Protein AF-0000000081731604 (afdb_homodimer)

Nearest PDB structures (foldseek):
  8w14-assembly1_B-2  TM=7.775E-01  e=4.816E-07  Acinetobacter baumannii 118362
  6mxv-assembly1_A  TM=6.535E-01  e=1.473E-06  Francisella tularensis subsp. tularensis SCHU S4
  3tp9-assembly1_B  TM=8.222E-01  e=2.334E-05  Alicyclobacillus acidocaldarius subsp. acidocaldarius DSM 446
  5ve5-assembly3_C  TM=8.265E-01  e=2.045E-03  Paraburkholderia phytofirmans PsJN
  5ve4-assembly2_B  TM=8.347E-01  e=3.462E-03  Paraburkholderia phytofirmans PsJN

Secondary structure (DSSP, 8-state):
--------------------------------------------HHHHHHHTSEEEE-HHHHHHHHHTS-PEEEE-S-HHHHTTEEETT-EE--SEEE----SHHHHHHHHHHIIIIIHHH-PPPEEE-TTHHHHHHHHSS-TTS-EEEE-SSSHHHHHHHHHHHHTT--SEEEETTTGGG--TTSSS-EEESS-GGGTT--HHHHHHHHHHHHHHHHHT-/--------------------------------------------HHHHHHHTSEEEE-HHHHHHHHHTS-PEEEE-S-HHHHTTEEETT-EE--SEEE----SHHHHHHHHHHIIIIIHHH-PPPEEE-TTHHHHHHHHSS-TTS-EEEE-SSSHHHHHHHHHHHHTT--SEEEETTTGGG--TTSSS-EEESS-GGGTT--HHHHHHHHHHHHHHHHHT-

Sequence (442 aa):
MATQMNQLFRTSILKNKTQSETPLKTPKRTSRFQVISATSSTISARQLIESGTVKSILPKDASTAMNSEGFVLLDVRPTWEREKARVTGSLHVPIFVEDKDNGPITLLKKWVHFGYIGLWTGQYLTTVNSEFLGQVENAIPSKDTKLLVACGEGLRSMTAASKLYNGGFKNLGWLAGGFNRSKDNDFQAVEGKEKLQYATVGGVSYYFLQLLILLQAVGKGMATQMNQLFRTSILKNKTQSETPLKTPKRTSRFQVISATSSTISARQLIESGTVKSILPKDASTAMNSEGFVLLDVRPTWEREKARVTGSLHVPIFVEDKDNGPITLLKKWVHFGYIGLWTGQYLTTVNSEFLGQVENAIPSKDTKLLVACGEGLRSMTAASKLYNGGFKNLGWLAGGFNRSKDNDFQAVEGKEKLQYATVGGVSYYFLQLLILLQAVGKG

Organism: Abrus precatorius (NCBI:txid3816)

Radius of gyration: 38.23 Å; Cα contacts (8 Å, |Δi|>4): 647; chains: 2; bounding box: 90×189×61 Å

InterPro domains:
  IPR001763 Rhodanese-like domain [PF00581] (59-181)
  IPR001763 Rhodanese-like domain [PS50206] (67-191)
  IPR001763 Rhodanese-like domain [SM00450] (57-188)
  IPR036873 Rhodanese-like domain superfamily [G3DSA:3.40.250.10] (53-201)
  IPR036873 Rhodanese-like domain superfamily [SSF52821] (46-190)
  IPR044614 Rhodanese-like domain-containing protein 10 [PTHR45510] (1-220)

pLDDT: mean 82.33, std 27.09, range [16.88, 98.94]

Structure (mmCIF, N/CA/C/O backbone):
data_AF-0000000081731604-model_v1
#
loop_
_entity.id
_entity.type
_entity.pdbx_description
1 polymer 'Rhodanese-like domain-containing protein 10'
#
loop_
_atom_site.group_PDB
_atom_site.id
_atom_site.type_symbol
_atom_site.label_atom_id
_atom_site.label_alt_id
_atom_site.label_comp_id
_atom_site.label_asym_id
_atom_site.label_entity_id
_atom_site.label_seq_id
_atom_site.pdbx_PDB_ins_code
_atom_site.Cartn_x
_atom_site.Cartn_y
_atom_site.Cartn_z
_atom_site.occupancy
_atom_site.B_iso_or_equiv
_atom_site.auth_seq_id
_atom_site.auth_comp_id
_atom_site.auth_asym_id
_atom_site.auth_atom_id
_atom_site.pdbx_PDB_model_num
ATOM 1 N N . MET A 1 1 ? -67.875 -104.188 16.438 1 17.38 1 MET A N 1
ATOM 2 C CA . MET A 1 1 ? -67.75 -103.625 17.781 1 17.38 1 MET A CA 1
ATOM 3 C C . MET A 1 1 ? -68.188 -102.188 17.797 1 17.38 1 MET A C 1
ATOM 5 O O . MET A 1 1 ? -68.188 -101.5 16.75 1 17.38 1 MET A O 1
ATOM 9 N N . ALA A 1 2 ? -67.438 -101.375 18.766 1 16.88 2 ALA A N 1
ATOM 10 C CA . ALA A 1 2 ? -67.75 -100.375 19.797 1 16.88 2 ALA A CA 1
ATOM 11 C C . ALA A 1 2 ? -67.875 -98.938 19.188 1 16.88 2 ALA A C 1
ATOM 13 O O . ALA A 1 2 ? -67.688 -98.812 17.984 1 16.88 2 ALA A O 1
ATOM 14 N N . THR A 1 3 ? -66.938 -98.062 19.719 1 17.88 3 THR A N 1
ATOM 15 C CA . THR A 1 3 ? -67.125 -97.062 20.719 1 17.88 3 THR A CA 1
ATOM 16 C C . THR A 1 3 ? -67.375 -95.688 20.047 1 17.88 3 THR A C 1
ATOM 18 O O . THR A 1 3 ? -68.375 -95.062 20.281 1 17.88 3 THR A O 1
ATOM 21 N N . GLN A 1 4 ? -66.438 -94.688 20.422 1 19.27 4 GLN A N 1
ATOM 22 C CA . GLN A 1 4 ? -66.438 -93.562 21.391 1 19.27 4 GLN A CA 1
ATOM 23 C C . GLN A 1 4 ? -66.5 -92.188 20.688 1 19.27 4 GLN A C 1
ATOM 25 O O . GLN A 1 4 ? -65.5 -91.812 20.062 1 19.27 4 GLN A O 1
ATOM 30 N N . MET A 1 5 ? -67.375 -91.812 19.953 1 22.09 5 MET A N 1
ATOM 31 C CA . MET A 1 5 ? -67.562 -90.625 19.172 1 22.09 5 MET A CA 1
ATOM 32 C C . MET A 1 5 ? -67.5 -89.375 20.062 1 22.09 5 MET A C 1
ATOM 34 O O . MET A 1 5 ? -67.938 -88.312 19.688 1 22.09 5 MET A O 1
ATOM 38 N N . ASN A 1 6 ? -67.125 -89.562 21.438 1 18.7 6 ASN A N 1
ATOM 39 C CA . ASN A 1 6 ? -67.625 -88.625 22.438 1 18.7 6 ASN A CA 1
ATOM 40 C C . ASN A 1 6 ? -67.188 -87.188 22.125 1 18.7 6 ASN A C 1
ATOM 42 O O . ASN A 1 6 ? -67.938 -86.25 22.297 1 18.7 6 ASN A O 1
ATOM 46 N N . GLN A 1 7 ? -65.812 -86.938 22.047 1 19.98 7 GLN A N 1
ATOM 47 C CA . GLN A 1 7 ? -65.25 -86 23.047 1 19.98 7 GLN A CA 1
ATOM 48 C C . GLN A 1 7 ? -65.75 -84.562 22.781 1 19.98 7 GLN A C 1
ATOM 50 O O . GLN A 1 7 ? -66.25 -84.25 21.703 1 19.98 7 GLN A O 1
ATOM 55 N N . LEU A 1 8 ? -64.938 -83.375 23.453 1 20.55 8 LEU A N 1
ATOM 56 C CA . LEU A 1 8 ? -64.875 -82.25 24.375 1 20.55 8 LEU A CA 1
ATOM 57 C C . LEU A 1 8 ? -64.938 -80.938 23.625 1 20.55 8 LEU A C 1
ATOM 59 O O . LEU A 1 8 ? -64.125 -80.688 22.75 1 20.55 8 LEU A O 1
ATOM 63 N N . PHE A 1 9 ? -66.062 -80.438 23.25 1 24.19 9 PHE A N 1
ATOM 64 C CA . PHE A 1 9 ? -66.375 -79.125 22.641 1 24.19 9 PHE A CA 1
ATOM 65 C C . PHE A 1 9 ? -65.75 -78 23.453 1 24.19 9 PHE A C 1
ATOM 67 O O . PHE A 1 9 ? -66.25 -77.625 24.5 1 24.19 9 PHE A O 1
ATOM 74 N N . ARG A 1 10 ? -64.438 -78 23.828 1 20.83 10 ARG A N 1
ATOM 75 C CA . ARG A 1 10 ? -63.812 -77 24.719 1 20.83 10 ARG A CA 1
ATOM 76 C C . ARG A 1 10 ? -64.062 -75.625 24.234 1 20.83 10 ARG A C 1
ATOM 78 O O . ARG A 1 10 ? -63.75 -75.312 23.078 1 20.83 10 ARG A O 1
ATOM 85 N N . THR A 1 11 ? -64.938 -74.875 24.828 1 23.97 11 THR A N 1
ATOM 86 C CA . THR A 1 11 ? -65.438 -73.5 24.781 1 23.97 11 THR A CA 1
ATOM 87 C C . THR A 1 11 ? -64.312 -72.5 25 1 23.97 11 THR A C 1
ATOM 89 O O . THR A 1 11 ? -63.781 -72.375 26.109 1 23.97 11 THR A O 1
ATOM 92 N N . SER A 1 12 ? -63.156 -72.562 24.297 1 23.42 12 SER A N 1
ATOM 93 C CA . SER A 1 12 ? -62.031 -71.688 24.562 1 23.42 12 SER A CA 1
ATOM 94 C C . SER A 1 12 ? -62.469 -70.188 24.578 1 23.42 12 SER A C 1
ATOM 96 O O . SER A 1 12 ? -63.094 -69.688 23.641 1 23.42 12 SER A O 1
ATOM 98 N N . ILE A 1 13 ? -62.719 -69.625 25.797 1 23.45 13 ILE A N 1
ATOM 99 C CA . ILE A 1 13 ? -63.062 -68.312 26.25 1 23.45 13 ILE A CA 1
ATOM 100 C C . ILE A 1 13 ? -62.031 -67.312 25.656 1 23.45 13 ILE A C 1
ATOM 102 O O . ILE A 1 13 ? -60.812 -67.5 25.766 1 23.45 13 ILE A O 1
ATOM 106 N N . LEU A 1 14 ? -62.438 -66.375 24.75 1 25.2 14 LEU A N 1
ATOM 107 C CA . LEU A 1 14 ? -61.906 -65.312 23.922 1 25.2 14 LEU A CA 1
ATOM 108 C C . LEU A 1 14 ? -61.312 -64.188 24.797 1 25.2 14 LEU A C 1
ATOM 110 O O . LEU A 1 14 ? -62.031 -63.438 25.438 1 25.2 14 LEU A O 1
ATOM 114 N N . LYS A 1 15 ? -60.406 -64.5 25.766 1 24.47 15 LYS A N 1
ATOM 115 C CA . LYS A 1 15 ? -59.875 -63.438 26.594 1 24.47 15 LYS A CA 1
ATOM 116 C C . LYS A 1 15 ? -59.344 -62.312 25.75 1 24.47 15 LYS A C 1
ATOM 118 O O . LYS A 1 15 ? -58.531 -62.531 24.828 1 24.47 15 LYS A O 1
ATOM 123 N N . ASN A 1 16 ? -60 -61.156 25.703 1 24.02 16 ASN A N 1
ATOM 124 C CA . ASN A 1 16 ? -59.844 -59.844 25.109 1 24.02 16 ASN A CA 1
ATOM 125 C C . ASN A 1 16 ? -58.531 -59.188 25.547 1 24.02 16 ASN A C 1
ATOM 127 O O . ASN A 1 16 ? -58.469 -58.656 26.656 1 24.02 16 ASN A O 1
ATOM 131 N N . LYS A 1 17 ? -57.375 -59.812 25.469 1 25.55 17 LYS A N 1
ATOM 132 C CA . LYS A 1 17 ? -56.188 -59.156 25.984 1 25.55 17 LYS A CA 1
ATOM 133 C C . LYS A 1 17 ? -55.969 -57.781 25.359 1 25.55 17 LYS A C 1
ATOM 135 O O . LYS A 1 17 ? -55.906 -57.656 24.125 1 25.55 17 LYS A O 1
ATOM 140 N N . THR A 1 18 ? -56.344 -56.719 26.031 1 26.38 18 THR A N 1
ATOM 141 C CA . THR A 1 18 ? -56.156 -55.281 25.781 1 26.38 18 THR A CA 1
ATOM 142 C C . THR A 1 18 ? -54.688 -54.969 25.625 1 26.38 18 THR A C 1
ATOM 144 O O . THR A 1 18 ? -53.906 -55.094 26.562 1 26.38 18 THR A O 1
ATOM 147 N N . GLN A 1 19 ? -54 -55.438 24.562 1 24.08 19 GLN A N 1
ATOM 148 C CA . GLN A 1 19 ? -52.562 -55.188 24.312 1 24.08 19 GLN A CA 1
ATOM 149 C C . GLN A 1 19 ? -52.25 -53.688 24.312 1 24.08 19 GLN A C 1
ATOM 151 O O . GLN A 1 19 ? -52.875 -52.938 23.594 1 24.08 19 GLN A O 1
ATOM 156 N N . SER A 1 20 ? -51.938 -53.125 25.516 1 26.72 20 SER A N 1
ATOM 157 C CA . SER A 1 20 ? -51.469 -51.781 25.719 1 26.72 20 SER A CA 1
ATOM 158 C C . SER A 1 20 ? -50.375 -51.406 24.734 1 26.72 20 SER A C 1
ATOM 160 O O . SER A 1 20 ? -49.375 -52.125 24.625 1 26.72 20 SER A O 1
ATOM 162 N N . GLU A 1 21 ? -50.75 -50.844 23.578 1 27.05 21 GLU A N 1
ATOM 163 C CA . GLU A 1 21 ? -49.875 -50.344 22.5 1 27.05 21 GLU A CA 1
ATOM 164 C C . GLU A 1 21 ? -48.812 -49.406 23.047 1 27.05 21 GLU A C 1
ATOM 166 O O . GLU A 1 21 ? -49.125 -48.406 23.656 1 27.05 21 GLU A O 1
ATOM 171 N N . THR A 1 22 ? -47.812 -49.969 23.656 1 29.44 22 THR A N 1
ATOM 172 C CA . THR A 1 22 ? -46.688 -49.156 24.109 1 29.44 22 THR A CA 1
ATOM 173 C C . THR A 1 22 ? -46.25 -48.219 23 1 29.44 22 THR A C 1
ATOM 175 O O . THR A 1 22 ? -46 -48.625 21.875 1 29.44 22 THR A O 1
ATOM 178 N N . PRO A 1 23 ? -46.531 -46.875 23.203 1 32 23 PRO A N 1
ATOM 179 C CA . PRO A 1 23 ? -46.188 -45.906 22.172 1 32 23 PRO A CA 1
ATOM 180 C C . PRO A 1 23 ? -44.719 -46.031 21.719 1 32 23 PRO A C 1
ATOM 182 O O . PRO A 1 23 ? -43.844 -46.219 22.547 1 32 23 PRO A O 1
ATOM 185 N N . LEU A 1 24 ? -44.562 -46.562 20.516 1 32.56 24 LEU A N 1
ATOM 186 C CA . LEU A 1 24 ? -43.25 -46.656 19.859 1 32.56 24 LEU A CA 1
ATOM 187 C C . LEU A 1 24 ? -42.469 -45.375 20.016 1 32.56 24 LEU A C 1
ATOM 189 O O . LEU A 1 24 ? -42.969 -44.312 19.625 1 32.56 24 LEU A O 1
ATOM 193 N N . LYS A 1 25 ? -41.781 -45.25 21.125 1 32.25 25 LYS A N 1
ATOM 194 C CA . LYS A 1 25 ? -40.844 -44.156 21.234 1 32.25 25 LYS A CA 1
ATOM 195 C C . LYS A 1 25 ? -40 -44.031 19.984 1 32.25 25 LYS A C 1
ATOM 197 O O . LYS A 1 25 ? -39.312 -44.969 19.578 1 32.25 25 LYS A O 1
ATOM 202 N N . THR A 1 26 ? -40.531 -43.344 18.984 1 32.09 26 THR A N 1
ATOM 203 C CA . THR A 1 26 ? -39.719 -43.031 17.828 1 32.09 26 THR A CA 1
ATOM 204 C C . THR A 1 26 ? -38.344 -42.469 18.25 1 32.09 26 THR A C 1
ATOM 206 O O . THR A 1 26 ? -38.281 -41.531 19.062 1 32.09 26 THR A O 1
ATOM 209 N N . PRO A 1 27 ? -37.375 -43.281 18.25 1 30.16 27 PRO A N 1
ATOM 210 C CA . PRO A 1 27 ? -36.094 -42.75 18.656 1 30.16 27 PRO A CA 1
ATOM 211 C C . PRO A 1 27 ? -35.781 -41.438 17.969 1 30.16 27 PRO A C 1
ATOM 213 O O . PRO A 1 27 ? -36.094 -41.25 16.797 1 30.16 27 PRO A O 1
ATOM 216 N N . LYS A 1 28 ? -35.875 -40.312 18.656 1 32.75 28 LYS A N 1
ATOM 217 C CA . LYS A 1 28 ? -35.312 -39.031 18.203 1 32.75 28 LYS A CA 1
ATOM 218 C C . LYS A 1 28 ? -33.938 -39.219 17.578 1 32.75 28 LYS A C 1
ATOM 220 O O . LYS A 1 28 ? -33 -39.594 18.266 1 32.75 28 LYS A O 1
ATOM 225 N N . ARG A 1 29 ? -33.938 -39.812 16.391 1 28.34 29 ARG A N 1
ATOM 226 C CA . ARG A 1 29 ? -32.656 -39.781 15.688 1 28.34 29 ARG A CA 1
ATOM 227 C C . ARG A 1 29 ? -32 -38.406 15.812 1 28.34 29 ARG A C 1
ATOM 229 O O . ARG A 1 29 ? -32.562 -37.406 15.328 1 28.34 29 ARG A O 1
ATOM 236 N N . THR A 1 30 ? -31.484 -38.156 16.984 1 29.69 30 THR A N 1
ATOM 237 C CA . THR A 1 30 ? -30.625 -36.969 17 1 29.69 30 THR A CA 1
ATOM 238 C C . THR A 1 30 ? -29.688 -36.969 15.789 1 29.69 30 THR A C 1
ATOM 240 O O . THR A 1 30 ? -28.891 -37.906 15.602 1 29.69 30 THR A O 1
ATOM 243 N N . SER A 1 31 ? -30.266 -36.625 14.664 1 30.14 31 SER A N 1
ATOM 244 C CA . SER A 1 31 ? -29.359 -36.375 13.555 1 30.14 31 SER A CA 1
ATOM 245 C C . SER A 1 31 ? -28.125 -35.625 14.008 1 30.14 31 SER A C 1
ATOM 247 O O . SER A 1 31 ? -28.234 -34.5 14.5 1 30.14 31 SER A O 1
ATOM 249 N N . ARG A 1 32 ? -27.25 -36.406 14.648 1 31.7 32 ARG A N 1
ATOM 250 C CA . ARG A 1 32 ? -25.9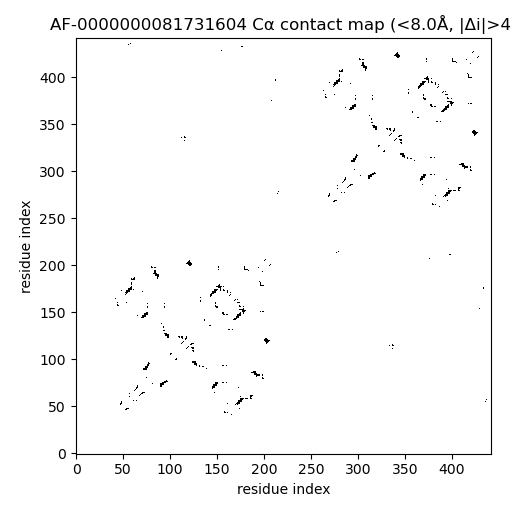38 -35.781 14.789 1 31.7 32 ARG A CA 1
ATOM 251 C C . ARG A 1 32 ? -25.484 -35.156 13.477 1 31.7 32 ARG A C 1
ATOM 253 O O . ARG A 1 32 ? -25.25 -35.875 12.492 1 31.7 32 ARG A O 1
ATOM 260 N N . PHE A 1 33 ? -26.062 -34.031 13.219 1 32.72 33 PHE A N 1
ATOM 261 C CA . PHE A 1 33 ? -25.344 -33.25 12.219 1 32.72 33 PHE A CA 1
ATOM 262 C C . PHE A 1 33 ? -23.844 -33.312 12.469 1 32.72 33 PHE A C 1
ATOM 264 O O . PHE A 1 33 ? -23.359 -32.844 13.5 1 32.72 33 PHE A O 1
ATOM 271 N N . GLN A 1 34 ? -23.312 -34.469 12.164 1 28.06 34 GLN A N 1
ATOM 272 C CA . GLN A 1 34 ? -21.844 -34.375 12.148 1 28.06 34 GLN A CA 1
ATOM 273 C C . GLN A 1 34 ? -21.359 -33.156 11.398 1 28.06 34 GLN A C 1
ATOM 275 O O . GLN A 1 34 ? -21.656 -33 10.211 1 28.06 34 GLN A O 1
ATOM 280 N N . VAL A 1 35 ? -21.391 -32.094 12.086 1 31.75 35 VAL A N 1
ATOM 281 C CA . VAL A 1 35 ? -20.547 -31.047 11.516 1 31.75 35 VAL A CA 1
ATOM 282 C C . VAL A 1 35 ? -19.281 -31.672 10.938 1 31.75 35 VAL A C 1
ATOM 284 O O . VAL A 1 35 ? -18.453 -32.219 11.68 1 31.75 35 VAL A O 1
ATOM 287 N N . ILE A 1 36 ? -19.453 -32.469 9.922 1 28.36 36 ILE A N 1
ATOM 288 C CA . ILE A 1 36 ? -18.203 -32.781 9.227 1 28.36 36 ILE A CA 1
ATOM 289 C C . ILE A 1 36 ? -17.297 -31.562 9.227 1 28.36 36 ILE A C 1
ATOM 291 O O . ILE A 1 36 ? -17.672 -30.5 8.727 1 28.36 36 ILE A O 1
ATOM 295 N N . SER A 1 37 ? -16.688 -31.359 10.289 1 30.69 37 SER A N 1
ATOM 296 C CA . SER A 1 37 ? -15.531 -30.484 10.211 1 30.69 37 SER A CA 1
ATOM 297 C C . SER A 1 37 ? -14.703 -30.766 8.961 1 30.69 37 SER A C 1
ATOM 299 O O . SER A 1 37 ? -14.031 -31.797 8.883 1 30.69 37 SER A O 1
ATOM 301 N N . ALA A 1 38 ? -15.281 -30.859 7.852 1 32.47 38 ALA A N 1
ATOM 302 C CA . ALA A 1 38 ? -14.438 -30.891 6.66 1 32.47 38 ALA A CA 1
ATOM 303 C C . ALA A 1 38 ? -13.188 -30.047 6.863 1 32.47 38 ALA A C 1
ATOM 305 O O . ALA A 1 38 ? -13.203 -28.828 6.652 1 32.47 38 ALA A O 1
ATOM 306 N N . THR A 1 39 ? -12.578 -30.047 7.977 1 35.53 39 THR A N 1
ATOM 307 C CA . THR A 1 39 ? -11.195 -29.578 8.031 1 35.53 39 THR A CA 1
ATOM 308 C C . THR A 1 39 ? -10.391 -30.141 6.863 1 35.53 39 THR A C 1
ATOM 310 O O . THR A 1 39 ? -9.789 -31.203 6.973 1 35.53 39 THR A O 1
ATOM 313 N N . SER A 1 40 ? -10.859 -30.672 5.793 1 37.59 40 SER A N 1
ATOM 314 C CA . SER A 1 40 ? -9.867 -30.938 4.758 1 37.59 40 SER A CA 1
ATOM 315 C C . SER A 1 40 ? -8.695 -29.969 4.836 1 37.59 40 SER A C 1
ATOM 317 O O . SER A 1 40 ? -8.891 -28.75 4.805 1 37.59 40 SER A O 1
ATOM 319 N N . SER A 1 41 ? -7.625 -30.156 5.523 1 44 41 SER A N 1
ATOM 320 C CA . SER A 1 41 ? -6.395 -29.438 5.855 1 44 41 SER A CA 1
ATOM 321 C C . SER A 1 41 ? -5.859 -28.672 4.648 1 44 41 SER A C 1
ATOM 323 O O . SER A 1 41 ? -5.102 -29.219 3.844 1 44 41 SER A O 1
ATOM 325 N N . THR A 1 42 ? -6.66 -28.156 3.711 1 55.22 42 THR A N 1
ATOM 326 C CA . THR A 1 42 ? -6.062 -27.359 2.652 1 55.22 42 THR A CA 1
ATOM 327 C C . THR A 1 42 ? -4.887 -26.547 3.189 1 55.22 42 THR A C 1
ATOM 329 O O . THR A 1 42 ? -4.996 -25.891 4.234 1 55.22 42 THR A O 1
ATOM 332 N N . ILE A 1 43 ? -3.668 -27.156 2.945 1 61.22 43 ILE A N 1
ATOM 333 C CA . ILE A 1 43 ? -2.43 -26.469 3.297 1 61.22 43 ILE A CA 1
ATOM 334 C C . ILE A 1 43 ? -2.52 -25 2.887 1 61.22 43 ILE A C 1
ATOM 336 O O . ILE A 1 43 ? -2.871 -24.688 1.747 1 61.22 43 ILE A O 1
ATOM 340 N N . SER A 1 44 ? -2.373 -24.172 3.848 1 84.06 44 SER A N 1
ATOM 341 C CA . SER A 1 44 ? -2.461 -22.734 3.592 1 84.06 44 SER A CA 1
ATOM 342 C C . SER A 1 44 ? -1.355 -22.281 2.648 1 84.06 44 SER A C 1
ATOM 344 O O . SER A 1 44 ? -0.299 -22.906 2.566 1 84.06 44 SER A O 1
ATOM 346 N N . ALA A 1 45 ? -1.679 -21.391 1.81 1 88.5 45 ALA A N 1
ATOM 347 C CA . ALA A 1 45 ? -0.696 -20.781 0.917 1 88.5 45 ALA A CA 1
ATOM 348 C C . ALA A 1 45 ? 0.574 -20.406 1.674 1 88.5 45 ALA A C 1
ATOM 350 O O . ALA A 1 45 ? 1.685 -20.656 1.195 1 88.5 45 ALA A O 1
ATOM 351 N N . ARG A 1 46 ? 0.406 -19.984 2.842 1 89.19 46 ARG A N 1
ATOM 352 C CA . ARG A 1 46 ? 1.54 -19.578 3.668 1 89.19 46 ARG A CA 1
ATOM 353 C C . ARG A 1 46 ? 2.408 -20.781 4.027 1 89.19 46 ARG A C 1
ATOM 355 O O . ARG A 1 46 ? 3.639 -20.703 3.977 1 89.19 46 ARG A O 1
ATOM 362 N N . GLN A 1 47 ? 1.775 -21.859 4.293 1 91.5 47 GLN A N 1
ATOM 363 C CA . GLN A 1 47 ? 2.508 -23.062 4.645 1 91.5 47 GLN A CA 1
ATOM 364 C C . GLN A 1 47 ? 3.281 -23.609 3.447 1 91.5 47 GLN A C 1
ATOM 366 O O . GLN A 1 47 ? 4.41 -24.078 3.592 1 91.5 47 GLN A O 1
ATOM 371 N N . LEU A 1 48 ? 2.688 -23.547 2.332 1 94.69 48 LEU A N 1
ATOM 372 C CA . LEU A 1 48 ? 3.33 -24.031 1.112 1 94.69 48 LEU A CA 1
ATOM 373 C C . LEU A 1 48 ? 4.582 -23.203 0.803 1 94.69 48 LEU A C 1
ATOM 375 O O . LEU A 1 48 ? 5.598 -23.766 0.377 1 94.69 48 LEU A O 1
ATOM 379 N N . ILE A 1 49 ? 4.559 -21.969 1.112 1 94.31 49 ILE A N 1
ATOM 380 C CA . ILE A 1 49 ? 5.672 -21.062 0.838 1 94.31 49 ILE A CA 1
ATOM 381 C C . ILE A 1 49 ? 6.758 -21.25 1.896 1 94.31 49 ILE A C 1
ATOM 383 O O . ILE A 1 49 ? 7.934 -21.422 1.565 1 94.31 49 ILE A O 1
ATOM 387 N N . GLU A 1 50 ? 6.328 -21.359 3.104 1 91.69 50 GLU A N 1
ATOM 388 C CA . GLU A 1 50 ? 7.273 -21.469 4.211 1 91.69 50 GLU A CA 1
ATOM 389 C C . GLU A 1 50 ? 8.008 -22.812 4.172 1 91.69 50 GLU A C 1
ATOM 391 O O . GLU A 1 50 ? 9.18 -22.891 4.559 1 91.69 50 GLU A O 1
ATOM 396 N N . SER A 1 51 ? 7.367 -23.844 3.654 1 92.38 51 SER A N 1
ATOM 397 C CA . SER A 1 51 ? 7.973 -25.172 3.574 1 92.38 51 SER A CA 1
ATOM 398 C C . SER A 1 51 ? 8.898 -25.281 2.365 1 92.38 51 SER A C 1
ATOM 400 O O . SER A 1 51 ? 9.688 -26.219 2.27 1 92.38 51 SER A O 1
ATOM 402 N N . GLY A 1 52 ? 8.703 -24.438 1.419 1 93.5 52 GLY A N 1
ATOM 403 C CA . GLY A 1 52 ? 9.492 -24.484 0.202 1 93.5 52 GLY A CA 1
ATOM 404 C C . GLY A 1 52 ? 8.828 -25.281 -0.906 1 93.5 52 GLY A C 1
ATOM 405 O O . GLY A 1 52 ? 9.383 -25.422 -2 1 93.5 52 GLY A O 1
ATOM 406 N N . THR A 1 53 ? 7.668 -25.844 -0.558 1 96.38 53 THR A N 1
ATOM 407 C CA . THR A 1 53 ? 6.914 -26.547 -1.59 1 96.38 53 THR A CA 1
ATOM 408 C C . THR A 1 53 ? 6.648 -25.641 -2.783 1 96.38 53 THR A C 1
ATOM 410 O O . THR A 1 53 ? 6.75 -26.062 -3.934 1 96.38 53 THR A O 1
ATOM 413 N N . VAL A 1 54 ? 6.277 -24.422 -2.469 1 97.56 54 VAL A N 1
ATOM 414 C CA . VAL A 1 54 ? 6.254 -23.344 -3.449 1 97.56 54 VAL A CA 1
ATOM 415 C C . VAL A 1 54 ? 7.48 -22.453 -3.268 1 97.56 54 VAL A C 1
ATOM 417 O O . VAL A 1 54 ? 7.668 -21.859 -2.205 1 97.56 54 VAL A O 1
ATOM 420 N N . LYS A 1 55 ? 8.266 -22.438 -4.277 1 97.5 55 LYS A N 1
ATOM 421 C CA . LYS A 1 55 ? 9.523 -21.703 -4.176 1 97.5 55 LYS A CA 1
ATOM 422 C C . LYS A 1 55 ? 9.289 -20.188 -4.199 1 97.5 55 LYS A C 1
ATOM 424 O O . LYS A 1 55 ? 8.648 -19.672 -5.117 1 97.5 55 LYS A O 1
ATOM 429 N N . SER A 1 56 ? 9.797 -19.516 -3.195 1 97.81 56 SER A N 1
ATOM 430 C CA . SER A 1 56 ? 9.734 -18.062 -3.209 1 97.81 56 SER A CA 1
ATOM 431 C C . SER A 1 56 ? 10.859 -17.469 -4.051 1 97.81 56 SER A C 1
ATOM 433 O O . SER A 1 56 ? 12.031 -17.797 -3.852 1 97.81 56 SER A O 1
ATOM 435 N N . ILE A 1 57 ? 10.484 -16.594 -4.953 1 97.81 57 ILE A N 1
ATOM 436 C CA . ILE A 1 57 ? 11.453 -15.969 -5.844 1 97.81 57 ILE A CA 1
ATOM 437 C C . ILE A 1 57 ? 11.32 -14.445 -5.762 1 97.81 57 ILE A C 1
ATOM 439 O O . ILE A 1 57 ? 10.242 -13.898 -6.02 1 97.81 57 ILE A O 1
ATOM 443 N N . LEU A 1 58 ? 12.383 -13.812 -5.414 1 97.12 58 LEU A N 1
ATOM 444 C CA . LEU A 1 58 ? 12.383 -12.352 -5.375 1 97.12 58 LEU A CA 1
ATOM 445 C C . LEU A 1 58 ? 12.406 -11.773 -6.785 1 97.12 58 LEU A C 1
ATOM 447 O O . LEU A 1 58 ? 12.953 -12.383 -7.707 1 97.12 58 LEU A O 1
ATOM 451 N N . PRO A 1 59 ? 11.883 -10.562 -6.883 1 97.12 59 PRO A N 1
ATOM 452 C CA . PRO A 1 59 ? 11.867 -9.953 -8.211 1 97.12 59 PRO A CA 1
ATOM 453 C C . PRO A 1 59 ? 13.258 -9.852 -8.828 1 97.12 59 PRO A C 1
ATOM 455 O O . PRO A 1 59 ? 13.43 -10.117 -10.023 1 97.12 59 PRO A O 1
ATOM 458 N N . LYS A 1 60 ? 14.227 -9.555 -8.078 1 95.88 60 LYS A N 1
ATOM 459 C CA . LYS A 1 60 ? 15.594 -9.414 -8.586 1 95.88 60 LYS A CA 1
ATOM 460 C C . LYS A 1 60 ? 16.094 -10.727 -9.172 1 95.88 60 LYS A C 1
ATOM 462 O O . LYS A 1 60 ? 17.016 -10.734 -10 1 95.88 60 LYS A O 1
ATOM 467 N N . ASP A 1 61 ? 15.477 -11.828 -8.758 1 97.12 61 ASP A N 1
ATOM 468 C CA .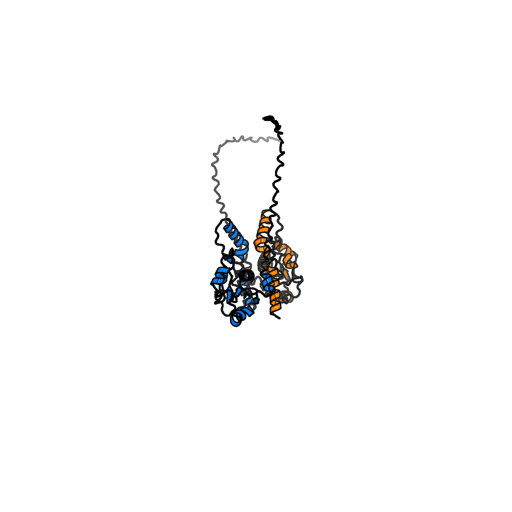 ASP A 1 61 ? 15.914 -13.148 -9.203 1 97.12 61 ASP A CA 1
ATOM 469 C C . ASP A 1 61 ? 14.984 -13.703 -10.281 1 97.12 61 ASP A C 1
ATOM 471 O O . ASP A 1 61 ? 15.188 -14.82 -10.766 1 97.12 61 ASP A O 1
ATOM 475 N N . ALA A 1 62 ? 13.992 -12.984 -10.625 1 97.56 62 ALA A N 1
ATOM 476 C CA . ALA A 1 62 ? 12.945 -13.477 -11.523 1 97.56 62 ALA A CA 1
ATOM 477 C C . ALA A 1 62 ? 13.516 -13.789 -12.906 1 97.56 62 ALA A C 1
ATOM 479 O O . ALA A 1 62 ? 13.188 -14.82 -13.5 1 97.56 62 ALA A O 1
ATOM 480 N N . SER A 1 63 ? 14.359 -12.922 -13.398 1 96.31 63 SER A N 1
ATOM 481 C CA . SER A 1 63 ? 14.93 -13.141 -14.727 1 96.31 63 SER A CA 1
ATOM 482 C C . SER A 1 63 ? 15.742 -14.43 -14.773 1 96.31 63 SER A C 1
ATOM 484 O O . SER A 1 63 ? 15.648 -15.195 -15.734 1 96.31 63 SER A O 1
ATOM 486 N N . THR A 1 64 ? 16.531 -14.672 -13.789 1 96.75 64 THR A N 1
ATOM 487 C CA . THR A 1 64 ? 17.312 -15.906 -13.703 1 96.75 64 THR A CA 1
ATOM 488 C C . THR A 1 64 ? 16.391 -17.125 -13.633 1 96.75 64 THR A C 1
ATOM 490 O O . THR A 1 64 ? 16.609 -18.109 -14.328 1 96.75 64 THR A O 1
ATOM 493 N N . ALA A 1 65 ? 15.344 -17.031 -12.828 1 97.88 65 ALA A N 1
ATOM 494 C CA . ALA A 1 65 ? 14.391 -18.125 -12.695 1 97.88 65 ALA A CA 1
ATOM 495 C C . ALA A 1 65 ? 13.734 -18.453 -14.039 1 97.88 65 ALA A C 1
ATOM 497 O O . ALA A 1 65 ? 13.578 -19.625 -14.391 1 97.88 65 ALA A O 1
ATOM 498 N N . MET A 1 66 ? 13.453 -17.469 -14.766 1 97.75 66 MET A N 1
ATOM 499 C CA . MET A 1 66 ? 12.75 -17.641 -16.031 1 97.75 66 MET A CA 1
ATOM 500 C C . MET A 1 66 ? 13.711 -18.141 -17.125 1 97.75 66 MET A C 1
ATOM 502 O O . MET A 1 66 ? 13.406 -19.078 -17.844 1 97.75 66 MET A O 1
ATOM 506 N N . ASN A 1 67 ? 14.891 -17.578 -17.156 1 96.06 67 ASN A N 1
ATOM 507 C CA . ASN A 1 67 ? 15.797 -17.812 -18.281 1 96.06 67 ASN A CA 1
ATOM 508 C C . ASN A 1 67 ? 16.703 -19.016 -18.016 1 96.06 67 ASN A C 1
ATOM 510 O O . ASN A 1 67 ? 17 -19.781 -18.938 1 96.06 67 ASN A O 1
ATOM 514 N N . SER A 1 68 ? 17.047 -19.219 -16.781 1 96.81 68 SER A N 1
ATOM 515 C CA . SER A 1 68 ? 18.016 -20.266 -16.469 1 96.81 68 SER A CA 1
ATOM 516 C C . SER A 1 68 ? 17.344 -21.484 -15.859 1 96.81 68 SER A C 1
ATOM 518 O O . SER A 1 68 ? 17.781 -22.625 -16.078 1 96.81 68 SER A O 1
ATOM 520 N N . GLU A 1 69 ? 16.266 -21.281 -15.125 1 97.5 69 GLU A N 1
ATOM 521 C CA . GLU A 1 69 ? 15.648 -22.391 -14.422 1 97.5 69 GLU A CA 1
ATOM 522 C C . GLU A 1 69 ? 14.398 -22.875 -15.148 1 97.5 69 GLU A C 1
ATOM 524 O O . GLU A 1 69 ? 13.797 -23.875 -14.758 1 97.5 69 GLU A O 1
ATOM 529 N N . GLY A 1 70 ? 13.914 -22.156 -16.125 1 97.19 70 GLY A N 1
ATOM 530 C CA . GLY A 1 70 ? 12.859 -22.641 -17 1 97.19 70 GLY A CA 1
ATOM 531 C C . GLY A 1 70 ? 11.469 -22.281 -16.5 1 97.19 70 GLY A C 1
ATOM 532 O O . GLY A 1 70 ? 10.477 -22.844 -16.969 1 97.19 70 GLY A O 1
ATOM 533 N N . PHE A 1 71 ? 11.375 -21.375 -15.586 1 98.62 71 PHE A N 1
ATOM 534 C CA . PHE A 1 71 ? 10.062 -20.953 -15.125 1 98.62 71 PHE A CA 1
ATOM 535 C C . PHE A 1 71 ? 9.352 -20.125 -16.188 1 98.62 71 PHE A C 1
ATOM 537 O O . PHE A 1 71 ? 9.961 -19.281 -16.844 1 98.62 71 PHE A O 1
ATOM 544 N N . VAL A 1 72 ? 8.094 -20.453 -16.359 1 98.62 72 VAL A N 1
ATOM 545 C CA . VAL A 1 72 ? 7.207 -19.625 -17.156 1 98.62 72 VAL A CA 1
ATOM 546 C C . VAL A 1 72 ? 6.402 -18.688 -16.25 1 98.62 72 VAL A C 1
ATOM 548 O O . VAL A 1 72 ? 5.758 -19.141 -15.305 1 98.62 72 VAL A O 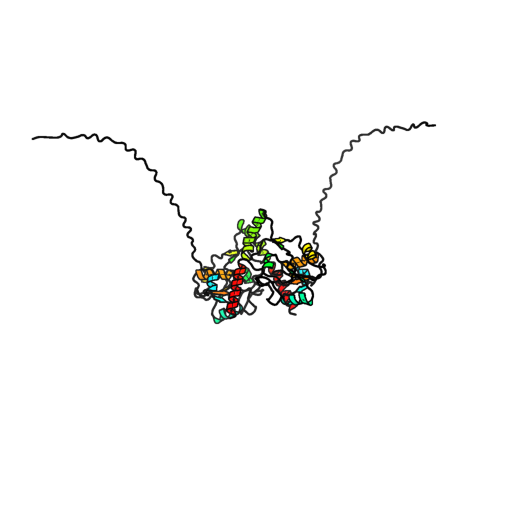1
ATOM 551 N N . LEU A 1 73 ? 6.445 -17.406 -16.562 1 98.88 73 LEU A N 1
ATOM 552 C CA . LEU A 1 73 ? 5.746 -16.438 -15.727 1 98.88 73 LEU A CA 1
ATOM 553 C C . LEU A 1 73 ? 4.246 -16.469 -16 1 98.88 73 LEU A C 1
ATOM 555 O O . LEU A 1 73 ? 3.814 -16.375 -17.156 1 98.88 73 LEU A O 1
ATOM 559 N N . LEU A 1 74 ? 3.482 -16.672 -14.93 1 98.94 74 LEU A N 1
ATOM 560 C CA . LEU A 1 74 ? 2.025 -16.609 -14.969 1 98.94 74 LEU A CA 1
ATOM 561 C C . LEU A 1 74 ? 1.519 -15.367 -14.227 1 98.94 74 LEU A C 1
ATOM 563 O O . LEU A 1 74 ? 1.602 -15.297 -13 1 98.94 74 LEU A O 1
ATOM 567 N N . ASP A 1 75 ? 1.024 -14.43 -15 1 98.94 75 ASP A N 1
ATOM 568 C CA . ASP A 1 75 ? 0.408 -13.219 -14.477 1 98.94 75 ASP A CA 1
ATOM 569 C C . ASP A 1 75 ? -1.062 -13.445 -14.133 1 98.94 75 ASP A C 1
ATOM 571 O O . ASP A 1 75 ? -1.886 -13.656 -15.031 1 98.94 75 ASP A O 1
ATOM 575 N N . VAL A 1 76 ? -1.385 -13.32 -12.797 1 98.94 76 VAL A N 1
ATOM 576 C CA . VAL A 1 76 ? -2.744 -13.68 -12.406 1 98.94 76 VAL A CA 1
ATOM 577 C C . VAL A 1 76 ? -3.535 -12.414 -12.07 1 98.94 76 VAL A C 1
ATOM 579 O O . VAL A 1 76 ? -4.613 -12.492 -11.477 1 98.94 76 VAL A O 1
ATOM 582 N N . ARG A 1 77 ? -3.043 -11.273 -12.359 1 98.56 77 ARG A N 1
ATOM 583 C CA . ARG A 1 77 ? -3.73 -10.008 -12.133 1 98.56 77 ARG A CA 1
ATOM 584 C C . ARG A 1 77 ? -4.941 -9.867 -13.055 1 98.56 77 ARG A C 1
ATOM 586 O O . ARG A 1 77 ? -5.043 -10.57 -14.062 1 98.56 77 ARG A O 1
ATOM 593 N N . PRO A 1 78 ? -5.82 -8.984 -12.617 1 98 78 PRO A N 1
ATOM 594 C CA . PRO A 1 78 ? -6.895 -8.656 -13.555 1 98 78 PRO A CA 1
ATOM 595 C C . PRO A 1 78 ? -6.383 -7.973 -14.82 1 98 78 PRO A C 1
ATOM 597 O O . PRO A 1 78 ? -5.285 -7.41 -14.828 1 98 78 PRO A O 1
ATOM 600 N N . THR A 1 79 ? -7.207 -7.996 -15.859 1 97.38 79 THR A N 1
ATOM 601 C CA . THR A 1 79 ? -6.836 -7.512 -17.188 1 97.38 79 THR A CA 1
ATOM 602 C C . THR A 1 79 ? -6.465 -6.031 -17.141 1 97.38 79 THR A C 1
ATOM 604 O O . THR A 1 79 ? -5.52 -5.602 -17.797 1 97.38 79 THR A O 1
ATOM 607 N N . TRP A 1 80 ? -7.109 -5.266 -16.344 1 96.19 80 TRP A N 1
ATOM 608 C CA . TRP A 1 80 ? -6.895 -3.824 -16.359 1 96.19 80 TRP A CA 1
ATOM 609 C C . TRP A 1 80 ? -5.535 -3.473 -15.75 1 96.19 80 TRP A C 1
ATOM 611 O O . TRP A 1 80 ? -4.969 -2.42 -16.062 1 96.19 80 TRP A O 1
ATOM 621 N N . GLU A 1 81 ? -5.027 -4.254 -14.812 1 97.88 81 GLU A N 1
ATOM 622 C CA . GLU A 1 81 ? -3.672 -4.051 -14.312 1 97.88 81 GLU A CA 1
ATOM 623 C C . GLU A 1 81 ? -2.633 -4.5 -15.336 1 97.88 81 GLU A C 1
ATOM 625 O O . GLU A 1 81 ? -1.646 -3.803 -15.57 1 97.88 81 GLU A O 1
ATOM 630 N N . ARG A 1 82 ? -2.898 -5.629 -15.93 1 98.19 82 ARG A N 1
ATOM 631 C CA . ARG A 1 82 ? -1.989 -6.191 -16.922 1 98.19 82 ARG A CA 1
ATOM 632 C C . ARG A 1 82 ? -1.829 -5.25 -18.109 1 98.19 82 ARG A C 1
ATOM 634 O O . ARG A 1 82 ? -0.733 -5.113 -18.656 1 98.19 82 ARG A O 1
ATOM 641 N N . GLU A 1 83 ? -2.887 -4.617 -18.516 1 97.69 83 GLU A N 1
ATOM 642 C CA . GLU A 1 83 ? -2.891 -3.732 -19.688 1 97.69 83 GLU A CA 1
ATOM 643 C C . GLU A 1 83 ? -2.01 -2.508 -19.453 1 97.69 83 GLU A C 1
ATOM 645 O O . GLU A 1 83 ? -1.473 -1.933 -20.391 1 97.69 83 GLU A O 1
ATOM 650 N N . LYS A 1 84 ? -1.843 -2.146 -18.266 1 98 84 LYS A N 1
ATOM 651 C CA . LYS A 1 84 ? -0.975 -1.016 -17.953 1 98 84 LYS A CA 1
ATOM 652 C C . LYS A 1 84 ? 0.494 -1.379 -18.141 1 98 84 LYS A C 1
ATOM 654 O O . LYS A 1 84 ? 1.283 -0.562 -18.625 1 98 84 LYS A O 1
ATOM 659 N N . ALA A 1 85 ? 0.851 -2.557 -17.688 1 98.62 85 ALA A N 1
ATOM 660 C CA . ALA A 1 85 ? 2.205 -3.08 -17.844 1 98.62 85 ALA A CA 1
ATOM 661 C C . ALA A 1 85 ? 2.238 -4.59 -17.625 1 98.62 85 ALA A C 1
ATOM 663 O O . ALA A 1 85 ? 1.568 -5.109 -16.734 1 98.62 85 ALA A O 1
ATOM 664 N N . ARG A 1 86 ? 3.02 -5.242 -18.406 1 98.56 86 ARG A N 1
ATOM 665 C CA . ARG A 1 86 ? 3.166 -6.691 -18.297 1 98.56 86 ARG A CA 1
ATOM 666 C C . ARG A 1 86 ? 4.543 -7.145 -18.766 1 98.56 86 ARG A C 1
ATOM 668 O O . ARG A 1 86 ? 5.184 -6.457 -19.578 1 98.56 86 ARG A O 1
ATOM 675 N N . VAL A 1 87 ? 4.953 -8.266 -18.203 1 98.62 87 VAL A N 1
ATOM 676 C CA . VAL A 1 87 ? 6.184 -8.891 -18.672 1 98.62 87 VAL A CA 1
ATOM 677 C C . VAL A 1 87 ? 5.941 -9.539 -20.031 1 98.62 87 VAL A C 1
ATOM 679 O O . VAL A 1 87 ? 5.004 -10.328 -20.203 1 98.62 87 VAL A O 1
ATOM 682 N N . THR A 1 88 ? 6.832 -9.188 -20.969 1 97.62 88 THR A N 1
ATOM 683 C CA . THR A 1 88 ? 6.68 -9.703 -22.312 1 97.62 88 THR A CA 1
ATOM 684 C C . THR A 1 88 ? 6.746 -11.227 -22.328 1 97.62 88 THR A C 1
ATOM 686 O O . THR A 1 88 ? 7.625 -11.82 -21.703 1 97.62 88 THR A O 1
ATOM 689 N N . GLY A 1 89 ? 5.805 -11.867 -22.969 1 96.94 89 GLY A N 1
ATOM 690 C CA . GLY A 1 89 ? 5.824 -13.312 -23.125 1 96.94 89 GLY A CA 1
ATOM 691 C C . GLY A 1 89 ? 5.188 -14.047 -21.969 1 96.94 89 GLY A C 1
ATOM 692 O O . GLY A 1 89 ? 5.062 -15.273 -22 1 96.94 89 GLY A O 1
ATOM 693 N N . SER A 1 90 ? 4.762 -13.359 -20.969 1 98.5 90 SER A N 1
ATOM 694 C CA . SER A 1 90 ? 4.152 -14.016 -19.812 1 98.5 90 SER A CA 1
ATOM 695 C C . SER A 1 90 ? 2.77 -14.562 -20.156 1 98.5 90 SER A C 1
ATOM 697 O O . SER A 1 90 ? 2.078 -14.023 -21.016 1 98.5 90 SER A O 1
ATOM 699 N N . LEU A 1 91 ? 2.391 -15.617 -19.453 1 98.81 91 LEU A N 1
ATOM 700 C CA . LEU A 1 91 ? 1.017 -16.109 -19.5 1 98.81 91 LEU A CA 1
ATOM 701 C C . LEU A 1 91 ? 0.099 -15.234 -18.641 1 98.81 91 LEU A C 1
ATOM 703 O O . LEU A 1 91 ? 0.541 -14.641 -17.656 1 98.81 91 LEU A O 1
ATOM 707 N N . HIS A 1 92 ? -1.162 -15.227 -19.109 1 98.88 92 HIS A N 1
ATOM 708 C CA . HIS A 1 92 ? -2.129 -14.43 -18.359 1 98.88 92 HIS A CA 1
ATOM 709 C C . HIS A 1 92 ? -3.4 -15.227 -18.078 1 98.88 92 HIS A C 1
ATOM 711 O O . HIS A 1 92 ? -4.113 -15.602 -19.016 1 98.88 92 HIS A O 1
ATOM 717 N N . VAL A 1 93 ? -3.641 -15.492 -16.812 1 98.94 93 VAL A N 1
ATOM 718 C CA . VAL A 1 93 ? -4.895 -16.078 -16.359 1 98.94 93 VAL A CA 1
ATOM 719 C C . VAL A 1 93 ? -5.293 -15.438 -15.023 1 98.94 93 VAL A C 1
ATOM 721 O O . VAL A 1 93 ? -4.762 -15.805 -13.969 1 98.94 93 VAL A O 1
ATOM 724 N N . PRO A 1 94 ? -6.254 -14.547 -15.078 1 98.88 94 PRO A N 1
ATOM 725 C CA . PRO A 1 94 ? -6.621 -13.875 -13.836 1 98.88 94 PRO A CA 1
ATOM 726 C C . PRO A 1 94 ? -7.281 -14.812 -12.828 1 98.88 94 PRO A C 1
ATOM 728 O O . PRO A 1 94 ? -8.133 -15.625 -13.203 1 98.88 94 PRO A O 1
ATOM 731 N N . ILE A 1 95 ? -6.883 -14.688 -11.531 1 98.5 95 ILE A N 1
ATOM 732 C CA . ILE A 1 95 ? -7.5 -15.5 -10.477 1 98.5 95 ILE A CA 1
ATOM 733 C C . ILE A 1 95 ? -8.797 -14.836 -10.016 1 98.5 95 ILE A C 1
ATOM 735 O O . ILE A 1 95 ? -9.703 -15.516 -9.523 1 98.5 95 ILE A O 1
ATOM 739 N N . PHE A 1 96 ? -8.828 -13.523 -10.141 1 97.88 96 PHE A N 1
ATOM 740 C CA . PHE A 1 96 ? -10.039 -12.734 -9.922 1 97.88 96 PHE A CA 1
ATOM 741 C C . PHE A 1 96 ? -10.391 -11.93 -11.172 1 97.88 96 PHE A C 1
ATOM 743 O O . PHE A 1 96 ? -9.5 -11.391 -11.844 1 97.88 96 PHE A O 1
ATOM 750 N N . VAL A 1 97 ? -11.742 -11.891 -11.453 1 97.69 97 VAL A N 1
ATOM 751 C CA . VAL A 1 97 ? -12.219 -11.164 -12.625 1 97.69 97 VAL A CA 1
ATOM 752 C C . VAL A 1 97 ? -13.289 -10.156 -12.203 1 97.69 97 VAL A C 1
ATOM 754 O O . VAL A 1 97 ? -13.883 -10.281 -11.133 1 97.69 97 VAL A O 1
ATOM 757 N N . GLU A 1 98 ? -13.445 -9.133 -13.023 1 94.88 98 GLU A N 1
ATOM 758 C CA . GLU A 1 98 ? -14.5 -8.164 -12.719 1 94.88 98 GLU A CA 1
ATOM 759 C C . GLU A 1 98 ? -15.844 -8.852 -12.539 1 94.88 98 GLU A C 1
ATOM 761 O O . GLU A 1 98 ? -16.203 -9.75 -13.305 1 94.88 98 GLU A O 1
ATOM 766 N N . ASP A 1 99 ? -16.547 -8.461 -11.492 1 94.94 99 ASP A N 1
ATOM 767 C CA . ASP A 1 99 ? -17.891 -8.984 -11.297 1 94.94 99 ASP A CA 1
ATOM 768 C C . ASP A 1 99 ? -18.875 -8.344 -12.281 1 94.94 99 ASP A C 1
ATOM 770 O O . ASP A 1 99 ? -19.188 -7.156 -12.164 1 94.94 99 ASP A O 1
ATOM 774 N N . LYS A 1 100 ? -19.453 -9.102 -13.18 1 91.94 100 LYS A N 1
ATOM 775 C CA . LYS A 1 100 ? -20.312 -8.562 -14.227 1 91.94 100 LYS A CA 1
ATOM 776 C C . LYS A 1 100 ? -21.781 -8.719 -13.867 1 91.94 100 LYS A C 1
ATOM 778 O O . LYS A 1 100 ? -22.672 -8.359 -14.648 1 91.94 100 LYS A O 1
ATOM 783 N N . ASP A 1 101 ? -22.031 -9.25 -12.672 1 92.69 101 ASP A N 1
ATOM 784 C CA . ASP A 1 101 ? -23.406 -9.32 -12.203 1 92.69 101 ASP A CA 1
ATOM 785 C C . ASP A 1 101 ? -24 -7.922 -12.023 1 92.69 101 ASP A C 1
ATOM 787 O O . ASP A 1 101 ? -23.344 -7.035 -11.469 1 92.69 101 ASP A O 1
ATOM 791 N N . ASN A 1 102 ? -25.234 -7.703 -12.516 1 93.06 102 ASN A N 1
ATOM 792 C CA . ASN A 1 102 ? -25.859 -6.391 -12.445 1 93.06 102 ASN A CA 1
ATOM 793 C C . ASN A 1 102 ? -27.156 -6.434 -11.633 1 93.06 102 ASN A C 1
ATOM 795 O O . ASN A 1 102 ? -28.062 -5.641 -11.867 1 93.06 102 ASN A O 1
ATOM 799 N N . GLY A 1 103 ? -27.234 -7.344 -10.727 1 95.88 103 GLY A N 1
ATOM 800 C CA . GLY A 1 103 ? -28.359 -7.363 -9.812 1 95.88 103 GLY A CA 1
ATOM 801 C C . GLY A 1 103 ? -28.297 -6.27 -8.758 1 95.88 103 GLY A C 1
ATOM 802 O O . GLY A 1 103 ? -27.25 -5.652 -8.562 1 95.88 103 GLY A O 1
ATOM 803 N N . PRO A 1 104 ? -29.484 -6.059 -8.133 1 95.12 104 PRO A N 1
ATOM 804 C CA . PRO A 1 104 ? -29.562 -4.934 -7.199 1 95.12 104 PRO A CA 1
ATOM 805 C C . PRO A 1 104 ? -28.562 -5.055 -6.047 1 95.12 104 PRO A C 1
ATOM 807 O O . PRO A 1 104 ? -27.984 -4.051 -5.625 1 95.12 104 PRO A O 1
ATOM 810 N N . ILE A 1 105 ? -28.438 -6.164 -5.633 1 94.88 105 ILE A N 1
ATOM 811 C CA . ILE A 1 105 ? -27.531 -6.375 -4.508 1 94.88 105 ILE A CA 1
ATOM 812 C C . ILE A 1 105 ? -26.094 -6.145 -4.957 1 94.88 105 ILE A C 1
ATOM 814 O O . ILE A 1 105 ? -25.312 -5.48 -4.262 1 94.88 105 ILE A O 1
ATOM 818 N N . THR A 1 106 ? -25.781 -6.68 -6.098 1 94.62 106 THR A N 1
ATOM 819 C CA . THR A 1 106 ? -24.438 -6.523 -6.641 1 94.62 106 THR A CA 1
ATOM 820 C C . THR A 1 106 ? -24.156 -5.062 -6.98 1 94.62 106 THR A C 1
ATOM 822 O O . THR A 1 106 ? -23.031 -4.578 -6.781 1 94.62 106 THR A O 1
ATOM 825 N N . LEU A 1 107 ? -25.078 -4.414 -7.469 1 94.38 107 LEU A N 1
ATOM 826 C CA . LEU A 1 107 ? -24.922 -2.998 -7.773 1 94.38 107 LEU A CA 1
ATOM 827 C C . LEU A 1 107 ? -24.641 -2.197 -6.508 1 94.38 107 LEU A C 1
ATOM 829 O O . LEU A 1 107 ? -23.812 -1.278 -6.52 1 94.38 107 LEU A O 1
ATOM 833 N N . LEU A 1 108 ? -25.375 -2.521 -5.484 1 93.62 108 LEU A N 1
ATOM 834 C CA . LEU A 1 108 ? -25.109 -1.88 -4.203 1 93.62 108 LEU A CA 1
ATOM 835 C C . LEU A 1 108 ? -23.688 -2.17 -3.73 1 93.62 108 LEU A C 1
ATOM 837 O O . LEU A 1 108 ? -23 -1.272 -3.252 1 93.62 108 LEU A O 1
ATOM 841 N N . LYS A 1 109 ? -23.297 -3.414 -3.9 1 93.06 109 LYS A N 1
ATOM 842 C CA . LYS A 1 109 ? -21.922 -3.789 -3.535 1 93.06 109 LYS A CA 1
ATOM 843 C C . LYS A 1 109 ? -20.906 -3.004 -4.348 1 93.06 109 LYS A C 1
ATOM 845 O O . LYS A 1 109 ? -19.875 -2.568 -3.814 1 93.06 109 LYS A O 1
ATOM 850 N N . LYS A 1 110 ? -21.172 -2.906 -5.594 1 94.62 110 LYS A N 1
ATOM 851 C CA . LYS A 1 110 ? -20.266 -2.16 -6.469 1 94.62 110 LYS A CA 1
ATOM 852 C C . LYS A 1 110 ? -20.141 -0.707 -6.016 1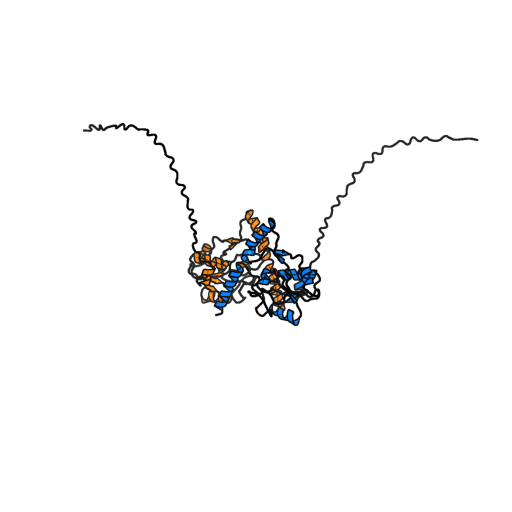 94.62 110 LYS A C 1
ATOM 854 O O . LYS A 1 110 ? -19.047 -0.133 -6.051 1 94.62 110 LYS A O 1
ATOM 859 N N . TRP A 1 111 ? -21.203 -0.147 -5.605 1 94 111 TRP A N 1
ATOM 860 C CA . TRP A 1 111 ? -21.188 1.231 -5.129 1 94 111 TRP A CA 1
ATOM 861 C C . TRP A 1 111 ? -20.359 1.359 -3.854 1 94 111 TRP A C 1
ATOM 863 O O . TRP A 1 111 ? -19.531 2.264 -3.732 1 94 111 TRP A O 1
ATOM 873 N N . VAL A 1 112 ? -20.609 0.491 -2.992 1 92.12 112 VAL A N 1
ATOM 874 C CA . VAL A 1 112 ? -19.875 0.502 -1.725 1 92.12 112 VAL A CA 1
ATOM 875 C C . VAL A 1 112 ? -18.391 0.294 -1.976 1 92.12 112 VAL A C 1
ATOM 877 O O . VAL A 1 112 ? -17.547 1.005 -1.413 1 92.12 112 VAL A O 1
ATOM 880 N N . HIS A 1 113 ? -18.094 -0.683 -2.807 1 94.5 113 HIS A N 1
ATOM 881 C CA . HIS A 1 113 ? -16.703 -0.963 -3.164 1 94.5 113 HIS A CA 1
ATOM 882 C C . HIS A 1 113 ? -16.047 0.258 -3.787 1 94.5 113 HIS A C 1
ATOM 884 O O . HIS A 1 113 ? -14.883 0.562 -3.484 1 94.5 113 HIS A O 1
ATOM 890 N N . PHE A 1 114 ? -16.719 0.893 -4.617 1 94.19 114 PHE A N 1
ATOM 891 C CA . PHE A 1 114 ? -16.172 2.092 -5.242 1 94.19 114 PHE A CA 1
ATOM 892 C C . PHE A 1 114 ? -15.82 3.139 -4.191 1 94.19 114 PHE A C 1
ATOM 894 O O . PHE A 1 114 ? -14.727 3.703 -4.215 1 94.19 114 PHE A O 1
ATOM 901 N N . GLY A 1 115 ? -16.672 3.334 -3.303 1 91.88 115 GLY A N 1
ATOM 902 C CA . GLY A 1 115 ? -16.484 4.344 -2.273 1 91.88 115 GLY A CA 1
ATOM 903 C C . GLY A 1 115 ? -15.336 4.023 -1.329 1 91.88 115 GLY A C 1
ATOM 904 O O . GLY A 1 115 ? -14.594 4.918 -0.921 1 91.88 115 GLY A O 1
ATOM 905 N N . TYR A 1 116 ? -15.188 2.734 -1.055 1 91 116 TYR A N 1
ATOM 906 C CA . TYR A 1 116 ? -14.211 2.344 -0.042 1 91 116 TYR A CA 1
ATOM 907 C C . TYR A 1 116 ? -12.867 2.025 -0.677 1 91 116 TYR A C 1
ATOM 909 O O . TYR A 1 116 ? -11.82 2.242 -0.064 1 91 116 TYR A O 1
ATOM 917 N N . ILE A 1 117 ? -12.945 1.536 -1.893 1 93.12 117 ILE A N 1
ATOM 918 C CA . ILE A 1 117 ? -11.719 0.99 -2.451 1 93.12 117 ILE A CA 1
ATOM 919 C C . ILE A 1 117 ? -11.484 1.566 -3.846 1 93.12 117 ILE A C 1
ATOM 921 O O . ILE A 1 117 ? -10.445 2.18 -4.102 1 93.12 117 ILE A O 1
ATOM 925 N N . GLY A 1 118 ? -12.492 1.437 -4.672 1 94.56 118 GLY A N 1
ATOM 926 C CA . GLY A 1 118 ? -12.344 1.721 -6.09 1 94.56 118 GLY A CA 1
ATOM 927 C C . GLY A 1 118 ? -11.867 3.135 -6.371 1 94.56 118 GLY A C 1
ATOM 928 O O . GLY A 1 118 ? -10.992 3.346 -7.215 1 94.56 118 GLY A O 1
ATOM 929 N N . LEU A 1 119 ? -12.383 4.078 -5.656 1 94.25 119 LEU A N 1
ATOM 930 C CA . LEU A 1 119 ? -12.016 5.473 -5.863 1 94.25 119 LEU A CA 1
ATOM 931 C C . LEU A 1 119 ? -10.547 5.707 -5.508 1 94.25 119 LEU A C 1
ATOM 933 O O . LEU A 1 119 ? -9.859 6.484 -6.172 1 94.25 119 LEU A O 1
ATOM 937 N N . TRP A 1 120 ? -10.094 5.023 -4.562 1 92.06 120 TRP A N 1
ATOM 938 C CA . TRP A 1 120 ? -8.75 5.238 -4.043 1 92.06 120 TRP A CA 1
ATOM 939 C C . TRP A 1 120 ? -7.723 4.457 -4.855 1 92.06 120 TRP A C 1
ATOM 941 O O . TRP A 1 120 ? -6.676 4.996 -5.23 1 92.06 120 TRP A O 1
ATOM 951 N N . THR A 1 121 ? -8.086 3.211 -5.215 1 94.06 121 THR A N 1
ATOM 952 C CA . THR A 1 121 ? -7.062 2.324 -5.766 1 94.06 121 THR A CA 1
ATOM 953 C C . THR A 1 121 ? -7.309 2.076 -7.25 1 94.06 121 THR A C 1
ATOM 955 O O . THR A 1 121 ? -6.438 1.555 -7.949 1 94.06 121 THR A O 1
ATOM 958 N N . GLY A 1 122 ? -8.398 2.379 -7.699 1 94.56 122 GLY A N 1
ATOM 959 C CA . GLY A 1 122 ? -8.75 2.1 -9.086 1 94.56 122 GLY A CA 1
ATOM 960 C C . GLY A 1 122 ? -9.18 0.662 -9.312 1 94.56 122 GLY A C 1
ATOM 961 O O . GLY A 1 122 ? -9.422 0.253 -10.445 1 94.56 122 GLY A O 1
ATOM 962 N N . GLN A 1 123 ? -9.352 -0.105 -8.227 1 94.06 123 GLN A N 1
ATOM 963 C CA . GLN A 1 123 ? -9.734 -1.509 -8.336 1 94.06 123 GLN A CA 1
ATOM 964 C C . GLN A 1 123 ? -11.242 -1.653 -8.531 1 94.06 123 GLN A C 1
ATOM 966 O O . GLN A 1 123 ? -12.023 -0.914 -7.93 1 94.06 123 GLN A O 1
ATOM 971 N N . TYR A 1 124 ? -11.656 -2.578 -9.305 1 94.88 124 TYR A N 1
ATOM 972 C CA . TYR A 1 124 ? -13.07 -2.904 -9.492 1 94.88 124 TYR A CA 1
ATOM 973 C C . TYR A 1 124 ? -13.492 -4.035 -8.562 1 94.88 124 TYR A C 1
ATOM 975 O O . TYR A 1 124 ? -12.648 -4.754 -8.023 1 94.88 124 TYR A O 1
ATOM 983 N N . LEU A 1 125 ? -14.82 -4.039 -8.406 1 95.56 125 LEU A N 1
ATOM 984 C CA . LEU A 1 125 ? -15.328 -5.215 -7.707 1 95.56 125 LEU A CA 1
ATOM 985 C C . LEU A 1 125 ? -15.062 -6.484 -8.5 1 95.56 125 LEU A C 1
ATOM 987 O O . LEU A 1 125 ? -15.359 -6.547 -9.695 1 95.56 125 LEU A O 1
ATOM 991 N N . THR A 1 126 ? -14.484 -7.477 -7.777 1 96.44 126 THR A N 1
ATOM 992 C CA . THR A 1 126 ? -14.086 -8.688 -8.477 1 96.44 126 THR A CA 1
ATOM 993 C C . THR A 1 126 ? -14.781 -9.914 -7.887 1 96.44 126 THR A C 1
ATOM 995 O O . THR A 1 126 ? -15.367 -9.836 -6.805 1 96.44 126 THR A O 1
ATOM 998 N N . THR A 1 127 ? -14.812 -10.938 -8.688 1 96.31 127 THR A N 1
ATOM 999 C CA . THR A 1 127 ? -15.227 -12.273 -8.266 1 96.31 127 THR A CA 1
ATOM 1000 C C . THR A 1 127 ? -14.195 -13.312 -8.688 1 96.31 127 THR A C 1
ATOM 1002 O O . THR A 1 127 ? -13.344 -13.047 -9.539 1 96.31 127 THR A O 1
ATOM 1005 N N . VAL A 1 128 ? -14.273 -14.453 -7.992 1 97 128 VAL A N 1
ATOM 1006 C CA . VAL A 1 128 ? -13.336 -15.531 -8.273 1 97 128 VAL A CA 1
ATOM 1007 C C . VAL A 1 128 ? -13.523 -16.016 -9.711 1 97 128 VAL A C 1
ATOM 1009 O O . VAL A 1 128 ? -14.656 -16.172 -10.18 1 97 128 VAL A O 1
ATOM 1012 N N . ASN A 1 129 ? -12.406 -16.156 -10.438 1 98.31 129 ASN A N 1
ATOM 1013 C CA . ASN A 1 129 ? -12.422 -16.828 -11.734 1 98.31 129 ASN A CA 1
ATOM 1014 C C . ASN A 1 129 ? -12.594 -18.328 -11.602 1 98.31 129 ASN A C 1
ATOM 1016 O O . ASN A 1 129 ? -11.633 -19.047 -11.359 1 98.31 129 ASN A O 1
ATOM 1020 N N . SER A 1 130 ? -13.805 -18.812 -11.836 1 97.19 130 SER A N 1
ATOM 1021 C CA . SER A 1 130 ? -14.133 -20.219 -11.633 1 97.19 130 SER A CA 1
ATOM 1022 C C . SER A 1 130 ? -13.414 -21.109 -12.648 1 97.19 130 SER A C 1
ATOM 1024 O O . SER A 1 130 ? -13.281 -22.312 -12.438 1 97.19 130 SER A O 1
ATOM 1026 N N . GLU A 1 131 ? -12.914 -20.562 -13.711 1 98.19 131 GLU A N 1
ATOM 1027 C CA . GLU A 1 131 ? -12.273 -21.328 -14.773 1 98.19 131 GLU A CA 1
ATOM 1028 C C . GLU A 1 131 ? -10.75 -21.234 -14.68 1 98.19 131 GLU A C 1
ATOM 1030 O O . GLU A 1 131 ? -10.039 -21.625 -15.609 1 98.19 131 GLU A O 1
ATOM 1035 N N . PHE A 1 132 ? -10.273 -20.688 -13.609 1 98.75 132 PHE A N 1
ATOM 1036 C CA . PHE A 1 132 ? -8.852 -20.391 -13.453 1 98.75 132 PHE A CA 1
ATOM 1037 C C . PHE A 1 132 ? -8 -21.625 -13.727 1 98.75 132 PHE A C 1
ATOM 1039 O O . PHE A 1 132 ? -7.117 -21.594 -14.586 1 98.75 132 PHE A O 1
ATOM 1046 N N . LEU A 1 133 ? -8.266 -22.734 -13.008 1 98.38 133 LEU A N 1
ATOM 1047 C CA . LEU A 1 133 ? -7.449 -23.953 -13.133 1 98.38 133 LEU A CA 1
ATOM 1048 C C . LEU A 1 133 ? -7.484 -24.484 -14.562 1 98.38 133 LEU A C 1
ATOM 1050 O O . LEU A 1 133 ? -6.441 -24.781 -15.148 1 98.38 133 LEU A O 1
ATOM 1054 N N . GLY A 1 134 ? -8.688 -24.547 -15.109 1 98.5 134 GLY A N 1
ATOM 1055 C CA . GLY A 1 134 ? -8.828 -25.016 -16.484 1 98.5 134 GLY A CA 1
ATOM 1056 C C . GLY A 1 134 ? -8.125 -24.125 -17.484 1 98.5 134 GLY A C 1
ATOM 1057 O O . GLY A 1 134 ? -7.488 -24.625 -18.422 1 98.5 134 GLY A O 1
ATOM 1058 N N . GLN A 1 135 ? -8.164 -22.844 -17.281 1 98.81 135 GLN A N 1
ATOM 1059 C CA . GLN A 1 135 ? -7.527 -21.906 -18.188 1 98.81 135 GLN A CA 1
ATOM 1060 C C . GLN A 1 135 ? -6.004 -22.016 -18.125 1 98.81 135 GLN A C 1
ATOM 1062 O O . GLN A 1 135 ? -5.32 -21.922 -19.141 1 98.81 135 GLN A O 1
ATOM 1067 N N . VAL A 1 136 ? -5.477 -22.234 -16.922 1 98.88 136 VAL A N 1
ATOM 1068 C CA . VAL A 1 136 ? -4.031 -22.406 -16.797 1 98.88 136 VAL A CA 1
ATOM 1069 C C . VAL A 1 136 ? -3.6 -23.703 -17.469 1 98.88 136 VAL A C 1
ATOM 1071 O O . VAL A 1 136 ? -2.621 -23.719 -18.219 1 98.88 136 VAL A O 1
ATOM 1074 N N . GLU A 1 137 ? -4.344 -24.766 -17.266 1 98.56 137 GLU A N 1
ATOM 1075 C CA . GLU A 1 137 ? -4.031 -26.062 -17.875 1 98.56 137 GLU A CA 1
ATOM 1076 C C . GLU A 1 137 ? -4.016 -25.953 -19.406 1 98.56 137 GLU A C 1
ATOM 1078 O O . GLU A 1 137 ? -3.172 -26.578 -20.062 1 98.56 137 GLU A O 1
ATOM 1083 N N . ASN A 1 138 ? -4.879 -25.203 -19.906 1 98.44 138 ASN A N 1
ATOM 1084 C CA . ASN A 1 138 ? -4.973 -25.047 -21.344 1 98.44 138 ASN A CA 1
ATOM 1085 C C . ASN A 1 138 ? -3.836 -24.188 -21.891 1 98.44 138 ASN A C 1
ATOM 1087 O O . ASN A 1 138 ? -3.502 -24.281 -23.078 1 98.44 138 ASN A O 1
ATOM 1091 N N . ALA A 1 139 ? -3.227 -23.375 -21.062 1 98.5 139 ALA A N 1
ATOM 1092 C CA . ALA A 1 139 ? -2.225 -22.406 -21.5 1 98.5 139 ALA A CA 1
ATOM 1093 C C . ALA A 1 139 ? -0.82 -23 -21.422 1 98.5 139 ALA A C 1
ATOM 1095 O O . ALA A 1 139 ? 0.148 -22.391 -21.859 1 98.5 139 ALA A O 1
ATOM 1096 N N . ILE A 1 140 ? -0.709 -24.219 -20.859 1 98.19 140 ILE A N 1
ATOM 1097 C CA . ILE A 1 140 ? 0.612 -24.812 -20.688 1 98.19 140 ILE A CA 1
ATOM 1098 C C . ILE A 1 140 ? 0.622 -26.219 -21.281 1 98.19 140 ILE A C 1
ATOM 1100 O O . ILE A 1 140 ? -0.433 -26.844 -21.453 1 98.19 140 ILE A O 1
ATOM 1104 N N . PRO A 1 141 ? 1.859 -26.812 -21.531 1 97.31 141 PRO A N 1
ATOM 1105 C CA . PRO A 1 141 ? 1.932 -28.141 -22.141 1 97.31 141 PRO A CA 1
ATOM 1106 C C . PRO A 1 141 ? 1.547 -29.25 -21.172 1 97.31 141 PRO A C 1
ATOM 1108 O O . PRO A 1 141 ? 1.009 -30.281 -21.594 1 97.31 141 PRO A O 1
ATOM 1111 N N . SER A 1 142 ? 1.891 -29.062 -19.938 1 97.06 142 SER A N 1
ATOM 1112 C CA . SER A 1 142 ? 1.565 -30.062 -18.906 1 97.06 142 SER A CA 1
ATOM 1113 C C . SER A 1 142 ? 1.681 -29.469 -17.516 1 97.06 142 SER A C 1
ATOM 1115 O O . SER A 1 142 ? 2.289 -28.406 -17.328 1 97.06 142 SER A O 1
ATOM 1117 N N . LYS A 1 143 ? 1.186 -30.188 -16.578 1 97.19 143 LYS A N 1
ATOM 1118 C CA . LYS A 1 143 ? 1.218 -29.734 -15.188 1 97.19 143 LYS A CA 1
ATOM 1119 C C . LYS A 1 143 ? 2.633 -29.812 -14.625 1 97.19 143 LYS A C 1
ATOM 1121 O O . LYS A 1 143 ? 2.898 -29.297 -13.531 1 97.19 143 LYS A O 1
ATOM 1126 N N . ASP A 1 144 ? 3.512 -30.297 -15.375 1 96.81 144 ASP A N 1
ATOM 1127 C CA . ASP A 1 144 ? 4.906 -30.375 -14.945 1 96.81 144 ASP A CA 1
ATOM 1128 C C . ASP A 1 144 ? 5.648 -29.078 -15.281 1 96.81 144 ASP A C 1
ATOM 1130 O O . ASP A 1 144 ? 6.785 -28.875 -14.852 1 96.81 144 ASP A O 1
ATOM 1134 N N . THR A 1 145 ? 4.938 -28.25 -16.094 1 98.19 145 THR A N 1
ATOM 1135 C CA . THR A 1 145 ? 5.523 -26.953 -16.422 1 98.19 145 THR A CA 1
ATOM 1136 C C . THR A 1 145 ? 5.859 -26.172 -15.148 1 98.19 145 THR A C 1
ATOM 1138 O O . THR A 1 145 ? 5.07 -26.156 -14.203 1 98.19 145 THR A O 1
ATOM 1141 N N . LYS A 1 146 ? 7.105 -25.562 -15.062 1 98.75 146 LYS A N 1
ATOM 1142 C CA . LYS A 1 146 ? 7.457 -24.672 -13.961 1 98.75 146 LYS A CA 1
ATOM 1143 C C . LYS A 1 146 ? 6.789 -23.312 -14.109 1 98.75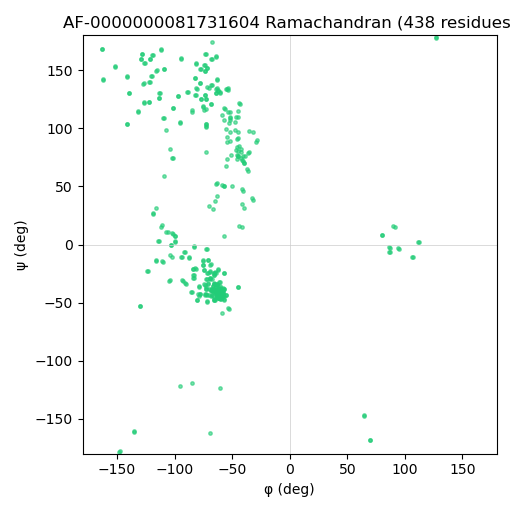 146 LYS A C 1
ATOM 1145 O O . LYS A 1 146 ? 7.031 -22.609 -15.094 1 98.75 146 LYS A O 1
ATOM 1150 N N . LEU A 1 147 ? 5.973 -23 -13.133 1 98.88 147 LEU A N 1
ATOM 1151 C CA . LEU A 1 147 ? 5.242 -21.734 -13.203 1 98.88 147 LEU A CA 1
ATOM 1152 C C . LEU A 1 147 ? 5.703 -20.781 -12.117 1 98.88 147 LEU A C 1
ATOM 1154 O O . LEU A 1 147 ? 5.812 -21.156 -10.945 1 98.88 147 LEU A O 1
ATOM 1158 N N . LEU A 1 148 ? 6.086 -19.609 -12.508 1 98.94 148 LEU A N 1
ATOM 1159 C CA . LEU A 1 148 ? 6.277 -18.484 -11.586 1 98.94 148 LEU A CA 1
ATOM 1160 C C . LEU A 1 148 ? 5.031 -17.609 -11.523 1 98.94 148 LEU A C 1
ATOM 1162 O O . LEU A 1 148 ? 4.75 -16.859 -12.461 1 98.94 148 LEU A O 1
ATOM 1166 N N . VAL A 1 149 ? 4.289 -17.734 -10.445 1 98.94 149 VAL A N 1
ATOM 1167 C CA . VAL A 1 149 ? 2.998 -17.062 -10.312 1 98.94 149 VAL A CA 1
ATOM 1168 C C . VAL A 1 149 ? 3.191 -15.672 -9.719 1 98.94 149 VAL A C 1
ATOM 1170 O O . VAL A 1 149 ? 3.895 -15.508 -8.719 1 98.94 149 VAL A O 1
ATOM 1173 N N . ALA A 1 150 ? 2.545 -14.664 -10.391 1 98.88 150 ALA A N 1
ATOM 1174 C CA . ALA A 1 150 ? 2.807 -13.297 -9.969 1 98.88 150 ALA A CA 1
ATOM 1175 C C . ALA A 1 150 ? 1.532 -12.453 -10.008 1 98.88 150 ALA A C 1
ATOM 1177 O O . ALA A 1 150 ? 0.65 -12.688 -10.836 1 98.88 150 ALA A O 1
ATOM 1178 N N . CYS A 1 151 ? 1.41 -11.562 -9.094 1 98.56 151 CYS A N 1
ATOM 1179 C CA . CYS A 1 151 ? 0.441 -10.477 -9.117 1 98.56 151 CYS A CA 1
ATOM 1180 C C . CYS A 1 151 ? 1.09 -9.156 -8.711 1 98.56 151 CYS A C 1
ATOM 1182 O O . CYS A 1 151 ? 2.297 -8.977 -8.875 1 98.56 151 CYS A O 1
ATOM 1184 N N . GLY A 1 152 ? 0.294 -8.211 -8.328 1 97.56 152 GLY A N 1
ATOM 1185 C CA . GLY A 1 152 ? 0.829 -6.902 -7.992 1 97.56 152 GLY A CA 1
ATOM 1186 C C . GLY A 1 152 ? 1.603 -6.891 -6.688 1 97.56 152 GLY A C 1
ATOM 1187 O O . GLY A 1 152 ? 2.791 -6.562 -6.664 1 97.56 152 GLY A O 1
ATOM 1188 N N . GLU A 1 153 ? 1.003 -7.457 -5.637 1 95.56 153 GLU A N 1
ATOM 1189 C CA . GLU A 1 153 ? 1.582 -7.336 -4.301 1 95.56 153 GLU A CA 1
ATOM 1190 C C . GLU A 1 153 ? 2.006 -8.703 -3.76 1 95.56 153 GLU A C 1
ATOM 1192 O O . GLU A 1 153 ? 2.689 -8.781 -2.738 1 95.56 153 GLU A O 1
ATOM 1197 N N . GLY A 1 154 ? 1.579 -9.719 -4.387 1 96.44 154 GLY A N 1
ATOM 1198 C CA . GLY A 1 154 ? 1.96 -11.055 -3.943 1 96.44 154 GLY A CA 1
ATOM 1199 C C . GLY A 1 154 ? 0.832 -11.797 -3.252 1 96.44 154 GLY A C 1
ATOM 1200 O O . GLY A 1 154 ? 0.888 -13.016 -3.102 1 96.44 154 GLY A O 1
ATOM 1201 N N . LEU A 1 155 ? -0.259 -11.164 -2.918 1 94.31 155 LEU A N 1
ATOM 1202 C CA . LEU A 1 155 ? -1.333 -11.797 -2.16 1 94.31 155 LEU A CA 1
ATOM 1203 C C . LEU A 1 155 ? -2.213 -12.648 -3.068 1 94.31 155 LEU A C 1
ATOM 1205 O O . LEU A 1 155 ? -2.494 -13.805 -2.756 1 94.31 155 LEU A O 1
ATOM 1209 N N . ARG A 1 156 ? -2.627 -12.102 -4.184 1 96.06 156 ARG A N 1
ATOM 1210 C CA . ARG A 1 156 ? -3.459 -12.859 -5.117 1 96.06 156 ARG A CA 1
ATOM 1211 C C . ARG A 1 156 ? -2.691 -14.031 -5.707 1 96.06 156 ARG A C 1
ATOM 1213 O O . ARG A 1 156 ? -3.252 -15.117 -5.898 1 96.06 156 ARG A O 1
ATOM 1220 N N . SER A 1 157 ? -1.417 -13.789 -5.984 1 98.38 157 SER A N 1
ATOM 1221 C CA . SER A 1 157 ? -0.617 -14.875 -6.547 1 98.38 157 SER A CA 1
ATOM 1222 C C . SER A 1 157 ? -0.381 -15.977 -5.52 1 98.38 157 SER A C 1
ATOM 1224 O O . SER A 1 157 ? -0.239 -17.141 -5.875 1 98.38 157 SER A O 1
ATOM 1226 N N . MET A 1 158 ? -0.363 -15.617 -4.27 1 96.25 158 MET A N 1
ATOM 1227 C CA . MET A 1 158 ? -0.28 -16.641 -3.223 1 96.25 158 MET A CA 1
ATOM 1228 C C . MET A 1 158 ? -1.506 -17.547 -3.248 1 96.25 158 MET A C 1
ATOM 1230 O O . MET A 1 158 ? -1.38 -18.766 -3.182 1 96.25 158 MET A O 1
ATOM 1234 N N . THR A 1 159 ? -2.629 -16.953 -3.371 1 94.81 159 THR A N 1
ATOM 1235 C CA . THR A 1 159 ? -3.877 -17.703 -3.494 1 94.81 159 THR A CA 1
ATOM 1236 C C . THR A 1 159 ? -3.865 -18.578 -4.75 1 94.81 159 THR A C 1
ATOM 1238 O O . THR A 1 159 ? -4.246 -19.75 -4.699 1 94.81 159 THR A O 1
ATOM 1241 N N . ALA A 1 160 ? -3.43 -18.016 -5.793 1 98.31 160 ALA A N 1
ATOM 1242 C CA . ALA A 1 160 ? -3.363 -18.734 -7.062 1 98.31 160 ALA A CA 1
ATOM 1243 C C . ALA A 1 160 ? -2.428 -19.938 -6.961 1 98.31 160 ALA A C 1
ATOM 1245 O O . ALA A 1 160 ? -2.746 -21.016 -7.449 1 98.31 160 ALA A O 1
ATOM 1246 N N . ALA A 1 161 ? -1.271 -19.734 -6.328 1 98 161 ALA A N 1
ATOM 1247 C CA . ALA A 1 161 ? -0.308 -20.812 -6.16 1 98 161 ALA A CA 1
ATOM 1248 C C . ALA A 1 161 ? -0.917 -21.969 -5.371 1 98 161 ALA A C 1
ATOM 1250 O O . ALA A 1 161 ? -0.724 -23.141 -5.723 1 98 161 ALA A O 1
ATOM 1251 N N . SER A 1 162 ? -1.615 -21.609 -4.352 1 96.75 162 SER A N 1
ATOM 1252 C CA . SER A 1 162 ? -2.277 -22.641 -3.551 1 96.75 162 SER A CA 1
ATOM 1253 C C . SER A 1 162 ? -3.316 -23.391 -4.371 1 96.75 162 SER A C 1
ATOM 1255 O O . SER A 1 162 ? -3.391 -24.625 -4.309 1 96.75 162 SER A O 1
ATOM 1257 N N . LYS A 1 163 ? -4.086 -22.703 -5.129 1 97.06 163 LYS A N 1
ATOM 1258 C CA . LYS A 1 163 ? -5.094 -23.328 -5.977 1 97.06 163 LYS A CA 1
ATOM 1259 C C . LYS A 1 163 ? -4.449 -24.25 -7.008 1 97.06 163 LYS A C 1
ATOM 1261 O O . LYS A 1 163 ? -4.941 -25.344 -7.258 1 97.06 163 LYS A O 1
ATOM 1266 N N . LEU A 1 164 ? -3.387 -23.781 -7.613 1 98.31 164 LEU A N 1
ATOM 1267 C CA . LEU A 1 164 ? -2.662 -24.594 -8.586 1 98.31 164 LEU A CA 1
ATOM 1268 C C . LEU A 1 164 ? -2.1 -25.859 -7.934 1 98.31 164 LEU A C 1
ATOM 1270 O O . LEU A 1 164 ? -2.225 -26.953 -8.484 1 98.31 164 LEU A O 1
ATOM 1274 N N . TYR A 1 165 ? -1.487 -25.688 -6.77 1 97.81 165 TYR A N 1
ATOM 1275 C CA . TYR A 1 165 ? -0.941 -26.828 -6.043 1 97.81 165 TYR A CA 1
ATOM 1276 C C . TYR A 1 165 ? -2.021 -27.859 -5.766 1 97.81 165 TYR A C 1
ATOM 1278 O O . TYR A 1 165 ? -1.831 -29.047 -6.027 1 97.81 165 TYR A O 1
ATOM 1286 N N . ASN A 1 166 ? -3.137 -27.359 -5.281 1 95.56 166 ASN A N 1
ATOM 1287 C CA . ASN A 1 166 ? -4.254 -28.25 -4.977 1 95.56 166 ASN A CA 1
ATOM 1288 C C . ASN A 1 166 ? -4.824 -28.891 -6.242 1 95.56 166 ASN A C 1
ATOM 1290 O O . ASN A 1 166 ? -5.48 -29.938 -6.18 1 95.56 166 ASN A O 1
ATOM 1294 N N . GLY A 1 167 ? -4.625 -28.219 -7.363 1 96.38 167 GLY A N 1
ATOM 1295 C CA . GLY A 1 167 ? -5.051 -28.734 -8.656 1 96.38 167 GLY A CA 1
ATOM 1296 C C . GLY A 1 167 ? -4.059 -29.703 -9.266 1 96.38 167 GLY A C 1
ATOM 1297 O O . GLY A 1 167 ? -4.262 -30.188 -10.383 1 96.38 167 GLY A O 1
ATOM 1298 N N . GLY A 1 168 ? -2.916 -29.969 -8.648 1 96.75 168 GLY A N 1
ATOM 1299 C CA . GLY A 1 168 ? -2.01 -31.016 -9.102 1 96.75 168 GLY A CA 1
ATOM 1300 C C . GLY A 1 168 ? -0.705 -30.469 -9.656 1 96.75 168 GLY A C 1
ATOM 1301 O O . GLY A 1 168 ? 0.148 -31.234 -10.109 1 96.75 168 GLY A O 1
ATOM 1302 N N . PHE A 1 169 ? -0.509 -29.172 -9.633 1 97.25 169 PHE A N 1
ATOM 1303 C CA . PHE A 1 169 ? 0.75 -28.578 -10.07 1 97.25 169 PHE A CA 1
ATOM 1304 C C . PHE A 1 169 ? 1.819 -28.734 -8.992 1 97.25 169 PHE A C 1
ATOM 1306 O O . PHE A 1 169 ? 1.555 -28.5 -7.812 1 97.25 169 PHE A O 1
ATOM 1313 N N . LYS A 1 170 ? 3.102 -29.062 -9.43 1 93.75 170 LYS A N 1
ATOM 1314 C CA . LYS A 1 170 ? 4.098 -29.359 -8.406 1 93.75 170 LYS A CA 1
ATOM 1315 C C . LYS A 1 170 ? 5.312 -28.453 -8.539 1 93.75 170 LYS A C 1
ATOM 1317 O O . LYS A 1 170 ? 6.086 -28.297 -7.59 1 93.75 170 LYS A O 1
ATOM 1322 N N . ASN A 1 171 ? 5.57 -27.891 -9.703 1 98.06 171 ASN A N 1
ATOM 1323 C CA . ASN A 1 171 ? 6.719 -27.031 -9.938 1 98.06 171 ASN A CA 1
ATOM 1324 C C . ASN A 1 171 ? 6.316 -25.547 -9.938 1 98.06 171 ASN A C 1
ATOM 1326 O O . ASN A 1 171 ? 6.262 -24.922 -11 1 98.06 171 ASN A O 1
ATOM 1330 N N . LEU A 1 172 ? 6.059 -25.094 -8.703 1 98.69 172 LEU A N 1
ATOM 1331 C CA . LEU A 1 172 ? 5.488 -23.766 -8.57 1 98.69 172 LEU A CA 1
ATOM 1332 C C . LEU A 1 172 ? 6.477 -22.812 -7.898 1 98.69 172 LEU A C 1
ATOM 1334 O O . LEU A 1 172 ? 7.117 -23.172 -6.91 1 98.69 172 LEU A O 1
ATOM 1338 N N . GLY A 1 173 ? 6.672 -21.656 -8.508 1 98.69 173 GLY A N 1
ATOM 1339 C CA . GLY A 1 173 ? 7.289 -20.5 -7.895 1 98.69 173 GLY A CA 1
ATOM 1340 C C . GLY A 1 173 ? 6.305 -19.375 -7.633 1 98.69 173 GLY A C 1
ATOM 1341 O O . GLY A 1 173 ? 5.277 -19.266 -8.305 1 98.69 173 GLY A O 1
ATOM 1342 N N . TRP A 1 174 ? 6.59 -18.641 -6.66 1 98.69 174 TRP A N 1
ATOM 1343 C CA . TRP A 1 174 ? 5.824 -17.469 -6.258 1 98.69 174 TRP A CA 1
ATOM 1344 C C . TRP A 1 174 ? 6.703 -16.219 -6.254 1 98.69 174 TRP A C 1
ATOM 1346 O O . TRP A 1 174 ? 7.777 -16.219 -5.652 1 98.69 174 TRP A O 1
ATOM 1356 N N . LEU A 1 175 ? 6.301 -15.203 -7.023 1 98.38 175 LEU A N 1
ATOM 1357 C CA . LEU A 1 175 ? 7.043 -13.953 -7.023 1 98.38 175 LEU A CA 1
ATOM 1358 C C . LEU A 1 175 ? 6.809 -13.18 -5.727 1 98.38 175 LEU A C 1
ATOM 1360 O O . LEU A 1 175 ? 5.809 -12.477 -5.594 1 98.38 175 LEU A O 1
ATOM 1364 N N . ALA A 1 176 ? 7.773 -13.227 -4.883 1 97.38 176 ALA A N 1
ATOM 1365 C CA . ALA A 1 176 ? 7.637 -12.633 -3.553 1 97.38 176 ALA A CA 1
ATOM 1366 C C . ALA A 1 176 ? 7.551 -11.109 -3.633 1 97.38 176 ALA A C 1
ATOM 1368 O O . ALA A 1 176 ? 8.43 -10.469 -4.211 1 97.38 176 ALA A O 1
ATOM 1369 N N . GLY A 1 177 ? 6.441 -10.633 -3.115 1 95.75 177 GLY A N 1
ATOM 1370 C CA . GLY A 1 177 ? 6.258 -9.188 -3.133 1 95.75 177 GLY A CA 1
ATOM 1371 C C . GLY A 1 177 ? 5.637 -8.68 -4.422 1 95.75 177 GLY A C 1
ATOM 1372 O O . GLY A 1 177 ? 5.348 -7.488 -4.551 1 95.75 177 GLY A O 1
ATOM 1373 N N . GLY A 1 178 ? 5.457 -9.57 -5.406 1 98.06 178 GLY A N 1
ATOM 1374 C CA . GLY A 1 178 ? 4.77 -9.219 -6.637 1 98.06 178 GLY A CA 1
ATOM 1375 C C . GLY A 1 178 ? 5.555 -8.258 -7.508 1 98.06 178 GLY A C 1
ATOM 1376 O O . GLY A 1 178 ? 6.742 -8.016 -7.262 1 98.06 178 GLY A O 1
ATOM 1377 N N . PHE A 1 179 ? 4.844 -7.723 -8.523 1 98.56 179 PHE A N 1
ATOM 1378 C CA . PHE A 1 179 ? 5.453 -6.785 -9.453 1 98.56 179 PHE A CA 1
ATOM 1379 C C . PHE A 1 179 ? 5.762 -5.461 -8.773 1 98.56 179 PHE A C 1
ATOM 1381 O O . PHE A 1 179 ? 6.676 -4.742 -9.18 1 98.56 179 PHE A O 1
ATOM 1388 N N . ASN A 1 180 ? 5.047 -5.195 -7.672 1 96.75 180 ASN A N 1
ATOM 1389 C CA . ASN A 1 180 ? 5.207 -3.918 -6.984 1 96.75 180 ASN A CA 1
ATOM 1390 C C . ASN A 1 180 ? 6.609 -3.77 -6.398 1 96.75 180 ASN A C 1
ATOM 1392 O O . ASN A 1 180 ? 7.098 -2.652 -6.223 1 96.75 180 ASN A O 1
ATOM 1396 N N . ARG A 1 181 ? 7.258 -4.84 -6.148 1 95.62 181 ARG A N 1
ATOM 1397 C CA . ARG A 1 181 ? 8.578 -4.797 -5.535 1 95.62 181 ARG A CA 1
ATOM 1398 C C . ARG A 1 181 ? 9.672 -4.953 -6.586 1 95.62 181 ARG A C 1
ATOM 1400 O O . ARG A 1 181 ? 10.852 -5.066 -6.25 1 95.62 181 ARG A O 1
ATOM 1407 N N . SER A 1 182 ? 9.25 -4.949 -7.84 1 97.06 182 SER A N 1
ATOM 1408 C CA . SER A 1 182 ? 10.227 -5.078 -8.914 1 97.06 182 SER A CA 1
ATOM 1409 C C . SER A 1 182 ? 10.898 -3.74 -9.219 1 97.06 182 SER A C 1
ATOM 1411 O O . SER A 1 182 ? 10.359 -2.684 -8.883 1 97.06 182 SER A O 1
ATOM 1413 N N . LYS A 1 183 ? 12.094 -3.885 -9.797 1 95.5 183 LYS A N 1
ATOM 1414 C CA . LYS A 1 183 ? 12.812 -2.748 -10.359 1 95.5 183 LYS A CA 1
ATOM 1415 C C . LYS A 1 183 ? 12.898 -2.852 -11.883 1 95.5 183 LYS A C 1
ATOM 1417 O O . LYS A 1 183 ? 12.594 -3.9 -12.453 1 95.5 183 LYS A O 1
ATOM 1422 N N . ASP A 1 184 ? 13.297 -1.766 -12.516 1 91.81 184 ASP A N 1
ATOM 1423 C CA . ASP A 1 184 ? 13.273 -1.659 -13.969 1 91.81 184 ASP A CA 1
ATOM 1424 C C . ASP A 1 184 ? 14.094 -2.771 -14.617 1 91.81 184 ASP A C 1
ATOM 1426 O O . ASP A 1 184 ? 13.742 -3.273 -15.688 1 91.81 184 ASP A O 1
ATOM 1430 N N . ASN A 1 185 ? 15.031 -3.32 -13.961 1 92.31 185 ASN A N 1
ATOM 1431 C CA . ASN A 1 185 ? 15.914 -4.277 -14.617 1 92.31 185 ASN A CA 1
ATOM 1432 C C . ASN A 1 185 ? 15.695 -5.691 -14.094 1 92.31 185 ASN A C 1
ATOM 1434 O O . ASN A 1 185 ? 16.453 -6.609 -14.438 1 92.31 185 ASN A O 1
ATOM 1438 N N . ASP A 1 186 ? 14.609 -5.871 -13.453 1 97 186 ASP A N 1
ATOM 1439 C CA . ASP A 1 186 ? 14.398 -7.188 -12.859 1 97 186 ASP A CA 1
ATOM 1440 C C . ASP A 1 186 ? 13.82 -8.164 -13.883 1 97 186 ASP A C 1
ATOM 1442 O O . ASP A 1 186 ? 14 -9.383 -13.75 1 97 186 ASP A O 1
ATOM 1446 N N . PHE A 1 187 ? 13.125 -7.613 -14.883 1 97.12 187 PHE A N 1
ATOM 1447 C CA . PHE A 1 187 ? 12.594 -8.406 -15.984 1 97.12 187 PHE A CA 1
ATOM 1448 C C . PHE A 1 187 ? 13.172 -7.945 -17.312 1 97.12 187 PHE A C 1
ATOM 1450 O O . PHE A 1 187 ? 13.453 -6.762 -17.5 1 97.12 187 PHE A O 1
ATOM 1457 N N . GLN A 1 188 ? 13.383 -8.828 -18.188 1 92.88 188 GLN A N 1
ATOM 1458 C CA . GLN A 1 188 ? 14.102 -8.555 -19.438 1 92.88 188 GLN A CA 1
ATOM 1459 C C . GLN A 1 188 ? 13.328 -7.594 -20.328 1 92.88 188 GLN A C 1
ATOM 1461 O O . GLN A 1 188 ? 13.914 -6.699 -20.938 1 92.88 188 GLN A O 1
ATOM 1466 N N . ALA A 1 189 ? 12.109 -7.902 -20.469 1 95.38 189 ALA A N 1
ATOM 1467 C CA . ALA A 1 189 ? 11.281 -7.066 -21.328 1 95.38 189 ALA A CA 1
ATOM 1468 C C . ALA A 1 189 ? 9.898 -6.848 -20.734 1 95.38 189 ALA A C 1
ATOM 1470 O O . ALA A 1 189 ? 9.25 -7.797 -20.281 1 95.38 189 ALA A O 1
ATOM 1471 N N . VAL A 1 190 ? 9.531 -5.59 -20.703 1 97.5 190 VAL A N 1
ATOM 1472 C CA . VAL A 1 190 ? 8.227 -5.188 -20.188 1 97.5 190 VAL A CA 1
ATOM 1473 C C . VAL A 1 190 ? 7.504 -4.328 -21.219 1 97.5 190 VAL A C 1
ATOM 1475 O O . VAL A 1 190 ? 8.125 -3.484 -21.875 1 97.5 190 VAL A O 1
ATOM 1478 N N . GLU A 1 191 ? 6.164 -4.602 -21.328 1 97.44 191 GLU A N 1
ATOM 1479 C CA . GLU A 1 191 ? 5.316 -3.855 -22.25 1 97.44 191 GLU A CA 1
ATOM 1480 C C . GLU A 1 191 ? 4.246 -3.062 -21.516 1 97.44 191 GLU A C 1
ATOM 1482 O O . GLU A 1 191 ? 3.777 -3.486 -20.453 1 97.44 191 GLU A O 1
ATOM 1487 N N . GLY A 1 192 ? 3.898 -1.883 -22.188 1 97 192 GLY A N 1
ATOM 1488 C CA . GLY A 1 192 ? 2.834 -1.072 -21.609 1 97 192 GLY A CA 1
ATOM 1489 C C . GLY A 1 192 ? 3.234 0.377 -21.406 1 97 192 GLY A C 1
ATOM 1490 O O . GLY A 1 192 ? 4.371 0.759 -21.688 1 97 192 GLY A O 1
ATOM 1491 N N . LYS A 1 193 ? 2.309 1.131 -20.922 1 96.31 193 LYS A N 1
ATOM 1492 C CA . LYS A 1 193 ? 2.506 2.57 -20.797 1 96.31 193 LYS A CA 1
ATOM 1493 C C . LYS A 1 193 ? 3.002 2.928 -19.391 1 96.31 193 LYS A C 1
ATOM 1495 O O . LYS A 1 193 ? 3.373 4.074 -19.125 1 96.31 193 LYS A O 1
ATOM 1500 N N . GLU A 1 194 ? 2.959 1.98 -18.516 1 96.31 194 GLU A N 1
ATOM 1501 C CA . GLU A 1 194 ? 3.381 2.197 -17.141 1 96.31 194 GLU A CA 1
ATOM 1502 C C . GLU A 1 194 ? 4.547 1.284 -16.766 1 96.31 194 GLU A C 1
ATOM 1504 O O . GLU A 1 194 ? 4.852 0.332 -17.484 1 96.31 194 GLU A O 1
ATOM 1509 N N . LYS A 1 195 ? 5.191 1.685 -15.656 1 96.44 195 LYS A N 1
ATOM 1510 C CA . LYS A 1 195 ? 6.152 0.753 -15.07 1 96.44 195 LYS A CA 1
ATOM 1511 C C . LYS A 1 195 ? 5.441 -0.404 -14.375 1 96.44 195 LYS A C 1
ATOM 1513 O O . LYS A 1 195 ? 4.367 -0.223 -13.805 1 96.44 195 LYS A O 1
ATOM 1518 N N . LEU A 1 196 ? 6.074 -1.526 -14.367 1 97.56 196 LEU A N 1
ATOM 1519 C CA . LEU A 1 196 ? 5.504 -2.729 -13.773 1 97.56 196 LEU A CA 1
ATOM 1520 C C . LEU A 1 196 ? 5.184 -2.504 -12.297 1 97.56 196 LEU A C 1
ATOM 1522 O O . LEU A 1 196 ? 4.121 -2.912 -11.82 1 97.56 196 LEU A O 1
ATOM 1526 N N . GLN A 1 197 ? 6.066 -1.795 -11.617 1 97.12 197 GLN A N 1
ATOM 1527 C CA . GLN A 1 197 ? 5.934 -1.61 -10.18 1 97.12 197 GLN A CA 1
ATOM 1528 C C . GLN A 1 197 ? 4.766 -0.685 -9.852 1 97.12 197 GLN A C 1
ATOM 1530 O O . GLN A 1 197 ? 4.348 -0.592 -8.695 1 97.12 197 GLN A O 1
ATOM 1535 N N . TYR A 1 198 ? 4.227 0.017 -10.844 1 97.25 198 TYR A N 1
ATOM 1536 C CA . TYR A 1 198 ? 3.17 0.992 -10.594 1 97.25 198 TYR A CA 1
ATOM 1537 C C . TYR A 1 198 ? 1.86 0.552 -11.242 1 97.25 198 TYR A C 1
ATOM 1539 O O . TYR A 1 198 ? 0.83 1.21 -11.078 1 97.25 198 TYR A O 1
ATOM 1547 N N . ALA A 1 199 ? 1.862 -0.594 -11.836 1 97.81 199 ALA A N 1
ATOM 1548 C CA . ALA A 1 199 ? 0.757 -0.985 -12.703 1 97.81 199 ALA A CA 1
ATOM 1549 C C . ALA A 1 199 ? -0.473 -1.371 -11.891 1 97.81 199 ALA A C 1
ATOM 1551 O O . ALA A 1 199 ? -1.581 -1.455 -12.422 1 97.81 199 ALA A O 1
ATOM 1552 N N . THR A 1 200 ? -0.296 -1.656 -10.602 1 96.62 200 THR A N 1
ATOM 1553 C CA . THR A 1 200 ? -1.405 -2.023 -9.727 1 96.62 200 THR A CA 1
ATOM 1554 C C . THR A 1 200 ? -2.102 -0.78 -9.188 1 96.62 200 THR A C 1
ATOM 1556 O O . THR A 1 200 ? -3.246 -0.85 -8.734 1 96.62 200 THR A O 1
ATOM 1559 N N . VAL A 1 201 ? -1.393 0.318 -9.211 1 95.69 201 VAL A N 1
ATOM 1560 C CA . VAL A 1 201 ? -1.882 1.532 -8.562 1 95.69 201 VAL A CA 1
ATOM 1561 C C . VAL A 1 201 ? -2.877 2.238 -9.484 1 95.69 201 VAL A C 1
ATOM 1563 O O . VAL A 1 201 ? -2.646 2.354 -10.688 1 95.69 201 VAL A O 1
ATOM 1566 N N . GLY A 1 202 ? -3.957 2.662 -8.977 1 95.81 202 GLY A N 1
ATOM 1567 C CA . GLY A 1 202 ? -4.984 3.412 -9.68 1 95.81 202 GLY A CA 1
ATOM 1568 C C . GLY A 1 202 ? -5.719 4.395 -8.789 1 95.81 202 GLY A C 1
ATOM 1569 O O . GLY A 1 202 ? -5.32 4.625 -7.645 1 95.81 202 GLY A O 1
ATOM 1570 N N . GLY A 1 203 ? -6.703 5.082 -9.391 1 95.06 203 GLY A N 1
ATOM 1571 C CA . GLY A 1 203 ? -7.5 6.012 -8.609 1 95.06 203 GLY A CA 1
ATOM 1572 C C . GLY A 1 203 ? -6.699 7.18 -8.07 1 95.06 203 GLY A C 1
ATOM 1573 O O . GLY A 1 203 ? -5.738 7.625 -8.703 1 95.06 203 GLY A O 1
ATOM 1574 N N . VAL A 1 204 ? -7.059 7.625 -6.969 1 93.19 204 VAL A N 1
ATOM 1575 C CA . VAL A 1 204 ? -6.422 8.758 -6.305 1 93.19 204 VAL A CA 1
ATOM 1576 C C . VAL A 1 204 ? -4.98 8.414 -5.953 1 93.19 204 VAL A C 1
ATOM 1578 O O . VAL A 1 204 ? -4.09 9.258 -6.039 1 93.19 204 VAL A O 1
ATOM 1581 N N . SER A 1 205 ? -4.738 7.195 -5.613 1 94.38 205 SER A N 1
ATOM 1582 C CA . SER A 1 205 ? -3.4 6.75 -5.242 1 94.38 205 SER A CA 1
ATOM 1583 C C . SER A 1 205 ? -2.422 6.93 -6.402 1 94.38 205 SER A C 1
ATOM 1585 O O . SER A 1 205 ? -1.236 7.188 -6.184 1 94.38 205 SER A O 1
ATOM 1587 N N . TYR A 1 206 ? -2.947 6.777 -7.586 1 94.88 206 TYR A N 1
ATOM 1588 C CA . TYR A 1 206 ? -2.076 6.945 -8.742 1 94.88 206 TYR A CA 1
ATOM 1589 C C . TYR A 1 206 ? -1.599 8.391 -8.859 1 94.88 206 TYR A C 1
ATOM 1591 O O . TYR A 1 206 ? -0.424 8.641 -9.141 1 94.88 206 TYR A O 1
ATOM 1599 N N . TYR A 1 207 ? -2.451 9.32 -8.617 1 91.88 207 TYR A N 1
ATOM 1600 C CA . TYR A 1 207 ? -2.08 10.734 -8.68 1 91.88 207 TYR A CA 1
ATOM 1601 C C . TYR A 1 207 ? -1.109 11.086 -7.555 1 91.88 207 TYR A C 1
ATOM 1603 O O . TYR A 1 207 ? -0.17 11.859 -7.762 1 91.88 207 TYR A O 1
ATOM 1611 N N . PHE A 1 208 ? -1.354 10.523 -6.48 1 92.81 208 PHE A N 1
ATOM 1612 C CA . PHE A 1 208 ? -0.441 10.711 -5.359 1 92.81 208 PHE A CA 1
ATOM 1613 C C . PHE A 1 208 ? 0.935 10.141 -5.684 1 92.81 208 PHE A C 1
ATOM 1615 O O . PHE A 1 208 ? 1.956 10.781 -5.422 1 92.81 208 PHE A O 1
ATOM 1622 N N . LEU A 1 209 ? 0.922 8.969 -6.242 1 93.44 209 LEU A N 1
ATOM 1623 C CA . LEU A 1 209 ? 2.17 8.344 -6.664 1 93.44 209 LEU A CA 1
ATOM 1624 C C . LEU A 1 209 ? 2.918 9.234 -7.652 1 93.44 209 LEU A C 1
ATOM 1626 O O . LEU A 1 209 ? 4.129 9.422 -7.531 1 93.44 209 LEU A O 1
ATOM 1630 N N . GLN A 1 210 ? 2.184 9.805 -8.594 1 93.25 210 GLN A N 1
ATOM 1631 C CA . GLN A 1 210 ? 2.805 10.68 -9.586 1 93.25 210 GLN A CA 1
ATOM 1632 C C . GLN A 1 210 ? 3.465 11.883 -8.914 1 93.25 210 GLN A C 1
ATOM 1634 O O . GLN A 1 210 ? 4.555 12.305 -9.312 1 93.25 210 GLN A O 1
ATOM 1639 N N . LEU A 1 211 ? 2.77 12.375 -7.938 1 91.75 211 LEU A N 1
ATOM 1640 C CA . LEU A 1 211 ? 3.328 13.492 -7.18 1 91.75 211 LEU A CA 1
ATOM 1641 C C . LEU A 1 211 ? 4.625 13.078 -6.488 1 91.75 211 LEU A C 1
ATOM 1643 O O . LEU A 1 211 ? 5.625 13.797 -6.562 1 91.75 211 LEU A O 1
ATOM 1647 N N . LEU A 1 212 ? 4.641 11.969 -5.895 1 92.69 212 LEU A N 1
ATOM 1648 C CA . LEU A 1 212 ? 5.82 11.492 -5.184 1 92.69 212 LEU A CA 1
ATOM 1649 C C . LEU A 1 212 ? 6.984 11.266 -6.145 1 92.69 212 LEU A C 1
ATOM 1651 O O . LEU A 1 212 ? 8.125 11.602 -5.832 1 92.69 212 LEU A O 1
ATOM 1655 N N . ILE A 1 213 ? 6.664 10.711 -7.281 1 91.38 213 ILE A N 1
ATOM 1656 C CA . ILE A 1 213 ? 7.691 10.445 -8.281 1 91.38 213 ILE A CA 1
ATOM 1657 C C . ILE A 1 213 ? 8.289 11.758 -8.781 1 91.38 213 ILE A C 1
ATOM 1659 O O . ILE A 1 213 ? 9.508 11.875 -8.93 1 91.38 213 ILE A O 1
ATOM 1663 N N . LEU A 1 214 ? 7.441 12.742 -8.961 1 89.5 214 LEU A N 1
ATOM 1664 C CA . LEU A 1 214 ? 7.895 14.055 -9.406 1 89.5 214 LEU A CA 1
ATOM 1665 C C . LEU A 1 214 ? 8.82 14.688 -8.375 1 89.5 214 LEU A C 1
ATOM 1667 O O . LEU A 1 214 ? 9.867 15.234 -8.727 1 89.5 214 LEU A O 1
ATOM 1671 N N . LEU A 1 215 ? 8.508 14.516 -7.176 1 88.19 215 LEU A N 1
ATOM 1672 C CA . LEU A 1 215 ? 9.289 15.125 -6.105 1 88.19 215 LEU A CA 1
ATOM 1673 C C . LEU A 1 215 ? 10.633 14.422 -5.945 1 88.19 215 LEU A C 1
ATOM 1675 O O . LEU A 1 215 ? 11.641 15.062 -5.66 1 88.19 215 LEU A O 1
ATOM 1679 N N . GLN A 1 216 ? 10.57 13.141 -6.109 1 85.88 216 GLN A N 1
ATOM 1680 C CA . GLN A 1 216 ? 11.82 12.383 -6.035 1 85.88 216 GLN A CA 1
ATOM 1681 C C . GLN A 1 216 ? 12.758 12.758 -7.176 1 85.88 216 GLN A C 1
ATOM 1683 O O . GLN A 1 216 ? 13.977 12.812 -6.988 1 85.88 216 GLN A O 1
ATOM 1688 N N . ALA A 1 217 ? 12.234 13.047 -8.242 1 81.81 217 ALA A N 1
ATOM 1689 C CA . ALA A 1 217 ? 13.023 13.43 -9.406 1 81.81 217 ALA A CA 1
ATOM 1690 C C . ALA A 1 217 ? 13.648 14.812 -9.21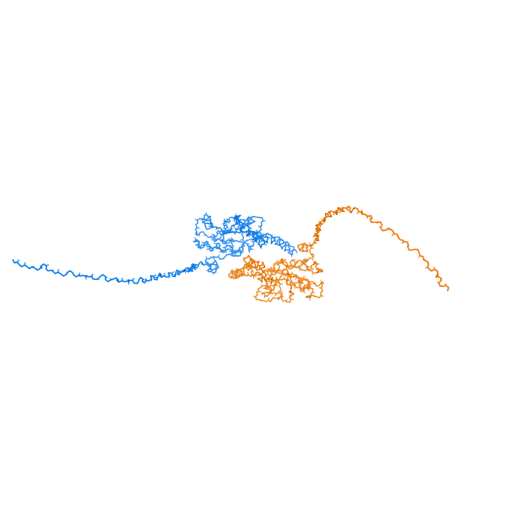9 1 81.81 217 ALA A C 1
ATOM 1692 O O . ALA A 1 217 ? 14.805 15.039 -9.594 1 81.81 217 ALA A O 1
ATOM 1693 N N . VAL A 1 218 ? 12.938 15.609 -8.555 1 75.88 218 VAL A N 1
ATOM 1694 C CA . VAL A 1 218 ? 13.414 16.969 -8.336 1 75.88 218 VAL A CA 1
ATOM 1695 C C . VAL A 1 218 ? 14.461 16.984 -7.223 1 75.88 218 VAL A C 1
ATOM 1697 O O . VAL A 1 218 ? 15.414 17.766 -7.266 1 75.88 218 VAL A O 1
ATOM 1700 N N . GLY A 1 219 ? 14.281 16.141 -6.18 1 68.69 219 GLY A N 1
ATOM 1701 C CA . GLY A 1 219 ? 15.227 16.078 -5.074 1 68.69 219 GLY A CA 1
ATOM 1702 C C . GLY A 1 219 ? 16.547 15.43 -5.453 1 68.69 219 GLY A C 1
ATOM 1703 O O . GLY A 1 219 ? 17.547 15.578 -4.738 1 68.69 219 GLY A O 1
ATOM 1704 N N . LYS A 1 220 ? 16.641 14.562 -6.465 1 66.81 220 LYS A N 1
ATOM 1705 C CA . LYS A 1 220 ? 17.859 13.938 -6.957 1 66.81 220 LYS A CA 1
ATOM 1706 C C . LYS A 1 220 ? 18.688 14.93 -7.762 1 66.81 220 LYS A C 1
ATOM 1708 O O . LYS A 1 220 ? 19.875 14.672 -8.039 1 66.81 220 LYS A O 1
ATOM 1713 N N . GLY A 1 221 ? 18.188 16 -8.133 1 48.62 221 GLY A N 1
ATOM 1714 C CA . GLY A 1 221 ? 18.984 17 -8.844 1 48.62 221 GLY A CA 1
ATOM 1715 C C . GLY A 1 221 ? 19.562 18.062 -7.938 1 48.62 221 GLY A C 1
ATOM 1716 O O . GLY A 1 221 ? 19.141 18.203 -6.789 1 48.62 221 GLY A O 1
ATOM 1717 N N . MET B 1 1 ? -55 85.25 38.469 1 19.12 1 MET B N 1
ATOM 1718 C CA . MET B 1 1 ? -56 85.688 37.469 1 19.12 1 MET B CA 1
ATOM 1719 C C . MET B 1 1 ? -56.25 84.562 36.438 1 19.12 1 MET B C 1
ATOM 1721 O O . MET B 1 1 ? -55.469 84.438 35.5 1 19.12 1 MET B O 1
ATOM 1725 N N . ALA B 1 2 ? -56.656 83.375 36.969 1 23.23 2 ALA B N 1
ATOM 1726 C CA . ALA B 1 2 ? -56.594 81.938 36.656 1 23.23 2 ALA B CA 1
ATOM 1727 C C . ALA B 1 2 ? -57.469 81.562 35.469 1 23.23 2 ALA B C 1
ATOM 1729 O O . ALA B 1 2 ? -58.469 80.812 35.625 1 23.23 2 ALA B O 1
ATOM 1730 N N . THR B 1 3 ? -57.5 82.562 34.594 1 19.17 3 THR B N 1
ATOM 1731 C CA . THR B 1 3 ? -58.75 82.625 33.875 1 19.17 3 THR B CA 1
ATOM 1732 C C . THR B 1 3 ? -58.969 81.312 33.094 1 19.17 3 THR B C 1
ATOM 1734 O O . THR B 1 3 ? -58.062 80.5 32.969 1 19.17 3 THR B O 1
ATOM 1737 N N . GLN B 1 4 ? -59.156 81.312 31.766 1 20.52 4 GLN B N 1
ATOM 1738 C CA . GLN B 1 4 ? -60.312 81.125 30.922 1 20.52 4 GLN B CA 1
ATOM 1739 C C . GLN B 1 4 ? -60.156 79.875 30.062 1 20.52 4 GLN B C 1
ATOM 1741 O O . GLN B 1 4 ? -59.906 79.938 28.859 1 20.52 4 GLN B O 1
ATOM 1746 N N . MET B 1 5 ? -59.406 78.688 30.516 1 21.97 5 MET B N 1
ATOM 1747 C CA . MET B 1 5 ? -58.656 77.875 29.578 1 21.97 5 MET B CA 1
ATOM 1748 C C . MET B 1 5 ? -59.625 77.062 28.703 1 21.97 5 MET B C 1
ATOM 1750 O O . MET B 1 5 ? -60.25 76.125 29.188 1 21.97 5 MET B O 1
ATOM 1754 N N . ASN B 1 6 ? -60.25 77.562 27.672 1 19.38 6 ASN B N 1
ATOM 1755 C CA . ASN B 1 6 ? -61.469 77.25 26.922 1 19.38 6 ASN B CA 1
ATOM 1756 C C . ASN B 1 6 ? -61.344 76 26.062 1 19.38 6 ASN B C 1
ATOM 1758 O O . ASN B 1 6 ? -62.312 75.375 25.703 1 19.38 6 ASN B O 1
ATOM 1762 N N . GLN B 1 7 ? -60.031 75.75 25.422 1 21.48 7 GLN B N 1
ATOM 1763 C CA . GLN B 1 7 ? -60.094 75.5 23.984 1 21.48 7 GLN B CA 1
ATOM 1764 C C . GLN B 1 7 ? -60.781 74.188 23.672 1 21.48 7 GLN B C 1
ATOM 1766 O O . GLN B 1 7 ? -60.875 73.312 24.531 1 21.48 7 GLN B O 1
ATOM 1771 N N . LEU B 1 8 ? -61.094 73.75 22.234 1 21.72 8 LEU B N 1
ATOM 1772 C CA . LEU B 1 8 ? -62.031 73.375 21.203 1 21.72 8 LEU B CA 1
ATOM 1773 C C . LEU B 1 8 ? -61.906 71.875 20.938 1 21.72 8 LEU B C 1
ATOM 1775 O O . LEU B 1 8 ? -60.812 71.375 20.734 1 21.72 8 LEU B O 1
ATOM 1779 N N . PHE B 1 9 ? -62.75 70.938 21.469 1 25.2 9 PHE B N 1
ATOM 1780 C CA . PHE B 1 9 ? -63 69.5 21.484 1 25.2 9 PHE B CA 1
ATOM 1781 C C . PHE B 1 9 ? -63.25 69 20.094 1 25.2 9 PHE B C 1
ATOM 1783 O O . PHE B 1 9 ? -64.375 69.125 19.578 1 25.2 9 PHE B O 1
ATOM 1790 N N . ARG B 1 10 ? -62.344 69.312 19.047 1 21.86 10 ARG B N 1
ATOM 1791 C CA . ARG B 1 10 ? -62.75 69 17.672 1 21.86 10 ARG B CA 1
ATOM 1792 C C . ARG B 1 10 ? -63.031 67.562 17.516 1 21.86 10 ARG B C 1
ATOM 1794 O O . ARG B 1 10 ? -62.219 66.688 17.875 1 21.86 10 ARG B O 1
ATOM 1801 N N . THR B 1 11 ? -64.25 67.062 17.297 1 24.7 11 THR B N 1
ATOM 1802 C CA . THR B 1 11 ? -65 65.875 17.141 1 24.7 11 THR B CA 1
ATOM 1803 C C . THR B 1 11 ? -64.625 65.125 15.867 1 24.7 11 THR B C 1
ATOM 1805 O O . THR B 1 11 ? -65.5 64.5 15.242 1 24.7 11 THR B O 1
ATOM 1808 N N . SER B 1 12 ? -63.344 65.188 15.336 1 23.72 12 SER B N 1
ATOM 1809 C CA . SER B 1 12 ? -63.219 64.75 13.945 1 23.72 12 SER B CA 1
ATOM 1810 C C . SER B 1 12 ? -63.719 63.312 13.773 1 23.72 12 SER B C 1
ATOM 1812 O O . SER B 1 12 ? -63.469 62.438 14.617 1 23.72 12 SER B O 1
ATOM 1814 N N . ILE B 1 13 ? -64.812 63.094 12.945 1 24.66 13 ILE B N 1
ATOM 1815 C CA . ILE B 1 13 ? -65.688 62.062 12.43 1 24.66 13 ILE B CA 1
ATOM 1816 C C . ILE B 1 13 ? -64.875 61 11.719 1 24.66 13 ILE B C 1
ATOM 1818 O O . ILE B 1 13 ? -64.062 61.281 10.844 1 24.66 13 ILE B O 1
ATOM 1822 N N . LEU B 1 14 ? -64.688 59.719 12.312 1 25.7 14 LEU B N 1
ATOM 1823 C CA . LEU B 1 14 ? -64 58.469 12.102 1 25.7 14 LEU B CA 1
ATOM 1824 C C . LEU B 1 14 ? -64.5 57.781 10.836 1 25.7 14 LEU B C 1
ATOM 1826 O O . LEU B 1 14 ? -65.562 57.219 10.812 1 25.7 14 LEU B O 1
ATOM 1830 N N . LYS B 1 15 ? -64.5 58.5 9.672 1 25.39 15 LYS B N 1
ATOM 1831 C CA . LYS B 1 15 ? -65 57.875 8.453 1 25.39 15 LYS B CA 1
ATOM 1832 C C . LYS B 1 15 ? -64.312 56.531 8.219 1 25.39 15 LYS B C 1
ATOM 1834 O O . LYS B 1 15 ? -63.062 56.438 8.25 1 25.39 15 LYS B O 1
ATOM 1839 N N . ASN B 1 16 ? -65 55.375 8.367 1 24.75 16 ASN B N 1
ATOM 1840 C CA . ASN B 1 16 ? -64.75 53.938 8.289 1 24.75 16 ASN B CA 1
ATOM 1841 C C . ASN B 1 16 ? -64.375 53.531 6.883 1 24.75 16 ASN B C 1
ATOM 1843 O O . ASN B 1 16 ? -65.188 53.25 6.039 1 24.75 16 ASN B O 1
ATOM 1847 N N . LYS B 1 17 ? -63.594 54.344 6.121 1 26 17 LYS B N 1
ATOM 1848 C CA . LYS B 1 17 ? -63.438 53.906 4.73 1 26 17 LYS B CA 1
ATOM 1849 C C . LYS B 1 17 ? -62.938 52.469 4.637 1 26 17 LYS B C 1
ATOM 1851 O O . LYS B 1 17 ? -61.938 52.125 5.266 1 26 17 LYS B O 1
ATOM 1856 N N . THR B 1 18 ? -63.719 51.562 4.133 1 28.12 18 THR B N 1
ATOM 1857 C CA . THR B 1 18 ? -63.656 50.125 3.816 1 28.12 18 THR B CA 1
ATOM 1858 C C . THR B 1 18 ? -62.594 49.844 2.76 1 28.12 18 THR B C 1
ATOM 1860 O O . THR B 1 18 ? -62.812 50.156 1.58 1 28.12 18 THR B O 1
ATOM 1863 N N . GLN B 1 19 ? -61.375 50.469 2.795 1 24.05 19 GLN B N 1
ATOM 1864 C CA . GLN B 1 19 ? -60.5 50.281 1.64 1 24.05 19 GLN B CA 1
ATOM 1865 C C . GLN B 1 19 ? -60.25 48.812 1.388 1 24.05 19 GLN B C 1
ATOM 1867 O O . GLN B 1 19 ? -60.062 48.031 2.33 1 24.05 19 GLN B O 1
ATOM 1872 N N . SER B 1 20 ? -60.719 48.312 0.177 1 27.58 20 SER B N 1
ATOM 1873 C CA . SER B 1 20 ? -60.594 47.031 -0.509 1 27.58 20 SER B CA 1
ATOM 1874 C C . SER B 1 20 ? -59.125 46.594 -0.621 1 27.58 20 SER B C 1
ATOM 1876 O O . SER B 1 20 ? -58.281 47.344 -1.133 1 27.58 20 SER B O 1
ATOM 1878 N N . GLU B 1 21 ? -58.625 45.875 0.374 1 27.08 21 GLU B N 1
ATOM 1879 C CA . GLU B 1 21 ? -57.25 45.375 0.507 1 27.08 21 GLU B CA 1
ATOM 1880 C C . GLU B 1 21 ? -56.844 44.562 -0.715 1 27.08 21 GLU B C 1
ATOM 1882 O O . GLU B 1 21 ? -57.469 43.562 -1.04 1 27.08 21 GLU B O 1
ATOM 1887 N N . THR B 1 22 ? -56.594 45.281 -1.809 1 30.48 22 THR B N 1
ATOM 1888 C CA . THR B 1 22 ? -56.031 44.562 -2.953 1 30.48 22 THR B CA 1
ATOM 1889 C C . THR B 1 22 ? -54.906 43.625 -2.514 1 30.48 22 THR B C 1
ATOM 1891 O O . THR B 1 22 ? -54.031 44.031 -1.767 1 30.48 22 THR B O 1
ATOM 1894 N N . PRO B 1 23 ? -55.188 42.281 -2.697 1 30.61 23 PRO B N 1
ATOM 1895 C CA . PRO B 1 23 ? -54.219 41.281 -2.27 1 30.61 23 PRO B CA 1
ATOM 1896 C C . PRO B 1 23 ? -52.844 41.5 -2.855 1 30.61 23 PRO B C 1
ATOM 1898 O O . PRO B 1 23 ? -52.719 41.719 -4.062 1 30.61 23 PRO B O 1
ATOM 1901 N N . LEU B 1 24 ? -52 42.219 -2.139 1 28.11 24 LEU B N 1
ATOM 1902 C CA . LEU B 1 24 ? -50.625 42.406 -2.576 1 28.11 24 LEU B CA 1
ATOM 1903 C C . LEU B 1 24 ? -50.031 41.094 -3.047 1 28.11 24 LEU B C 1
ATOM 1905 O O . LEU B 1 24 ? -50.031 40.094 -2.309 1 28.11 24 LEU B O 1
ATOM 1909 N N . LYS B 1 25 ? -50.156 40.844 -4.324 1 32.06 25 LYS B N 1
ATOM 1910 C CA . LYS B 1 25 ? -49.375 39.781 -4.949 1 32.06 25 LYS B CA 1
ATOM 1911 C C . LYS B 1 25 ? -47.938 39.781 -4.469 1 32.06 25 LYS B C 1
ATOM 1913 O O . LYS B 1 25 ? -47.219 40.781 -4.609 1 32.06 25 LYS B O 1
ATOM 1918 N N . THR B 1 26 ? -47.719 39.188 -3.348 1 28.23 26 THR B N 1
ATOM 1919 C CA . THR B 1 26 ? -46.344 39.031 -2.852 1 28.23 26 THR B CA 1
ATOM 1920 C C . THR B 1 26 ? -45.406 38.562 -3.967 1 28.23 26 THR B C 1
ATOM 1922 O O . THR B 1 26 ? -45.688 37.594 -4.664 1 28.23 26 THR B O 1
ATOM 1925 N N . PRO B 1 27 ? -44.75 39.5 -4.531 1 31.3 27 PRO B N 1
ATOM 1926 C CA . PRO B 1 27 ? -43.812 39.031 -5.559 1 31.3 27 PRO B CA 1
ATOM 1927 C C . PRO B 1 27 ? -43 37.812 -5.113 1 31.3 27 PRO B C 1
ATOM 1929 O O . PRO B 1 27 ? -42.688 37.656 -3.928 1 31.3 27 PRO B O 1
ATOM 1932 N N . LYS B 1 28 ? -43.312 36.656 -5.719 1 31.58 28 LYS B N 1
ATOM 1933 C CA . LYS B 1 28 ? -42.5 35.438 -5.617 1 31.58 28 LYS B CA 1
ATOM 1934 C C . LYS B 1 28 ? -41 35.781 -5.672 1 31.58 28 LYS B C 1
ATOM 1936 O O . LYS B 1 28 ? -40.5 36.281 -6.695 1 31.58 28 LYS B O 1
ATOM 1941 N N . ARG B 1 29 ? -40.562 36.406 -4.582 1 28.05 29 ARG B N 1
ATOM 1942 C CA . ARG B 1 29 ? -39.094 36.5 -4.539 1 28.05 29 ARG B CA 1
ATOM 1943 C C . ARG B 1 29 ? -38.469 35.188 -4.973 1 28.05 29 ARG B C 1
ATOM 1945 O O . ARG B 1 29 ? -38.656 34.156 -4.348 1 28.05 29 ARG B O 1
ATOM 1952 N N . THR B 1 30 ? -38.438 35.031 -6.246 1 29.52 30 THR B N 1
ATOM 1953 C CA . THR B 1 30 ? -37.562 33.938 -6.668 1 29.52 30 THR B CA 1
ATOM 1954 C C . THR B 1 30 ? -36.219 34 -5.926 1 29.52 30 THR B C 1
ATOM 1956 O O . THR B 1 30 ? -35.5 35 -6.023 1 29.52 30 THR B O 1
ATOM 1959 N N . SER B 1 31 ? -36.312 33.625 -4.68 1 29.14 31 SER B N 1
ATOM 1960 C CA . SER B 1 31 ? -35.031 33.469 -4.004 1 29.14 31 SER B CA 1
ATOM 1961 C C . SER B 1 31 ? -33.969 32.844 -4.922 1 29.14 31 SER B C 1
ATOM 1963 O O . SER B 1 31 ? -34.156 31.703 -5.387 1 29.14 31 SER B O 1
ATOM 1965 N N . ARG B 1 32 ? -33.5 33.719 -5.809 1 31 32 ARG B N 1
ATOM 1966 C CA . ARG B 1 32 ? -32.281 33.219 -6.438 1 31 32 ARG B CA 1
ATOM 1967 C C . ARG B 1 32 ? -31.328 32.625 -5.406 1 31 32 ARG B C 1
ATOM 1969 O O . ARG B 1 32 ? -30.828 33.312 -4.52 1 31 32 ARG B O 1
ATOM 1976 N N . PHE B 1 33 ? -31.703 31.469 -5 1 31.36 33 PHE B N 1
ATOM 1977 C CA . PHE B 1 33 ? -30.609 30.75 -4.344 1 31.36 33 PHE B CA 1
ATOM 1978 C C . PHE B 1 33 ? -29.297 30.969 -5.082 1 31.36 33 PHE B C 1
ATOM 1980 O O . PHE B 1 33 ? -29.141 30.562 -6.234 1 31.36 33 PHE B O 1
ATOM 1987 N N . GLN B 1 34 ? -28.812 32.156 -4.988 1 27.41 34 GLN B N 1
ATOM 1988 C CA . GLN B 1 34 ? -27.422 32.219 -5.445 1 27.41 34 GLN B CA 1
ATOM 1989 C C . GLN B 1 34 ? -26.625 31.062 -4.879 1 27.41 34 GLN B C 1
ATOM 1991 O O . GLN B 1 34 ? -26.5 30.922 -3.66 1 27.41 34 GLN B O 1
ATOM 1996 N N . VAL B 1 35 ? -26.781 29.969 -5.504 1 30.77 35 VAL B N 1
ATOM 1997 C CA . VAL B 1 35 ? -25.703 29.031 -5.238 1 30.77 35 VAL B CA 1
ATOM 1998 C C . VAL B 1 35 ? -24.375 29.781 -5.094 1 30.77 35 VAL B C 1
ATOM 2000 O O . VAL B 1 35 ? -23.891 30.375 -6.055 1 30.77 35 VAL B O 1
ATOM 2003 N N . ILE B 1 36 ? -24.297 30.625 -4.09 1 28.03 36 ILE B N 1
ATOM 2004 C CA . ILE B 1 36 ? -22.938 31.062 -3.818 1 28.03 36 ILE B CA 1
ATOM 2005 C C . ILE B 1 36 ? -21.969 29.891 -4.07 1 28.03 36 ILE B C 1
ATOM 2007 O O . ILE B 1 36 ? -22.109 28.828 -3.475 1 28.03 36 ILE B O 1
ATOM 2011 N N . SER B 1 37 ? -21.703 29.703 -5.285 1 30.25 37 SER B N 1
ATOM 2012 C CA . SER B 1 37 ? -20.5 28.906 -5.551 1 30.25 37 SER B CA 1
ATOM 2013 C C . SER B 1 37 ? -19.375 29.281 -4.59 1 30.25 37 SER B C 1
ATOM 2015 O O . SER B 1 37 ? -18.797 30.359 -4.699 1 30.25 37 SER B O 1
ATOM 2017 N N . ALA B 1 38 ? -19.625 29.391 -3.367 1 31.7 38 ALA B N 1
ATOM 2018 C CA . ALA B 1 38 ? -18.469 29.5 -2.465 1 31.7 38 ALA B CA 1
ATOM 2019 C C . ALA B 1 38 ? -17.281 28.719 -3.006 1 31.7 38 ALA B C 1
ATOM 2021 O O . ALA B 1 38 ? -17.203 27.5 -2.842 1 31.7 38 ALA B O 1
ATOM 2022 N N . THR B 1 39 ? -17.031 28.703 -4.242 1 35.06 39 THR B N 1
ATOM 2023 C CA . THR B 1 39 ? -15.703 28.312 -4.699 1 35.06 39 THR B CA 1
ATOM 2024 C C . THR B 1 39 ? -14.617 28.922 -3.82 1 35.06 39 THR B C 1
ATOM 2026 O O . THR B 1 39 ? -14.102 30 -4.129 1 35.06 39 THR B O 1
ATOM 2029 N N . SER B 1 40 ? -14.773 29.453 -2.658 1 37.59 40 SER B N 1
ATOM 2030 C CA . SER B 1 40 ? -13.555 29.797 -1.944 1 37.59 40 SER B CA 1
ATOM 2031 C C . SER B 1 40 ? -12.406 28.875 -2.322 1 37.59 40 SER B C 1
ATOM 2033 O O . SER B 1 40 ? -12.523 27.656 -2.184 1 37.59 40 SER B O 1
ATOM 2035 N N . SER B 1 41 ? -11.594 29.062 -3.297 1 43.53 41 SER B N 1
ATOM 2036 C CA . SER B 1 41 ? -10.492 28.359 -3.953 1 43.53 41 SER B CA 1
ATOM 2037 C C . SER B 1 41 ? -9.586 27.688 -2.934 1 43.53 41 SER B C 1
ATOM 2039 O O . SER B 1 41 ? -8.703 28.328 -2.355 1 43.53 41 SER B O 1
ATOM 2041 N N . THR B 1 42 ? -10.062 27.156 -1.781 1 54.91 42 THR B N 1
ATOM 2042 C CA . THR B 1 42 ? -9.148 26.406 -0.925 1 54.91 42 THR B CA 1
ATOM 2043 C C . THR B 1 42 ? -8.086 25.703 -1.76 1 54.91 42 THR B C 1
ATOM 2045 O O . THR B 1 42 ? -8.406 25.031 -2.746 1 54.91 42 THR B O 1
ATOM 2048 N N . ILE B 1 43 ? -6.898 26.422 -1.826 1 61.25 43 ILE B N 1
ATOM 2049 C CA . ILE B 1 43 ? -5.742 25.844 -2.506 1 61.25 43 ILE B CA 1
ATOM 2050 C C . ILE B 1 43 ? -5.582 24.375 -2.102 1 61.25 43 ILE B C 1
ATOM 2052 O O . ILE B 1 43 ? -5.586 24.062 -0.912 1 61.25 43 ILE B O 1
ATOM 2056 N N . SER B 1 44 ? -5.609 23.562 -3.076 1 84.12 44 SER B N 1
ATOM 2057 C CA . SER B 1 44 ? -5.488 22.125 -2.822 1 84.12 44 SER B CA 1
ATOM 2058 C C . SER B 1 44 ? -4.133 21.781 -2.211 1 84.12 44 SER B C 1
ATOM 2060 O O . SER B 1 44 ? -3.16 22.516 -2.4 1 84.12 44 SER B O 1
ATOM 2062 N N . ALA B 1 45 ? -4.148 20.875 -1.312 1 88.75 45 ALA B N 1
ATOM 2063 C CA . ALA B 1 45 ? -2.91 20.375 -0.719 1 88.75 45 ALA B CA 1
ATOM 2064 C C . ALA B 1 45 ? -1.856 20.109 -1.789 1 88.75 45 ALA B C 1
ATOM 2066 O O . ALA B 1 45 ? -0.686 20.453 -1.616 1 88.75 45 ALA B O 1
ATOM 2067 N N . ARG B 1 46 ? -2.285 19.656 -2.879 1 89.31 46 ARG B N 1
ATOM 2068 C CA . ARG B 1 46 ? -1.38 19.344 -3.98 1 89.31 46 ARG B CA 1
ATOM 2069 C C . ARG B 1 46 ? -0.749 20.625 -4.543 1 89.31 46 ARG B C 1
ATOM 2071 O O . ARG B 1 46 ? 0.453 20.656 -4.816 1 89.31 46 ARG B O 1
ATOM 2078 N N . GLN B 1 47 ? -1.536 21.641 -4.625 1 91.44 47 GLN B N 1
ATOM 2079 C CA . GLN B 1 47 ? -1.035 22.906 -5.145 1 91.44 47 GLN B CA 1
ATOM 2080 C C . GLN B 1 47 ? -0.031 23.531 -4.18 1 91.44 47 GLN B C 1
ATOM 2082 O O . GLN B 1 47 ? 0.976 24.109 -4.609 1 91.44 47 GLN B O 1
ATOM 2087 N N . LEU B 1 48 ? -0.301 23.438 -2.939 1 94.69 48 LEU B N 1
ATOM 2088 C CA . LEU B 1 48 ? 0.591 23.984 -1.925 1 94.69 48 LEU B CA 1
ATOM 2089 C C . LEU B 1 48 ? 1.948 23.281 -1.962 1 94.69 48 LEU B C 1
ATOM 2091 O O . LEU B 1 48 ? 2.986 23.938 -1.81 1 94.69 48 LEU B O 1
ATOM 2095 N N . ILE B 1 49 ? 1.965 22.047 -2.266 1 94.31 49 ILE B N 1
ATOM 2096 C CA . ILE B 1 49 ? 3.191 21.25 -2.303 1 94.31 49 ILE B CA 1
ATOM 2097 C C . ILE B 1 49 ? 3.941 21.531 -3.605 1 94.31 49 ILE B C 1
ATOM 2099 O O . ILE B 1 49 ? 5.145 21.797 -3.592 1 94.31 49 ILE B O 1
ATOM 2103 N N . GLU B 1 50 ? 3.195 21.562 -4.66 1 91.5 50 GLU B N 1
ATOM 2104 C CA . GLU B 1 50 ? 3.801 21.75 -5.977 1 91.5 50 GLU B CA 1
ATOM 2105 C C . GLU B 1 50 ? 4.395 23.156 -6.113 1 91.5 50 GLU B C 1
ATOM 2107 O O . GLU B 1 50 ? 5.41 23.344 -6.785 1 91.5 50 GLU B O 1
ATOM 2112 N N . SER B 1 51 ? 3.83 24.125 -5.43 1 92.31 51 SER B N 1
ATOM 2113 C CA . SER B 1 51 ? 4.309 25.5 -5.496 1 92.31 51 SER B CA 1
ATOM 2114 C C . SER B 1 51 ? 5.5 25.719 -4.566 1 92.31 51 SER B C 1
ATOM 2116 O O . SER B 1 51 ? 6.195 26.734 -4.672 1 92.31 51 SER B O 1
ATOM 2118 N N . GLY B 1 52 ? 5.641 24.875 -3.617 1 93.44 52 GLY B N 1
ATOM 2119 C CA . GLY B 1 52 ? 6.715 25.031 -2.648 1 93.44 52 GLY B CA 1
ATOM 2120 C C . GLY B 1 52 ? 6.289 25.766 -1.396 1 93.44 52 GLY B C 1
ATOM 2121 O O . GLY B 1 52 ? 7.094 25.969 -0.484 1 93.44 52 GLY B O 1
ATOM 2122 N N . THR B 1 53 ? 5.031 26.219 -1.415 1 96.38 53 THR B N 1
ATOM 2123 C CA . THR B 1 53 ? 4.508 26.859 -0.214 1 96.38 53 THR B CA 1
ATOM 2124 C C . THR B 1 53 ? 4.645 25.938 0.995 1 96.38 53 THR B C 1
ATOM 2126 O O . THR B 1 53 ? 5.004 26.391 2.086 1 96.38 53 THR B O 1
ATOM 2129 N N . VAL B 1 54 ? 4.316 24.703 0.775 1 97.5 54 VAL B N 1
ATOM 2130 C CA . VAL B 1 54 ? 4.648 23.641 1.713 1 97.5 54 VAL B CA 1
ATOM 2131 C C . VAL B 1 54 ? 5.863 22.859 1.206 1 97.5 54 VAL B C 1
ATOM 2133 O O . VAL B 1 54 ? 5.82 22.266 0.127 1 97.5 54 VAL B O 1
ATOM 2136 N N . LYS B 1 55 ? 6.879 22.922 1.979 1 97.5 55 LYS B N 1
ATOM 2137 C CA . LYS B 1 55 ? 8.133 22.312 1.547 1 97.5 55 LYS B CA 1
ATOM 2138 C C . LYS B 1 55 ? 8.047 20.781 1.613 1 97.5 55 LYS B C 1
ATOM 2140 O O . LYS B 1 55 ? 7.73 20.219 2.66 1 97.5 55 LYS B O 1
ATOM 2145 N N . SER B 1 56 ? 8.336 20.141 0.496 1 97.81 56 SER B N 1
ATOM 2146 C CA . SER B 1 56 ? 8.422 18.688 0.507 1 97.81 56 SER B CA 1
ATOM 2147 C C . SER B 1 56 ? 9.781 18.219 1.02 1 97.81 56 SER B C 1
ATOM 2149 O O . SER B 1 56 ? 10.82 18.656 0.526 1 97.81 56 SER B O 1
ATOM 2151 N N . ILE B 1 57 ? 9.742 17.328 1.973 1 97.88 57 ILE B N 1
ATOM 2152 C CA . ILE B 1 57 ? 10.961 16.812 2.57 1 97.88 57 ILE B CA 1
ATOM 2153 C C . ILE B 1 57 ? 10.961 15.281 2.508 1 97.88 57 ILE B C 1
ATOM 2155 O O . ILE B 1 57 ? 10.047 14.633 3.031 1 97.88 57 ILE B O 1
ATOM 2159 N N . LEU B 1 58 ? 11.961 14.75 1.895 1 97.12 58 LEU B N 1
ATOM 2160 C CA . LEU B 1 58 ? 12.094 13.297 1.84 1 97.12 58 LEU B CA 1
ATOM 2161 C C . LEU B 1 58 ? 12.539 12.742 3.188 1 97.12 58 LEU B C 1
ATOM 2163 O O . LEU B 1 58 ? 13.25 13.406 3.939 1 97.12 58 LEU B O 1
ATOM 2167 N N . PRO B 1 59 ? 12.172 11.484 3.393 1 97.12 59 PRO B N 1
ATOM 2168 C CA . PRO B 1 59 ? 12.562 10.891 4.676 1 97.12 59 PRO B CA 1
ATOM 2169 C C . PRO B 1 59 ? 14.07 10.93 4.906 1 97.12 59 PRO B C 1
ATOM 2171 O O . PRO B 1 59 ? 14.516 11.219 6.02 1 97.12 59 PRO B O 1
ATOM 2174 N N . LYS B 1 60 ? 14.828 10.719 3.926 1 95.88 60 LYS B N 1
ATOM 2175 C CA . LYS B 1 60 ? 16.281 10.711 4.062 1 95.88 60 LYS B CA 1
ATOM 2176 C C . LYS B 1 60 ? 16.797 12.078 4.512 1 95.88 60 LYS B C 1
ATOM 2178 O O . LYS B 1 60 ? 17.891 12.172 5.082 1 95.88 60 LYS B O 1
ATOM 2183 N N . ASP B 1 61 ? 15.984 13.109 4.293 1 97.12 61 ASP B N 1
ATOM 2184 C CA . ASP B 1 61 ? 16.391 14.477 4.621 1 97.12 61 ASP B CA 1
ATOM 2185 C C . ASP B 1 61 ? 15.734 14.953 5.91 1 97.12 61 ASP B C 1
ATOM 2187 O O . ASP B 1 61 ? 15.945 16.094 6.344 1 97.12 61 ASP B O 1
ATOM 2191 N N . ALA B 1 62 ? 14.938 14.133 6.496 1 97.56 62 ALA B N 1
ATOM 2192 C CA . ALA B 1 62 ? 14.125 14.539 7.641 1 97.56 62 ALA B CA 1
ATOM 2193 C C . ALA B 1 62 ? 15 14.922 8.828 1 97.56 62 ALA B C 1
ATOM 2195 O O . ALA B 1 62 ? 14.742 15.922 9.5 1 97.56 62 ALA B O 1
ATOM 2196 N N . SER B 1 63 ? 16.016 14.148 9.07 1 96.31 63 SER B N 1
ATOM 2197 C CA . SER B 1 63 ? 16.891 14.438 10.195 1 96.31 63 SER B CA 1
ATOM 2198 C C . SER B 1 63 ? 17.562 15.797 10.047 1 96.31 63 SER B C 1
ATOM 2200 O O . SER B 1 63 ? 17.641 16.562 11.016 1 96.31 63 SER B O 1
ATOM 2202 N N . THR B 1 64 ? 18.031 16.094 8.898 1 96.75 64 THR B N 1
ATOM 2203 C CA . THR B 1 64 ? 18.641 17.391 8.633 1 96.75 64 THR B CA 1
ATOM 2204 C C . THR B 1 64 ? 17.625 18.516 8.82 1 96.75 64 THR B C 1
ATOM 2206 O O . THR B 1 64 ? 17.922 19.547 9.445 1 96.75 64 THR B O 1
ATOM 2209 N N . ALA B 1 65 ? 16.422 18.328 8.32 1 97.81 65 ALA B N 1
ATOM 2210 C CA . ALA B 1 65 ? 15.359 19.328 8.453 1 97.81 65 ALA B CA 1
ATOM 2211 C C . ALA B 1 65 ? 15.055 19.609 9.922 1 97.81 65 ALA B C 1
ATOM 2213 O O . ALA B 1 65 ? 14.883 20.766 10.32 1 97.81 65 ALA B O 1
ATOM 2214 N N . MET B 1 66 ? 15.07 18.594 10.68 1 97.75 66 MET B N 1
ATOM 2215 C CA . MET B 1 66 ? 14.719 18.719 12.094 1 97.75 66 MET B CA 1
ATOM 2216 C C . MET B 1 66 ? 15.875 19.312 12.891 1 97.75 66 MET B C 1
ATOM 2218 O O . MET B 1 66 ? 15.68 20.234 13.688 1 97.75 66 MET B O 1
ATOM 2222 N N . ASN B 1 67 ? 17.062 18.875 12.625 1 96.12 67 ASN B N 1
ATOM 2223 C CA . ASN B 1 67 ? 18.203 19.219 13.469 1 96.12 67 ASN B CA 1
ATOM 2224 C C . ASN B 1 67 ? 18.891 20.5 12.992 1 96.12 67 ASN B C 1
ATOM 2226 O O . ASN B 1 67 ? 19.344 21.297 13.812 1 96.12 67 ASN B O 1
ATOM 2230 N N . SER B 1 68 ? 18.891 20.703 11.711 1 96.94 68 SER B N 1
ATOM 2231 C CA . SER B 1 68 ? 19.641 21.844 11.172 1 96.94 68 SER B CA 1
ATOM 2232 C C . SER B 1 68 ? 18.719 22.984 10.773 1 96.94 68 SER B C 1
ATOM 2234 O O . SER B 1 68 ? 19.094 24.156 10.883 1 96.94 68 SER B O 1
ATOM 2236 N N . GLU B 1 69 ? 17.5 22.672 10.352 1 97.5 69 GLU B N 1
ATOM 2237 C CA . GLU B 1 69 ? 16.625 23.719 9.852 1 97.5 69 GLU B CA 1
ATOM 2238 C C . GLU B 1 69 ? 15.555 24.078 10.883 1 97.5 69 GLU B C 1
ATOM 2240 O O . GLU B 1 69 ? 14.781 25.016 10.672 1 97.5 69 GLU B O 1
ATOM 2245 N N . GLY B 1 70 ? 15.438 23.328 11.938 1 97.19 70 GLY B N 1
ATOM 2246 C CA . GLY B 1 70 ? 14.602 23.703 13.062 1 97.19 70 GLY B CA 1
ATOM 2247 C C . GLY B 1 70 ? 13.172 23.219 12.945 1 97.19 70 GLY B C 1
ATOM 2248 O O . GLY B 1 70 ? 12.281 23.703 13.648 1 97.19 70 GLY B O 1
ATOM 2249 N N . PHE B 1 71 ? 12.93 22.297 12.07 1 98.62 71 PHE B N 1
ATOM 2250 C CA . PHE B 1 71 ? 11.586 21.734 11.961 1 98.62 71 PHE B CA 1
ATOM 2251 C C . PHE B 1 71 ? 11.25 20.875 13.164 1 98.62 71 PHE B C 1
ATOM 2253 O O . PHE B 1 71 ? 12.094 20.094 13.633 1 98.62 71 PHE B O 1
ATOM 2260 N N . VAL B 1 72 ? 10.062 21.078 13.656 1 98.62 72 VAL B N 1
ATOM 2261 C CA . VAL B 1 72 ? 9.492 20.172 14.656 1 98.62 72 VAL B CA 1
ATOM 2262 C C . VAL B 1 72 ? 8.57 19.156 13.977 1 98.62 72 VAL B C 1
ATOM 2264 O O . VAL B 1 72 ? 7.668 19.547 13.227 1 98.62 72 VAL B O 1
ATOM 2267 N N . LEU B 1 73 ? 8.812 17.891 14.258 1 98.88 73 LEU B N 1
ATOM 2268 C CA . LEU B 1 73 ? 8.016 16.844 13.609 1 98.88 73 LEU B CA 1
ATOM 2269 C C . LEU B 1 73 ? 6.637 16.75 14.258 1 98.88 73 LEU B C 1
ATOM 2271 O O . LEU B 1 73 ? 6.531 16.609 15.484 1 98.88 73 LEU B O 1
ATOM 2275 N N . LEU B 1 74 ? 5.617 16.859 13.43 1 98.94 74 LEU B N 1
ATOM 2276 C CA . LEU B 1 74 ? 4.23 16.656 13.844 1 98.94 74 LEU B CA 1
ATOM 2277 C C . LEU B 1 74 ? 3.668 15.375 13.234 1 98.94 74 LEU B C 1
ATOM 2279 O O . LEU B 1 74 ? 3.438 15.297 12.031 1 98.94 74 LEU B O 1
ATOM 2283 N N . ASP B 1 75 ? 3.473 14.391 14.094 1 98.94 75 ASP B N 1
ATOM 2284 C CA . ASP B 1 75 ? 2.857 13.117 13.734 1 98.94 75 ASP B CA 1
ATOM 2285 C C . ASP B 1 75 ? 1.335 13.211 13.789 1 98.94 75 ASP B C 1
ATOM 2287 O O . ASP B 1 75 ? 0.756 13.344 14.867 1 98.94 75 ASP B O 1
ATOM 2291 N N . VAL B 1 76 ? 0.704 13.07 12.562 1 98.94 76 VAL B N 1
ATOM 2292 C CA . VAL B 1 76 ? -0.738 13.297 12.547 1 98.94 76 VAL B CA 1
ATOM 2293 C C . VAL B 1 76 ? -1.468 11.961 12.422 1 98.94 76 VAL B C 1
ATOM 2295 O O . VAL B 1 76 ? -2.668 11.922 12.133 1 98.94 76 VAL B O 1
ATOM 2298 N N . ARG B 1 77 ? -0.822 10.859 12.562 1 98.56 77 ARG B N 1
ATOM 2299 C CA . ARG B 1 77 ? -1.419 9.531 12.508 1 98.56 77 ARG B CA 1
ATOM 2300 C C . ARG B 1 77 ? -2.336 9.289 13.703 1 98.56 77 ARG B C 1
ATOM 2302 O O . ARG B 1 77 ? -2.242 9.984 14.711 1 98.56 77 ARG B O 1
ATOM 2309 N N . PRO B 1 78 ? -3.193 8.336 13.492 1 98.12 78 PRO B N 1
ATOM 2310 C CA . PRO B 1 78 ? -3.957 7.91 14.672 1 98.12 78 PRO B CA 1
ATOM 2311 C C . PRO B 1 78 ? -3.074 7.289 15.758 1 98.12 78 PRO B C 1
ATOM 2313 O O . PRO B 1 78 ? -1.969 6.824 15.461 1 98.12 78 PRO B O 1
ATOM 2316 N N . THR B 1 79 ? -3.625 7.223 16.969 1 97.38 79 THR B N 1
ATOM 2317 C CA . THR B 1 79 ? -2.877 6.793 18.141 1 97.38 79 THR B CA 1
ATOM 2318 C C . THR B 1 79 ? -2.395 5.355 17.984 1 97.38 79 THR B C 1
ATOM 2320 O O . THR B 1 79 ? -1.272 5.023 18.375 1 97.38 79 THR B O 1
ATOM 2323 N N . TRP B 1 80 ? -3.143 4.52 17.375 1 96.25 80 TRP B N 1
ATOM 2324 C CA . TRP B 1 80 ? -2.797 3.104 17.312 1 96.25 80 TRP B CA 1
ATOM 2325 C C . TRP B 1 80 ? -1.615 2.875 16.375 1 96.25 80 TRP B C 1
ATOM 2327 O O . TRP B 1 80 ? -0.893 1.883 16.516 1 96.25 80 TRP B O 1
ATOM 2337 N N . GLU B 1 81 ? -1.436 3.697 15.359 1 97.88 81 GLU B N 1
ATOM 2338 C CA . GLU B 1 81 ? -0.242 3.621 14.523 1 97.88 81 GLU B CA 1
ATOM 2339 C C . GLU B 1 81 ? 0.979 4.176 15.25 1 97.88 81 GLU B C 1
ATOM 2341 O O . GLU B 1 81 ? 2.055 3.576 15.211 1 97.88 81 GLU B O 1
ATOM 2346 N N . ARG B 1 82 ? 0.769 5.281 15.898 1 98.19 82 ARG B N 1
ATOM 2347 C CA . ARG B 1 82 ? 1.848 5.938 16.641 1 98.19 82 ARG B CA 1
ATOM 2348 C C . ARG B 1 82 ? 2.398 5.027 17.734 1 98.19 82 ARG B C 1
ATOM 2350 O O . ARG B 1 82 ? 3.607 5 17.969 1 98.19 82 ARG B O 1
ATOM 2357 N N . GLU B 1 83 ? 1.547 4.301 18.391 1 97.69 83 GLU B N 1
ATOM 2358 C CA . GLU B 1 83 ? 1.928 3.432 19.5 1 97.69 83 GLU B CA 1
ATOM 2359 C C . GLU B 1 83 ? 2.828 2.295 19.016 1 97.69 83 GLU B C 1
ATOM 2361 O O . GLU B 1 83 ? 3.645 1.78 19.781 1 97.69 83 GLU B O 1
ATOM 2366 N N . LYS B 1 84 ? 2.727 1.929 17.828 1 98.06 84 LYS B N 1
ATOM 2367 C CA . LYS B 1 84 ? 3.586 0.882 17.281 1 98.06 84 LYS B CA 1
ATOM 2368 C C . LYS B 1 84 ? 5.016 1.386 17.094 1 98.06 84 LYS B C 1
ATOM 2370 O O . LYS B 1 84 ? 5.977 0.652 17.344 1 98.06 84 LYS B O 1
ATOM 2375 N N . ALA B 1 85 ? 5.129 2.594 16.578 1 98.62 85 ALA B N 1
ATOM 2376 C CA . ALA B 1 85 ? 6.422 3.248 16.406 1 98.62 85 ALA B CA 1
ATOM 2377 C C . ALA B 1 85 ? 6.254 4.75 16.203 1 98.62 85 ALA B C 1
ATOM 2379 O O . ALA B 1 85 ? 5.328 5.195 15.523 1 98.62 85 ALA B O 1
ATOM 2380 N N . ARG B 1 86 ? 7.156 5.484 16.766 1 98.56 86 ARG B N 1
ATOM 2381 C CA . ARG B 1 86 ? 7.129 6.938 16.625 1 98.56 86 ARG B CA 1
ATOM 2382 C C . ARG B 1 86 ? 8.539 7.52 16.734 1 98.56 86 ARG B C 1
ATOM 2384 O O . ARG B 1 86 ? 9.422 6.906 17.328 1 98.56 86 ARG B O 1
ATOM 2391 N N . VAL B 1 87 ? 8.68 8.672 16.094 1 98.62 87 VAL B N 1
ATOM 2392 C CA . VAL B 1 87 ? 9.93 9.414 16.234 1 98.62 87 VAL B CA 1
ATOM 2393 C C . VAL B 1 87 ? 9.984 10.047 17.625 1 98.62 87 VAL B C 1
ATOM 2395 O O . VAL B 1 87 ? 9.055 10.742 18.031 1 98.62 87 VAL B O 1
ATOM 2398 N N . THR B 1 88 ? 11.117 9.789 18.281 1 97.69 88 THR B N 1
ATOM 2399 C CA . THR B 1 88 ? 11.273 10.312 19.641 1 97.69 88 THR B CA 1
ATOM 2400 C C . THR B 1 88 ? 11.195 11.836 19.641 1 97.69 88 THR B C 1
ATOM 2402 O O . THR B 1 88 ? 11.82 12.5 18.812 1 97.69 88 THR B O 1
ATOM 2405 N N . GLY B 1 89 ? 10.398 12.391 20.516 1 96.94 89 GLY B N 1
ATOM 2406 C CA . GLY B 1 89 ? 10.32 13.836 20.688 1 96.94 89 GLY B CA 1
ATOM 2407 C C . GLY B 1 89 ? 9.336 14.5 19.734 1 96.94 89 GLY B C 1
ATOM 2408 O O . GLY B 1 89 ? 9.102 15.703 19.812 1 96.94 89 GLY B O 1
ATOM 2409 N N . SER B 1 90 ? 8.727 13.75 18.875 1 98.5 90 SER B N 1
ATOM 2410 C CA . SER B 1 90 ? 7.777 14.328 17.938 1 98.5 90 SER B CA 1
ATOM 2411 C C . SER B 1 90 ? 6.488 14.742 18.625 1 98.5 90 SER B C 1
ATOM 2413 O O . SER B 1 90 ? 6.105 14.156 19.641 1 98.5 90 SER B O 1
ATOM 2415 N N . LEU B 1 91 ? 5.832 15.75 18.062 1 98.81 91 LEU B N 1
ATOM 2416 C CA . LEU B 1 91 ? 4.477 16.109 18.469 1 98.81 91 LEU B CA 1
ATOM 2417 C C . LEU B 1 91 ? 3.459 15.148 17.875 1 98.81 91 LEU B C 1
ATOM 2419 O O . LEU B 1 91 ? 3.688 14.578 16.797 1 98.81 91 LEU B O 1
ATOM 2423 N N . HIS B 1 92 ? 2.363 15.016 18.641 1 98.88 92 HIS B N 1
ATOM 2424 C CA . HIS B 1 92 ? 1.315 14.133 18.156 1 98.88 92 HIS B CA 1
ATOM 2425 C C . HIS B 1 92 ? -0.054 14.797 18.234 1 98.88 92 HIS B C 1
ATOM 2427 O O . HIS B 1 92 ? -0.533 15.109 19.328 1 98.88 92 HIS B O 1
ATOM 2433 N N . VAL B 1 93 ? -0.638 15.031 17.078 1 98.94 93 VAL B N 1
ATOM 2434 C CA . VAL B 1 93 ? -2.02 15.484 16.953 1 98.94 93 VAL B CA 1
ATOM 2435 C C . VAL B 1 93 ? -2.689 14.805 15.766 1 98.94 93 VAL B C 1
ATOM 2437 O O . VAL B 1 93 ? -2.49 15.219 14.617 1 98.94 93 VAL B O 1
ATOM 2440 N N . PRO B 1 94 ? -3.521 13.836 16.062 1 98.88 94 PRO B N 1
ATOM 2441 C CA . PRO B 1 94 ? -4.133 13.117 14.945 1 98.88 94 PRO B CA 1
ATOM 2442 C C . PRO B 1 94 ? -5.113 13.977 14.156 1 98.88 94 PRO B C 1
ATOM 2444 O O . PRO B 1 94 ? -5.902 14.719 14.742 1 98.88 94 PRO B O 1
ATOM 2447 N N . ILE B 1 95 ? -5.062 13.875 12.805 1 98.56 95 ILE B N 1
ATOM 2448 C CA . ILE B 1 95 ? -5.996 14.609 11.953 1 98.56 95 ILE B CA 1
ATOM 2449 C C . ILE B 1 95 ? -7.301 13.828 11.828 1 98.56 95 ILE B C 1
ATOM 2451 O O . ILE B 1 95 ? -8.367 14.414 11.602 1 98.56 95 ILE B O 1
ATOM 2455 N N . PHE B 1 96 ? -7.18 12.508 11.938 1 97.81 96 PHE B N 1
ATOM 2456 C CA . PHE B 1 96 ? -8.32 11.609 12.031 1 97.81 96 PHE B CA 1
ATOM 2457 C C . PHE B 1 96 ? -8.266 10.789 13.312 1 97.81 96 PHE B C 1
ATOM 2459 O O . PHE B 1 96 ? -7.188 10.344 13.727 1 97.81 96 PHE B O 1
ATOM 2466 N N . VAL B 1 97 ? -9.492 10.617 13.93 1 97.75 97 VAL B N 1
ATOM 2467 C CA . VAL B 1 97 ? -9.578 9.859 15.172 1 97.75 97 VAL B CA 1
ATOM 2468 C C . VAL B 1 97 ? -10.617 8.75 15.031 1 97.75 97 VAL B C 1
ATOM 2470 O O . VAL B 1 97 ? -11.477 8.812 14.148 1 97.75 97 VAL B O 1
ATOM 2473 N N . GLU B 1 98 ? -10.461 7.719 15.852 1 95 98 GLU B N 1
ATOM 2474 C CA . GLU B 1 98 ? -11.453 6.656 15.82 1 95 98 GLU B CA 1
ATOM 2475 C C . GLU B 1 98 ? -12.867 7.211 16.016 1 95 98 GLU B C 1
ATOM 2477 O O . GLU B 1 98 ? -13.086 8.078 16.859 1 95 98 GLU B O 1
ATOM 2482 N N . ASP B 1 99 ? -13.758 6.758 15.172 1 94.94 99 ASP B N 1
ATOM 2483 C CA . ASP B 1 99 ? -15.156 7.148 15.352 1 94.94 99 ASP B CA 1
ATOM 2484 C C . ASP B 1 99 ? -15.781 6.43 16.547 1 94.94 99 ASP B C 1
ATOM 2486 O O . ASP B 1 99 ? -15.992 5.219 16.5 1 94.94 99 ASP B O 1
ATOM 2490 N N . LYS B 1 100 ? -16.188 7.145 17.562 1 92.06 100 LYS B N 1
ATOM 2491 C CA . LYS B 1 100 ? -16.688 6.539 18.797 1 92.06 100 LYS B CA 1
ATOM 2492 C C . LYS B 1 100 ? -18.203 6.543 18.828 1 92.06 100 LYS B C 1
ATOM 2494 O O . LYS B 1 100 ? -18.812 6.109 19.812 1 92.06 100 LYS B O 1
ATOM 2499 N N . ASP B 1 101 ? -18.812 7.031 17.75 1 92.81 101 ASP B N 1
ATOM 2500 C CA . ASP B 1 101 ? -20.266 6.961 17.656 1 92.81 101 ASP B CA 1
ATOM 2501 C C . ASP B 1 101 ? -20.734 5.512 17.625 1 92.81 101 ASP B C 1
ATOM 2503 O O . ASP B 1 101 ? -20.172 4.684 16.906 1 92.81 101 ASP B O 1
ATOM 2507 N N . ASN B 1 102 ? -21.766 5.184 18.406 1 93.25 102 ASN B N 1
ATOM 2508 C CA . ASN B 1 102 ? -22.266 3.812 18.5 1 93.25 102 ASN B CA 1
ATOM 2509 C C . ASN B 1 102 ? -23.719 3.717 18.047 1 93.25 102 ASN B C 1
ATOM 2511 O O . ASN B 1 102 ? -24.469 2.846 18.516 1 93.25 102 ASN B O 1
ATOM 2515 N N . GLY B 1 103 ? -24.125 4.602 17.219 1 95.81 103 GLY B N 1
ATOM 2516 C CA . GLY B 1 103 ? -25.453 4.5 16.625 1 95.81 103 GLY B CA 1
ATOM 2517 C C . GLY B 1 103 ? -25.562 3.402 15.578 1 95.81 103 GLY B C 1
ATOM 2518 O O . GLY B 1 103 ? -24.547 2.891 15.102 1 95.81 103 GLY B O 1
ATOM 2519 N N . PRO B 1 104 ? -26.828 3.057 15.273 1 95.12 104 PRO B N 1
ATOM 2520 C CA . PRO B 1 104 ? -27.047 1.919 14.375 1 95.12 104 PRO B CA 1
ATOM 2521 C C . PRO B 1 104 ? -26.406 2.121 13.008 1 95.12 104 PRO B C 1
ATOM 2523 O O . PRO B 1 104 ? -25.844 1.177 12.43 1 95.12 104 PRO B O 1
ATOM 2526 N N . ILE B 1 105 ? -26.484 3.25 12.594 1 94.81 105 ILE B N 1
ATOM 2527 C CA . ILE B 1 105 ? -25.938 3.533 11.273 1 94.81 105 ILE B CA 1
ATOM 2528 C C . ILE B 1 105 ? -24.406 3.455 11.328 1 94.81 105 ILE B C 1
ATOM 2530 O O . ILE B 1 105 ? -23.781 2.861 10.445 1 94.81 105 ILE B O 1
ATOM 2534 N N . THR B 1 106 ? -23.875 4.02 12.344 1 94.56 106 THR B N 1
ATOM 2535 C CA . THR B 1 106 ? -22.438 4.008 12.516 1 94.56 106 THR B CA 1
ATOM 2536 C C . THR B 1 106 ? -21.922 2.588 12.75 1 94.56 106 THR B C 1
ATOM 2538 O O . THR B 1 106 ? -20.859 2.215 12.258 1 94.56 106 THR B O 1
ATOM 2541 N N . LEU B 1 107 ? -22.625 1.864 13.453 1 94.44 107 LEU B N 1
ATOM 2542 C CA . LEU B 1 107 ? -22.25 0.476 13.695 1 94.44 107 LEU B CA 1
ATOM 2543 C C . LEU B 1 107 ? -22.219 -0.314 12.391 1 94.44 107 LEU B C 1
ATOM 2545 O O . LEU B 1 107 ? -21.344 -1.149 12.18 1 94.44 107 LEU B O 1
ATOM 2549 N N . LEU B 1 108 ? -23.234 -0.091 11.609 1 93.69 108 LEU B N 1
ATOM 2550 C CA . LEU B 1 108 ? -23.25 -0.725 10.289 1 93.69 108 LEU B CA 1
ATOM 2551 C C . LEU B 1 108 ? -22.047 -0.304 9.469 1 93.69 108 LEU B C 1
ATOM 2553 O O . LEU B 1 108 ? -21.406 -1.139 8.812 1 93.69 108 LEU B O 1
ATOM 2557 N N . LYS B 1 109 ? -21.734 0.979 9.531 1 93.06 109 LYS B N 1
ATOM 2558 C CA . LYS B 1 109 ? -20.562 1.478 8.82 1 93.06 109 LYS B CA 1
ATOM 2559 C C . LYS B 1 109 ? -19.297 0.808 9.328 1 93.06 109 LYS B C 1
ATOM 2561 O O . LYS B 1 109 ? -18.406 0.461 8.547 1 93.06 109 LYS B O 1
ATOM 2566 N N . LYS B 1 110 ? -19.203 0.717 10.602 1 94.75 110 LYS B N 1
ATOM 2567 C CA . LYS B 1 110 ? -18.047 0.076 11.203 1 94.75 110 LYS B CA 1
ATOM 2568 C C . LYS B 1 110 ? -17.891 -1.365 10.727 1 94.75 110 LYS B C 1
ATOM 2570 O O . LYS B 1 110 ? -16.781 -1.83 10.469 1 94.75 110 LYS B O 1
ATOM 2575 N N . TRP B 1 111 ? -18.953 -2.037 10.602 1 94 111 TRP B N 1
ATOM 2576 C CA . TRP B 1 111 ? -18.938 -3.416 10.125 1 94 111 TRP B CA 1
ATOM 2577 C C . TRP B 1 111 ? -18.453 -3.484 8.68 1 94 111 TRP B C 1
ATOM 2579 O O . TRP B 1 111 ? -17.609 -4.305 8.344 1 94 111 TRP B O 1
ATOM 2589 N N . VAL B 1 112 ? -19 -2.652 7.918 1 92.12 112 VAL B N 1
ATOM 2590 C CA . VAL B 1 112 ? -18.641 -2.615 6.504 1 92.12 112 VAL B CA 1
ATOM 2591 C C . VAL B 1 112 ? -17.156 -2.258 6.363 1 92.12 112 VAL B C 1
ATOM 2593 O O . VAL B 1 112 ? -16.422 -2.895 5.598 1 92.12 112 VAL B O 1
ATOM 2596 N N . HIS B 1 113 ? -16.75 -1.244 7.105 1 94.5 113 HIS B N 1
ATOM 2597 C CA . HIS B 1 113 ? -15.359 -0.825 7.094 1 94.5 113 HIS B CA 1
ATOM 2598 C C . HIS B 1 113 ? -14.438 -1.966 7.512 1 94.5 113 HIS B C 1
ATOM 2600 O O . HIS B 1 113 ? -13.375 -2.162 6.918 1 94.5 113 HIS B O 1
ATOM 2606 N N . PHE B 1 114 ? -14.812 -2.65 8.484 1 94.56 114 PHE B N 1
ATOM 2607 C CA . PHE B 1 114 ? -14.008 -3.779 8.938 1 94.56 114 PHE B CA 1
ATOM 2608 C C . PHE B 1 114 ? -13.836 -4.805 7.82 1 94.56 114 PHE B C 1
ATOM 2610 O O . PHE B 1 114 ? -12.719 -5.258 7.555 1 94.56 114 PHE B O 1
ATOM 2617 N N . GLY B 1 115 ? -14.867 -5.098 7.184 1 92.06 115 GLY B N 1
ATOM 2618 C CA . GLY B 1 115 ? -14.852 -6.098 6.129 1 92.06 115 GLY B CA 1
ATOM 2619 C C . GLY B 1 115 ? -14.031 -5.68 4.926 1 92.06 115 GLY B C 1
ATOM 2620 O O . GLY B 1 115 ? -13.32 -6.5 4.34 1 92.06 115 GLY B O 1
ATOM 2621 N N . TYR B 1 116 ? -14.078 -4.383 4.621 1 91 116 TYR B N 1
ATOM 2622 C CA . TYR B 1 116 ? -13.438 -3.91 3.396 1 91 116 TYR B CA 1
ATOM 2623 C C . TYR B 1 116 ? -12.008 -3.459 3.668 1 91 116 TYR B C 1
ATOM 2625 O O . TYR B 1 116 ? -11.141 -3.586 2.807 1 91 116 TYR B O 1
ATOM 2633 N N . ILE B 1 117 ? -11.82 -2.967 4.867 1 93.31 117 ILE B N 1
ATOM 2634 C CA . ILE B 1 117 ? -10.547 -2.297 5.094 1 93.31 117 ILE B CA 1
ATOM 2635 C C . ILE B 1 117 ? -9.906 -2.832 6.371 1 93.31 117 ILE B C 1
ATOM 2637 O O . ILE B 1 117 ? -8.781 -3.342 6.344 1 93.31 117 ILE B O 1
ATOM 2641 N N . GLY B 1 118 ? -10.672 -2.793 7.434 1 94.75 118 GLY B N 1
ATOM 2642 C CA . GLY B 1 118 ? -10.133 -3.045 8.766 1 94.75 118 GLY B CA 1
ATOM 2643 C C . GLY B 1 118 ? -9.469 -4.406 8.891 1 94.75 118 GLY B C 1
ATOM 2644 O O . GLY B 1 118 ? -8.391 -4.523 9.469 1 94.75 118 GLY B O 1
ATOM 2645 N N . LEU B 1 119 ? -10.07 -5.406 8.328 1 94.5 119 LEU B N 1
ATOM 2646 C CA . LEU B 1 119 ? -9.531 -6.758 8.414 1 94.5 119 LEU 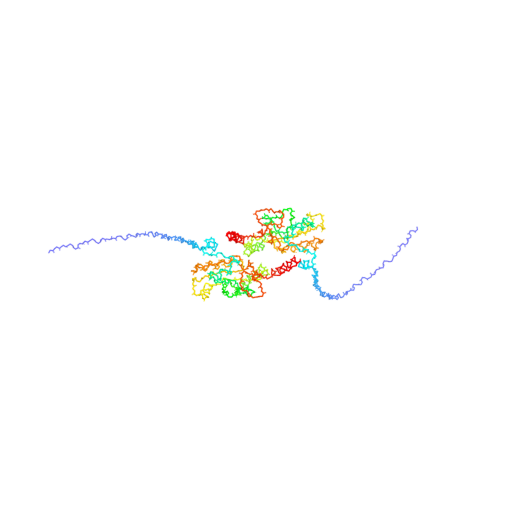B CA 1
ATOM 2647 C C . LEU B 1 119 ? -8.195 -6.859 7.684 1 94.5 119 LEU B C 1
ATOM 2649 O O . LEU B 1 119 ? -7.289 -7.566 8.133 1 94.5 119 LEU B O 1
ATOM 2653 N N . TRP B 1 120 ? -8.07 -6.145 6.656 1 92.06 120 TRP B N 1
ATOM 2654 C CA . TRP B 1 120 ? -6.895 -6.242 5.797 1 92.06 120 TRP B CA 1
ATOM 2655 C C . TRP B 1 120 ? -5.77 -5.355 6.312 1 92.06 120 TRP B C 1
ATOM 2657 O O . TRP B 1 120 ? -4.617 -5.781 6.387 1 92.06 120 TRP B O 1
ATOM 2667 N N . THR B 1 121 ? -6.137 -4.133 6.766 1 94.19 121 THR B N 1
ATOM 2668 C CA . THR B 1 121 ? -5.094 -3.148 7.039 1 94.19 121 THR B CA 1
ATOM 2669 C C . THR B 1 121 ? -4.973 -2.893 8.539 1 94.19 121 THR B C 1
ATOM 2671 O O . THR B 1 121 ? -4.012 -2.27 8.992 1 94.19 121 THR B O 1
ATOM 2674 N N . GLY B 1 122 ? -5.883 -3.295 9.25 1 94.75 122 GLY B N 1
ATOM 2675 C CA . GLY B 1 122 ? -5.883 -3.023 10.68 1 94.75 122 GLY B CA 1
ATOM 2676 C C . GLY B 1 122 ? -6.371 -1.629 11.023 1 94.75 122 GLY B C 1
ATOM 2677 O O . GLY B 1 122 ? -6.34 -1.223 12.188 1 94.75 122 GLY B O 1
ATOM 2678 N N . GLN B 1 123 ? -6.891 -0.913 10.031 1 94.19 123 GLN B N 1
ATOM 2679 C CA . GLN B 1 123 ? -7.367 0.449 10.25 1 94.19 123 GLN B CA 1
ATOM 2680 C C . GLN B 1 123 ? -8.781 0.451 10.828 1 94.19 123 GLN B C 1
ATOM 2682 O O . GLN B 1 123 ? -9.609 -0.373 10.445 1 94.19 123 GLN B O 1
ATOM 2687 N N . TYR B 1 124 ? -9.07 1.345 11.695 1 94.94 124 TYR B N 1
ATOM 2688 C CA . TYR B 1 124 ? -10.406 1.537 12.242 1 94.94 124 TYR B CA 1
ATOM 2689 C C . TYR B 1 124 ? -11.164 2.609 11.469 1 94.94 124 TYR B C 1
ATOM 2691 O O . TYR B 1 124 ? -10.562 3.396 10.734 1 94.94 124 TYR B O 1
ATOM 2699 N N . LEU B 1 125 ? -12.484 2.482 11.68 1 95.5 125 LEU B N 1
ATOM 2700 C CA . LEU B 1 125 ? -13.266 3.594 11.148 1 95.5 125 LEU B CA 1
ATOM 2701 C C . LEU B 1 125 ? -12.922 4.891 11.867 1 95.5 125 LEU B C 1
ATOM 2703 O O . LEU B 1 125 ? -12.906 4.938 13.102 1 95.5 125 LEU B O 1
ATOM 2707 N N . THR B 1 126 ? -12.648 5.918 11.031 1 96.44 126 THR B N 1
ATOM 2708 C CA . THR B 1 126 ? -12.195 7.172 11.625 1 96.44 126 THR B CA 1
ATOM 2709 C C . THR B 1 126 ? -13.133 8.312 11.25 1 96.44 126 THR B C 1
ATOM 2711 O O . THR B 1 126 ? -13.969 8.172 10.359 1 96.44 126 THR B O 1
ATOM 2714 N N . THR B 1 127 ? -13.062 9.344 12.047 1 96.25 127 THR B N 1
ATOM 2715 C CA . THR B 1 127 ? -13.695 10.633 11.773 1 96.25 127 THR B CA 1
ATOM 2716 C C . THR B 1 127 ? -12.695 11.773 11.922 1 96.25 127 THR B C 1
ATOM 2718 O O . THR B 1 127 ? -11.625 11.594 12.516 1 96.25 127 THR B O 1
ATOM 2721 N N . VAL B 1 128 ? -13.062 12.883 11.289 1 97 128 VAL B N 1
ATOM 2722 C CA . VAL B 1 128 ? -12.195 14.047 11.336 1 97 128 VAL B CA 1
ATOM 2723 C C . VAL B 1 128 ? -12.047 14.531 12.773 1 97 128 VAL B C 1
ATOM 2725 O O . VAL B 1 128 ? -13.031 14.586 13.523 1 97 128 VAL B O 1
ATOM 2728 N N . ASN B 1 129 ? -10.789 14.797 13.195 1 98.25 129 ASN B N 1
ATOM 2729 C CA . ASN B 1 129 ? -10.531 15.469 14.461 1 98.25 129 ASN B CA 1
ATOM 2730 C C . ASN B 1 129 ? -10.883 16.953 14.391 1 98.25 129 ASN B C 1
ATOM 2732 O O . ASN B 1 129 ? -10.086 17.766 13.914 1 98.25 129 ASN B O 1
ATOM 2736 N N . SER B 1 130 ? -12.023 17.328 14.945 1 97.19 130 SER B N 1
ATOM 2737 C CA . SER B 1 130 ? -12.523 18.703 14.844 1 97.19 130 SER B CA 1
ATOM 2738 C C . SER B 1 130 ? -11.656 19.656 15.648 1 97.19 130 SER B C 1
ATOM 2740 O O . SER B 1 130 ? -11.703 20.875 15.438 1 97.19 130 SER B O 1
ATOM 2742 N N . GLU B 1 131 ? -10.867 19.188 16.547 1 98.19 131 GLU B N 1
ATOM 2743 C CA . GLU B 1 131 ? -10.047 20.016 17.422 1 98.19 131 GLU B CA 1
ATOM 2744 C C . GLU B 1 131 ? -8.602 20.062 16.938 1 98.19 131 GLU B C 1
ATOM 2746 O O . GLU B 1 131 ? -7.719 20.547 17.656 1 98.19 131 GLU B O 1
ATOM 2751 N N . PHE B 1 132 ? -8.336 19.547 15.766 1 98.75 132 PHE B N 1
ATOM 2752 C CA . PHE B 1 132 ? -6.984 19.375 15.25 1 98.75 132 PHE B CA 1
ATOM 2753 C C . PHE B 1 132 ? -6.211 20.688 15.305 1 98.75 132 PHE B C 1
ATOM 2755 O O . PHE B 1 132 ? -5.141 20.75 15.914 1 98.75 132 PHE B O 1
ATOM 2762 N N . LEU B 1 133 ? -6.754 21.766 14.703 1 98.5 133 LEU B N 1
ATOM 2763 C CA . LEU B 1 133 ? -6.059 23.047 14.625 1 98.5 133 LEU B CA 1
ATOM 2764 C C . LEU B 1 133 ? -5.777 23.594 16.016 1 98.5 133 LEU B C 1
ATOM 2766 O O . LEU B 1 133 ? -4.652 24 16.312 1 98.5 133 LEU B O 1
ATOM 2770 N N . GLY B 1 134 ? -6.797 23.547 16.844 1 98.5 134 GLY B N 1
ATOM 2771 C CA . GLY B 1 134 ? -6.625 24.016 18.219 1 98.5 134 GLY B CA 1
ATOM 2772 C C . GLY B 1 134 ? -5.605 23.219 19 1 98.5 134 GLY B C 1
ATOM 2773 O O . GLY B 1 134 ? -4.797 23.781 19.734 1 98.5 134 GLY B O 1
ATOM 2774 N N . GLN B 1 135 ? -5.566 21.938 18.781 1 98.81 135 GLN B N 1
ATOM 2775 C CA . GLN B 1 135 ? -4.629 21.062 19.484 1 98.81 135 GLN B CA 1
ATOM 2776 C C . GLN B 1 135 ? -3.197 21.312 19.016 1 98.81 135 GLN B C 1
ATOM 2778 O O . GLN B 1 135 ? -2.268 21.297 19.828 1 98.81 135 GLN B O 1
ATOM 2783 N N . VAL B 1 136 ? -3.02 21.562 17.734 1 98.88 136 VAL B N 1
ATOM 2784 C CA . VAL B 1 136 ? -1.681 21.875 17.234 1 98.88 136 VAL B CA 1
ATOM 2785 C C . VAL B 1 136 ? -1.21 23.219 17.812 1 98.88 136 VAL B C 1
ATOM 2787 O O . VAL B 1 136 ? -0.076 23.328 18.281 1 98.88 136 VAL B O 1
ATOM 2790 N N . GLU B 1 137 ? -2.078 24.219 17.812 1 98.56 137 GLU B N 1
ATOM 2791 C CA . GLU B 1 137 ? -1.742 25.531 18.344 1 98.56 137 GLU B CA 1
ATOM 2792 C C . GLU B 1 137 ? -1.324 25.453 19.797 1 98.56 137 GLU B C 1
ATOM 2794 O O . GLU B 1 137 ? -0.4 26.141 20.234 1 98.56 137 GLU B O 1
ATOM 2799 N N . ASN B 1 138 ? -1.945 24.625 20.5 1 98.44 138 ASN B N 1
ATOM 2800 C CA . ASN B 1 138 ? -1.646 24.469 21.922 1 98.44 138 ASN B CA 1
ATOM 2801 C C . ASN B 1 138 ? -0.336 23.719 22.141 1 98.44 138 ASN B C 1
ATOM 2803 O O . ASN B 1 138 ? 0.279 23.828 23.203 1 98.44 138 ASN B O 1
ATOM 2807 N N . ALA B 1 139 ? 0.112 22.953 21.172 1 98.5 139 ALA B N 1
ATOM 2808 C CA . ALA B 1 139 ? 1.279 22.094 21.312 1 98.5 139 ALA B CA 1
ATOM 2809 C C . ALA B 1 139 ? 2.555 22.812 20.891 1 98.5 139 ALA B C 1
ATOM 2811 O O . ALA B 1 139 ? 3.658 22.297 21.062 1 98.5 139 ALA B O 1
ATOM 2812 N N . ILE B 1 140 ? 2.41 24.031 20.344 1 98.25 140 ILE B N 1
ATOM 2813 C CA . ILE B 1 140 ? 3.578 24.75 19.859 1 98.25 140 ILE B CA 1
ATOM 2814 C C . ILE B 1 140 ? 3.607 26.156 20.438 1 98.25 140 ILE B C 1
ATOM 2816 O O . ILE B 1 140 ? 2.58 26.672 20.891 1 98.25 140 ILE B O 1
ATOM 2820 N N . PRO B 1 141 ? 4.812 26.875 20.375 1 97.38 141 PRO B N 1
ATOM 2821 C CA . PRO B 1 141 ? 4.91 28.203 20.969 1 97.38 141 PRO B CA 1
ATOM 2822 C C . PRO B 1 141 ? 4.188 29.266 20.141 1 97.38 141 PRO B C 1
ATOM 2824 O O . PRO B 1 141 ? 3.678 30.25 20.703 1 97.38 141 PRO B O 1
ATOM 2827 N N . SER B 1 142 ? 4.203 29.109 18.844 1 97.06 142 SER B N 1
ATOM 2828 C CA . SER B 1 142 ? 3.533 30.062 17.969 1 97.06 142 SER B CA 1
ATOM 2829 C C . SER B 1 142 ? 3.336 29.469 16.578 1 97.06 142 SER B C 1
ATOM 2831 O O . SER B 1 142 ? 3.971 28.469 16.219 1 97.06 142 SER B O 1
ATOM 2833 N N . LYS B 1 143 ? 2.557 30.109 15.797 1 97.12 143 LYS B N 1
ATOM 2834 C CA . LYS B 1 143 ? 2.271 29.656 14.445 1 97.12 143 LYS B CA 1
ATOM 2835 C C . LYS B 1 143 ? 3.479 29.859 13.531 1 97.12 143 LYS B C 1
ATOM 2837 O O . LYS B 1 143 ? 3.498 29.359 12.406 1 97.12 143 LYS B O 1
ATOM 2842 N N . ASP B 1 144 ? 4.465 30.422 14.031 1 96.75 144 ASP B N 1
ATOM 2843 C CA . ASP B 1 144 ? 5.691 30.625 13.258 1 96.75 144 ASP B CA 1
ATOM 2844 C C . ASP B 1 144 ? 6.609 29.406 13.375 1 96.75 144 ASP B C 1
ATOM 2846 O O . ASP B 1 144 ? 7.605 29.297 12.656 1 96.75 144 ASP B O 1
ATOM 2850 N N . THR B 1 145 ? 6.223 28.531 14.336 1 98.19 145 THR B N 1
ATOM 2851 C CA . THR B 1 145 ? 6.988 27.297 14.477 1 98.19 145 THR B CA 1
ATOM 2852 C C . THR B 1 145 ? 7.051 26.547 13.148 1 98.19 145 THR B C 1
ATOM 2854 O O . THR B 1 145 ? 6.047 26.438 12.445 1 98.19 145 THR B O 1
ATOM 2857 N N . LYS B 1 146 ? 8.273 26.062 12.742 1 98.75 146 LYS B N 1
ATOM 2858 C CA . LYS B 1 146 ? 8.414 25.203 11.57 1 98.75 146 LYS B CA 1
ATOM 2859 C C . LYS B 1 146 ? 7.941 23.781 11.875 1 98.75 146 LYS B C 1
ATOM 2861 O O . LYS B 1 146 ? 8.5 23.109 12.742 1 98.75 146 LYS B O 1
ATOM 2866 N N . LEU B 1 147 ? 6.941 23.375 11.133 1 98.88 147 LEU B N 1
ATOM 2867 C CA . LEU B 1 147 ? 6.375 22.047 11.375 1 98.88 147 LEU B CA 1
ATOM 2868 C C . LEU B 1 147 ? 6.629 21.125 10.188 1 98.88 147 LEU B C 1
ATOM 2870 O O . LEU B 1 147 ? 6.387 21.5 9.039 1 98.88 147 LEU B O 1
ATOM 2874 N N . LEU B 1 148 ? 7.207 20 10.453 1 98.94 148 LEU B N 1
ATOM 2875 C CA . LEU B 1 148 ? 7.258 18.891 9.5 1 98.94 148 LEU B CA 1
ATOM 2876 C C . LEU B 1 148 ? 6.125 17.906 9.75 1 98.94 148 LEU B C 1
ATOM 2878 O O . LEU B 1 148 ? 6.168 17.141 10.719 1 98.94 148 LEU B O 1
ATOM 2882 N N . VAL B 1 149 ? 5.121 17.938 8.891 1 98.94 149 VAL B N 1
ATOM 2883 C CA . VAL B 1 149 ? 3.908 17.156 9.094 1 98.94 149 VAL B CA 1
ATOM 2884 C C . VAL B 1 149 ? 4.074 15.773 8.453 1 98.94 149 VAL B C 1
ATOM 2886 O O . VAL B 1 149 ? 4.508 15.672 7.301 1 98.94 149 VAL B O 1
ATOM 2889 N N . ALA B 1 150 ? 3.719 14.719 9.266 1 98.88 150 ALA B N 1
ATOM 2890 C CA . ALA B 1 150 ? 3.99 13.367 8.766 1 98.88 150 ALA B CA 1
ATOM 2891 C C . ALA B 1 150 ? 2.854 12.414 9.125 1 98.88 150 ALA B C 1
ATOM 2893 O O . ALA B 1 150 ? 2.201 12.578 10.156 1 98.88 150 ALA B O 1
ATOM 2894 N N . CYS B 1 151 ? 2.584 11.516 8.258 1 98.56 151 CYS B N 1
ATOM 2895 C CA . CYS B 1 151 ? 1.761 10.336 8.523 1 98.56 151 CYS B CA 1
ATOM 2896 C C . CYS B 1 151 ? 2.4 9.078 7.945 1 98.56 151 CYS B C 1
ATOM 2898 O O . CYS B 1 151 ? 3.623 9.016 7.793 1 98.56 151 CYS B O 1
ATOM 2900 N N . GLY B 1 152 ? 1.63 8.062 7.766 1 97.56 152 GLY B N 1
ATOM 2901 C CA . GLY B 1 152 ? 2.178 6.801 7.285 1 97.56 152 GLY B CA 1
ATOM 2902 C C . GLY B 1 152 ? 2.588 6.848 5.824 1 97.56 152 GLY B C 1
ATOM 2903 O O . GLY B 1 152 ? 3.756 6.625 5.496 1 97.56 152 GLY B O 1
ATOM 2904 N N . GLU B 1 153 ? 1.695 7.348 4.973 1 95.56 153 GLU B N 1
ATOM 2905 C CA . GLU B 1 153 ? 1.918 7.266 3.533 1 95.56 153 GLU B CA 1
ATOM 2906 C C . GLU B 1 153 ? 2.057 8.656 2.918 1 95.56 153 GLU B C 1
ATOM 2908 O O . GLU B 1 153 ? 2.449 8.789 1.757 1 95.56 153 GLU B O 1
ATOM 2913 N N . GLY B 1 154 ? 1.697 9.633 3.646 1 96.44 154 GLY B N 1
ATOM 2914 C CA . GLY B 1 154 ? 1.823 10.992 3.135 1 96.44 154 GLY B CA 1
ATOM 2915 C C . GLY B 1 154 ? 0.49 11.617 2.775 1 96.44 154 GLY B C 1
ATOM 2916 O O . GLY B 1 154 ? 0.391 12.844 2.629 1 96.44 154 GLY B O 1
ATOM 2917 N N . LEU B 1 155 ? -0.587 10.891 2.729 1 94.25 155 LEU B N 1
ATOM 2918 C CA . LEU B 1 155 ? -1.876 11.406 2.283 1 94.25 155 LEU B CA 1
ATOM 2919 C C . LEU B 1 155 ? -2.564 12.188 3.402 1 94.25 155 LEU B C 1
ATOM 2921 O O . LEU B 1 155 ? -3.02 13.312 3.193 1 94.25 155 LEU B O 1
ATOM 2925 N N . ARG B 1 156 ? -2.611 11.617 4.578 1 96 156 ARG B N 1
ATOM 2926 C CA . ARG B 1 156 ? -3.234 12.297 5.707 1 96 156 ARG B CA 1
ATOM 2927 C C . ARG B 1 156 ? -2.453 13.547 6.09 1 96 156 ARG B C 1
ATOM 2929 O O . ARG B 1 156 ? -3.043 14.578 6.434 1 96 156 ARG B O 1
ATOM 2936 N N . SER B 1 157 ? -1.144 13.43 6.02 1 98.38 157 SER B N 1
ATOM 2937 C CA . SER B 1 157 ? -0.329 14.594 6.363 1 98.38 157 SER B CA 1
ATOM 2938 C C . SER B 1 157 ? -0.475 15.695 5.324 1 98.38 157 SER B C 1
ATOM 2940 O O . SER B 1 157 ? -0.355 16.875 5.648 1 98.38 157 SER B O 1
ATOM 2942 N N . MET B 1 158 ? -0.752 15.328 4.109 1 96.25 158 MET B N 1
ATOM 2943 C CA . MET B 1 158 ? -1.041 16.328 3.092 1 96.25 158 MET B CA 1
ATOM 2944 C C . MET B 1 158 ? -2.297 17.125 3.443 1 96.25 158 MET B C 1
ATOM 2946 O O . MET B 1 158 ? -2.309 18.344 3.361 1 96.25 158 MET B O 1
ATOM 2950 N N . THR B 1 159 ? -3.279 16.438 3.854 1 94.81 159 THR B N 1
ATOM 2951 C CA . THR B 1 159 ? -4.52 17.062 4.305 1 94.81 159 THR B CA 1
ATOM 2952 C C . THR B 1 159 ? -4.266 17.953 5.523 1 94.81 159 THR B C 1
ATOM 2954 O O . THR B 1 159 ? -4.754 19.078 5.59 1 94.81 159 THR B O 1
ATOM 2957 N N . ALA B 1 160 ? -3.531 17.438 6.406 1 98.31 160 ALA B N 1
ATOM 2958 C CA . ALA B 1 160 ? -3.207 18.188 7.621 1 98.31 160 ALA B CA 1
ATOM 2959 C C . ALA B 1 160 ? -2.447 19.469 7.297 1 98.31 160 ALA B C 1
ATOM 2961 O O . ALA B 1 160 ? -2.727 20.516 7.871 1 98.31 160 ALA B O 1
ATOM 2962 N N . ALA B 1 161 ? -1.487 19.375 6.387 1 98 161 ALA B N 1
ATOM 2963 C CA . ALA B 1 161 ? -0.709 20.547 5.988 1 98 161 ALA B CA 1
ATOM 2964 C C . ALA B 1 161 ? -1.608 21.625 5.402 1 98 161 ALA B C 1
ATOM 2966 O O . ALA B 1 161 ? -1.441 22.812 5.707 1 98 161 ALA B O 1
ATOM 2967 N N . SER B 1 162 ? -2.516 21.188 4.594 1 96.69 162 SER B N 1
ATOM 2968 C CA . SER B 1 162 ? -3.457 22.125 4.008 1 96.69 162 SER B CA 1
ATOM 2969 C C . SER B 1 162 ? -4.312 22.797 5.078 1 96.69 162 SER B C 1
ATOM 2971 O O . SER B 1 162 ? -4.52 24.016 5.055 1 96.69 162 SER B O 1
ATOM 2973 N N . LYS B 1 163 ? -4.777 22.031 5.992 1 97.06 163 LYS B N 1
ATOM 2974 C CA . LYS B 1 163 ? -5.586 22.562 7.086 1 97.06 163 LYS B CA 1
ATOM 2975 C C . LYS B 1 163 ? -4.785 23.562 7.926 1 97.06 163 LYS B C 1
ATOM 2977 O O . LYS B 1 163 ? -5.301 24.609 8.305 1 97.06 163 LYS B O 1
ATOM 2982 N N . LEU B 1 164 ? -3.564 23.219 8.227 1 98.25 164 LEU B N 1
ATOM 2983 C CA . LEU B 1 164 ? -2.691 24.109 8.992 1 98.25 164 LEU B CA 1
ATOM 2984 C C . LEU B 1 164 ? -2.438 25.406 8.234 1 98.25 164 LEU B C 1
ATOM 2986 O O . LEU B 1 164 ? -2.516 26.484 8.812 1 98.25 164 LEU B O 1
ATOM 2990 N N . TYR B 1 165 ? -2.141 25.281 6.953 1 97.81 165 TYR B N 1
ATOM 2991 C CA . TYR B 1 165 ? -1.912 26.453 6.125 1 97.81 165 TYR B CA 1
ATOM 2992 C C . TYR B 1 165 ? -3.123 27.375 6.152 1 97.81 165 TYR B C 1
ATOM 2994 O O . TYR B 1 165 ? -2.984 28.594 6.371 1 97.81 165 TYR B O 1
ATOM 3002 N N . ASN B 1 166 ? -4.27 26.781 5.965 1 95.56 166 ASN B N 1
ATOM 3003 C CA . ASN B 1 166 ? -5.504 27.562 5.977 1 95.56 166 ASN B CA 1
ATOM 3004 C C . ASN B 1 166 ? -5.785 28.156 7.355 1 95.56 166 ASN B C 1
ATOM 3006 O O . ASN B 1 166 ? -6.527 29.125 7.477 1 95.56 166 ASN B O 1
ATOM 3010 N N . GLY B 1 167 ? -5.242 27.516 8.375 1 96.38 167 GLY B N 1
ATOM 3011 C CA . GLY B 1 167 ? -5.367 28 9.742 1 96.38 167 GLY B CA 1
ATOM 3012 C C . GLY B 1 167 ? -4.344 29.062 10.086 1 96.38 167 GLY B C 1
ATOM 3013 O O . GLY B 1 167 ? -4.297 29.547 11.219 1 96.38 167 GLY B O 1
ATOM 3014 N N . GLY B 1 168 ? -3.436 29.438 9.195 1 96.75 168 GLY B N 1
ATOM 3015 C CA . GLY B 1 168 ? -2.545 30.562 9.414 1 96.75 168 GLY B CA 1
ATOM 3016 C C . GLY B 1 168 ? -1.097 30.156 9.602 1 96.75 168 GLY B C 1
ATOM 3017 O O . GLY B 1 168 ? -0.23 31 9.828 1 96.75 168 GLY B O 1
ATOM 3018 N N . PHE B 1 169 ? -0.784 28.875 9.508 1 97.25 169 PHE B N 1
ATOM 3019 C CA . PHE B 1 169 ? 0.596 28.406 9.586 1 97.25 169 PHE B CA 1
ATOM 3020 C C . PHE B 1 169 ? 1.33 28.641 8.273 1 97.25 169 PHE B C 1
ATOM 3022 O O . PHE B 1 169 ? 0.787 28.391 7.199 1 97.25 169 PHE B O 1
ATOM 3029 N N . LYS B 1 170 ? 2.648 29.094 8.375 1 93.75 170 LYS B N 1
ATOM 3030 C CA . LYS B 1 170 ? 3.311 29.469 7.125 1 93.75 170 LYS B CA 1
ATOM 3031 C C . LYS B 1 170 ? 4.602 28.688 6.93 1 93.75 170 LYS B C 1
ATOM 3033 O O . LYS B 1 170 ? 5.109 28.594 5.809 1 93.75 170 LYS B O 1
ATOM 3038 N N . ASN B 1 171 ? 5.207 28.172 7.98 1 98.06 171 ASN B N 1
ATOM 3039 C CA . ASN B 1 171 ? 6.453 27.422 7.895 1 98.06 171 ASN B CA 1
ATOM 3040 C C . ASN B 1 171 ? 6.207 25.906 7.984 1 98.06 171 ASN B C 1
ATOM 3042 O O . ASN B 1 171 ? 6.484 25.297 9.008 1 98.06 171 ASN B O 1
ATOM 3046 N N . LEU B 1 172 ? 5.684 25.422 6.852 1 98.69 172 LEU B N 1
ATOM 3047 C CA . LEU B 1 172 ? 5.219 24.047 6.852 1 98.69 172 LEU B CA 1
ATOM 3048 C C . LEU B 1 172 ? 6.086 23.188 5.938 1 98.69 172 LEU B C 1
ATOM 3050 O O . LEU B 1 172 ? 6.406 23.594 4.82 1 98.69 172 LEU B O 1
ATOM 3054 N N . GLY B 1 173 ? 6.535 22.047 6.469 1 98.69 173 GLY B N 1
ATOM 3055 C CA . GLY B 1 173 ? 7.082 20.938 5.707 1 98.69 173 GLY B CA 1
ATOM 3056 C C . GLY B 1 173 ? 6.176 19.734 5.688 1 98.69 173 GLY B C 1
ATOM 3057 O O . GLY B 1 173 ? 5.371 19.531 6.602 1 98.69 173 GLY B O 1
ATOM 3058 N N . TRP B 1 174 ? 6.277 19.016 4.656 1 98.62 174 TRP B N 1
ATOM 3059 C CA . TRP B 1 174 ? 5.551 17.766 4.445 1 98.62 174 TRP B CA 1
ATOM 3060 C C . TRP B 1 174 ? 6.512 16.609 4.199 1 98.62 174 TRP B C 1
ATOM 3062 O O . TRP B 1 174 ? 7.387 16.703 3.338 1 98.62 174 TRP B O 1
ATOM 3072 N N . LEU B 1 175 ? 6.398 15.578 5.043 1 98.31 175 LEU B N 1
ATOM 3073 C CA . LEU B 1 175 ? 7.23 14.398 4.832 1 98.31 175 LEU B CA 1
ATOM 3074 C C . LEU B 1 175 ? 6.742 13.594 3.627 1 98.31 175 LEU B C 1
ATOM 3076 O O . LEU B 1 175 ? 5.812 12.789 3.746 1 98.31 175 LEU B O 1
ATOM 3080 N N . ALA B 1 176 ? 7.453 13.719 2.562 1 97.31 176 ALA B N 1
ATOM 3081 C CA . ALA B 1 176 ? 7.035 13.102 1.305 1 97.31 176 ALA B CA 1
ATOM 3082 C C . ALA B 1 176 ? 7.117 11.578 1.386 1 97.31 176 ALA B C 1
ATOM 3084 O O . ALA B 1 176 ? 8.172 11.023 1.708 1 97.31 176 ALA B O 1
ATOM 3085 N N . GLY B 1 177 ? 5.965 10.992 1.171 1 95.75 177 GLY B N 1
ATOM 3086 C CA . GLY B 1 177 ? 5.93 9.539 1.218 1 95.75 177 GLY B CA 1
ATOM 3087 C C . GLY B 1 177 ? 5.711 8.992 2.615 1 95.75 177 GLY B C 1
ATOM 3088 O O . GLY B 1 177 ? 5.578 7.777 2.801 1 95.75 177 GLY B O 1
ATOM 3089 N N . GLY B 1 178 ? 5.715 9.867 3.619 1 98.06 178 GLY B N 1
ATOM 3090 C CA . GLY B 1 178 ? 5.406 9.469 4.984 1 98.06 178 GLY B CA 1
ATOM 3091 C C . GLY B 1 178 ? 6.48 8.594 5.605 1 98.06 178 GLY B C 1
ATOM 3092 O O . GLY B 1 178 ? 7.582 8.477 5.066 1 98.06 178 GLY B O 1
ATOM 3093 N N . PHE B 1 179 ? 6.102 8.008 6.766 1 98.56 179 PHE B N 1
ATOM 3094 C CA . PHE B 1 179 ? 7.02 7.145 7.496 1 98.56 179 PHE B CA 1
ATOM 3095 C C . PHE B 1 179 ? 7.262 5.848 6.734 1 98.56 179 PHE B C 1
ATOM 3097 O O . PHE B 1 179 ? 8.32 5.227 6.875 1 98.56 179 PHE B O 1
ATOM 3104 N N . ASN B 1 180 ? 6.316 5.492 5.867 1 96.81 180 ASN B N 1
ATOM 3105 C CA . ASN B 1 180 ? 6.414 4.23 5.141 1 96.81 180 ASN B CA 1
ATOM 3106 C C . ASN B 1 180 ? 7.625 4.211 4.211 1 96.81 180 ASN B C 1
ATOM 3108 O O . ASN B 1 180 ? 8.156 3.143 3.898 1 96.81 180 ASN B O 1
ATOM 3112 N N . ARG B 1 181 ? 8.078 5.344 3.818 1 95.62 181 ARG B N 1
ATOM 3113 C CA . ARG B 1 181 ? 9.195 5.418 2.883 1 95.62 181 ARG B CA 1
ATOM 3114 C C . ARG B 1 181 ? 10.508 5.691 3.615 1 95.62 181 ARG B C 1
ATOM 3116 O O . ARG B 1 181 ? 11.539 5.922 2.984 1 95.62 181 ARG B O 1
ATOM 3123 N N . SER B 1 182 ? 10.422 5.652 4.934 1 97.12 182 SER B N 1
ATOM 3124 C CA . SER B 1 182 ? 11.633 5.883 5.727 1 97.12 182 SER B CA 1
ATOM 3125 C C . SER B 1 182 ? 12.477 4.621 5.828 1 97.12 182 SER B C 1
ATOM 3127 O O . SER B 1 182 ? 11.977 3.512 5.633 1 97.12 182 SER B O 1
ATOM 3129 N N . LYS B 1 183 ? 13.766 4.887 6.066 1 95.5 183 LYS B N 1
ATOM 3130 C CA . LYS B 1 183 ? 14.711 3.828 6.406 1 95.5 183 LYS B CA 1
ATOM 3131 C C . LYS B 1 183 ? 15.18 3.961 7.852 1 95.5 183 LYS B C 1
ATOM 3133 O O . LYS B 1 183 ? 14.945 4.984 8.5 1 95.5 183 LYS B O 1
ATOM 3138 N N . ASP B 1 184 ? 15.844 2.924 8.352 1 91.88 184 ASP B N 1
ATOM 3139 C CA . ASP B 1 184 ? 16.219 2.836 9.766 1 91.88 184 ASP B CA 1
ATOM 3140 C C . ASP B 1 184 ? 17.062 4.031 10.18 1 91.88 184 ASP B C 1
ATOM 3142 O O . ASP B 1 184 ? 16.953 4.512 11.312 1 91.88 184 ASP B O 1
ATOM 3146 N N . ASN B 1 185 ? 17.734 4.68 9.32 1 92.31 185 ASN B N 1
ATOM 3147 C CA . ASN B 1 185 ? 18.672 5.723 9.727 1 92.31 185 ASN B CA 1
ATOM 3148 C C . ASN B 1 185 ? 18.188 7.105 9.297 1 92.31 185 ASN B C 1
ATOM 3150 O O . ASN B 1 185 ? 18.906 8.094 9.438 1 92.31 185 ASN B O 1
ATOM 3154 N N . ASP B 1 186 ? 16.953 7.164 8.953 1 96.94 186 ASP B N 1
ATOM 3155 C CA . ASP B 1 186 ? 16.453 8.445 8.453 1 96.94 186 ASP B CA 1
ATOM 3156 C C . ASP B 1 186 ? 16.078 9.375 9.602 1 96.94 186 ASP B C 1
ATOM 3158 O O . ASP B 1 186 ? 16.094 10.602 9.453 1 96.94 186 ASP B O 1
ATOM 3162 N N . PHE B 1 187 ? 15.727 8.758 10.75 1 97.19 187 PHE B N 1
ATOM 3163 C CA . PHE B 1 187 ? 15.422 9.508 11.961 1 97.19 187 PHE B CA 1
ATOM 3164 C C . PHE B 1 187 ? 16.359 9.125 13.086 1 97.19 187 PHE B C 1
ATOM 3166 O O . PHE B 1 187 ? 16.797 7.969 13.18 1 97.19 187 PHE B O 1
ATOM 3173 N N . GLN B 1 188 ? 16.703 10.039 13.898 1 93.06 188 GLN B N 1
ATOM 3174 C CA . GLN B 1 188 ? 17.734 9.852 14.898 1 93.06 188 GLN B CA 1
ATOM 3175 C C . GLN B 1 188 ?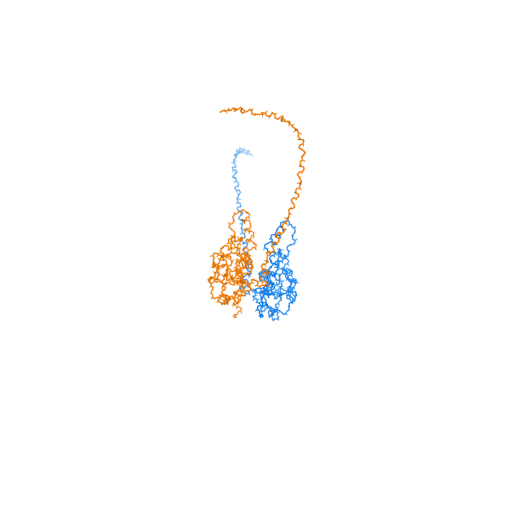 17.328 8.82 15.945 1 93.06 188 GLN B C 1
ATOM 3177 O O . GLN B 1 188 ? 18.141 8 16.375 1 93.06 188 GLN B O 1
ATOM 3182 N N . ALA B 1 189 ? 16.156 9 16.406 1 95.44 189 ALA B N 1
ATOM 3183 C CA . ALA B 1 189 ? 15.672 8.102 17.453 1 95.44 189 ALA B CA 1
ATOM 3184 C C . ALA B 1 189 ? 14.203 7.746 17.219 1 95.44 189 ALA B C 1
ATOM 3186 O O . ALA B 1 189 ? 13.383 8.625 16.969 1 95.44 189 ALA B O 1
ATOM 3187 N N . VAL B 1 190 ? 13.969 6.461 17.281 1 97.5 190 VAL B N 1
ATOM 3188 C CA . VAL B 1 190 ? 12.617 5.934 17.109 1 97.5 190 VAL B CA 1
ATOM 3189 C C . VAL B 1 190 ? 12.273 5.02 18.281 1 97.5 190 VAL B C 1
ATOM 3191 O O . VAL B 1 190 ? 13.117 4.246 18.75 1 97.5 190 VAL B O 1
ATOM 3194 N N . GLU B 1 191 ? 11 5.176 18.75 1 97.44 191 GLU B N 1
ATOM 3195 C CA . GLU B 1 191 ? 10.5 4.367 19.859 1 97.44 191 GLU B CA 1
ATOM 3196 C C . GLU B 1 191 ? 9.352 3.469 19.391 1 97.44 191 GLU B C 1
ATOM 3198 O O . GLU B 1 191 ? 8.586 3.832 18.5 1 97.44 191 GLU B O 1
ATOM 3203 N N . GLY B 1 192 ? 9.289 2.27 20.125 1 97 192 GLY B N 1
ATOM 3204 C CA . GLY B 1 192 ? 8.195 1.356 19.828 1 97 192 GLY B CA 1
ATOM 3205 C C . GLY B 1 192 ? 8.664 -0.052 19.516 1 97 192 GLY B C 1
ATOM 3206 O O . GLY B 1 192 ? 9.867 -0.322 19.484 1 97 192 GLY B O 1
ATOM 3207 N N . LYS B 1 193 ? 7.734 -0.898 19.297 1 96.31 193 LYS B N 1
ATOM 3208 C CA . LYS B 1 193 ? 8.023 -2.314 19.094 1 96.31 193 LYS B CA 1
ATOM 3209 C C . LYS B 1 193 ? 8.172 -2.643 17.609 1 96.31 193 LYS B C 1
ATOM 3211 O O . LYS B 1 193 ? 8.562 -3.754 17.25 1 96.31 193 LYS B O 1
ATOM 3216 N N . GLU B 1 194 ? 7.809 -1.71 16.781 1 96.31 194 GLU B N 1
ATOM 3217 C CA . GLU B 1 194 ? 7.875 -1.901 15.328 1 96.31 194 GLU B CA 1
ATOM 3218 C C . GLU B 1 194 ? 8.812 -0.886 14.68 1 96.31 194 GLU B C 1
ATOM 3220 O O . GLU B 1 194 ? 9.203 0.098 15.312 1 96.31 194 GLU B O 1
ATOM 3225 N N . LYS B 1 195 ? 9.18 -1.233 13.438 1 96.44 195 LYS B N 1
ATOM 3226 C CA . LYS B 1 195 ? 9.867 -0.221 12.633 1 96.44 195 LYS B CA 1
ATOM 3227 C C . LYS B 1 195 ? 8.891 0.855 12.164 1 96.44 195 LYS B C 1
ATOM 3229 O O . LYS B 1 195 ? 7.727 0.568 11.891 1 96.44 195 LYS B O 1
ATOM 3234 N N . LEU B 1 196 ? 9.398 2.023 12.016 1 97.56 196 LEU B N 1
ATOM 3235 C CA . LEU B 1 196 ? 8.578 3.158 11.602 1 97.56 196 LEU B CA 1
ATOM 3236 C C . LEU B 1 196 ? 7.91 2.887 10.258 1 97.56 196 LEU B C 1
ATOM 3238 O O . LEU B 1 196 ? 6.727 3.184 10.078 1 97.56 196 LEU B O 1
ATOM 3242 N N . GLN B 1 197 ? 8.641 2.26 9.367 1 97.06 197 GLN B N 1
ATOM 3243 C CA . GLN B 1 197 ? 8.156 2.049 8.008 1 97.06 197 GLN B CA 1
ATOM 3244 C C . GLN B 1 197 ? 7.035 1.012 7.977 1 97.06 197 GLN B C 1
ATOM 3246 O O . GLN B 1 197 ? 6.34 0.869 6.969 1 97.06 197 GLN B O 1
ATOM 3251 N N . TYR B 1 198 ? 6.855 0.269 9.07 1 97.25 198 TYR B N 1
ATOM 3252 C CA . TYR B 1 198 ? 5.867 -0.804 9.094 1 97.25 198 TYR B CA 1
ATOM 3253 C C . TYR B 1 198 ? 4.73 -0.483 10.062 1 97.25 198 TYR B C 1
ATOM 3255 O O . TYR B 1 198 ? 3.766 -1.242 10.164 1 97.25 198 TYR B O 1
ATOM 3263 N N . ALA B 1 199 ? 4.777 0.664 10.641 1 97.81 199 ALA B N 1
ATOM 3264 C CA . ALA B 1 199 ? 3.904 0.959 11.773 1 97.81 199 ALA B CA 1
ATOM 3265 C C . ALA B 1 199 ? 2.475 1.222 11.312 1 97.81 199 ALA B C 1
ATOM 3267 O O . ALA B 1 199 ? 1.542 1.211 12.117 1 97.81 199 ALA B O 1
ATOM 3268 N N . THR B 1 200 ? 2.279 1.501 10.039 1 96.69 200 THR B N 1
ATOM 3269 C CA . THR B 1 200 ? 0.952 1.751 9.484 1 96.69 200 THR B CA 1
ATOM 3270 C C . THR B 1 200 ? 0.26 0.44 9.125 1 96.69 200 THR B C 1
ATOM 3272 O O . THR B 1 200 ? -0.964 0.395 8.992 1 96.69 200 THR B O 1
ATOM 3275 N N . VAL B 1 201 ? 1.058 -0.588 8.945 1 95.81 201 VAL B N 1
ATOM 3276 C CA . VAL B 1 201 ? 0.535 -1.852 8.438 1 95.81 201 VAL B CA 1
ATOM 3277 C C . VAL B 1 201 ? -0.122 -2.635 9.57 1 95.81 201 VAL B C 1
ATOM 3279 O O . VAL B 1 201 ? 0.421 -2.713 10.672 1 95.81 201 VAL B O 1
ATOM 3282 N N . GLY B 1 202 ? -1.261 -3.148 9.352 1 95.94 202 GLY B N 1
ATOM 3283 C CA . GLY B 1 202 ? -1.998 -3.984 10.281 1 95.94 202 GLY B CA 1
ATOM 3284 C C . GLY B 1 202 ? -2.844 -5.039 9.602 1 95.94 202 GLY B C 1
ATOM 3285 O O . GLY B 1 202 ? -2.734 -5.242 8.391 1 95.94 202 GLY B O 1
ATOM 3286 N N . GLY B 1 203 ? -3.572 -5.801 10.43 1 95.19 203 GLY B N 1
ATOM 3287 C CA . GLY B 1 203 ? -4.453 -6.812 9.867 1 95.19 203 GLY B CA 1
ATOM 3288 C C . GLY B 1 203 ? -3.707 -7.906 9.133 1 95.19 203 GLY B C 1
ATOM 3289 O O . GLY B 1 203 ? -2.58 -8.25 9.492 1 95.19 203 GLY B O 1
ATOM 3290 N N . VAL B 1 204 ? -4.289 -8.406 8.156 1 93.25 204 VAL B N 1
ATOM 3291 C CA . VAL B 1 204 ? -3.738 -9.492 7.344 1 93.25 204 VAL B CA 1
ATOM 3292 C C . VAL B 1 204 ? -2.475 -9.016 6.633 1 93.25 204 VAL B C 1
ATOM 3294 O O . VAL B 1 204 ? -1.516 -9.773 6.48 1 93.25 204 VAL B O 1
ATOM 3297 N N . SER B 1 205 ? -2.445 -7.789 6.246 1 94.44 205 SER B N 1
ATOM 3298 C CA . SER B 1 205 ? -1.293 -7.23 5.551 1 94.44 205 SER B CA 1
ATOM 3299 C C . SER B 1 205 ? -0.038 -7.297 6.414 1 94.44 205 SER B C 1
ATOM 3301 O O . SER B 1 205 ? 1.07 -7.449 5.895 1 94.44 205 SER B O 1
ATOM 3303 N N . TYR B 1 206 ? -0.261 -7.18 7.699 1 95 206 TYR B N 1
ATOM 3304 C CA . TYR B 1 206 ? 0.893 -7.246 8.586 1 95 206 TYR B CA 1
ATOM 3305 C C . TYR B 1 206 ? 1.521 -8.633 8.562 1 95 206 TYR B C 1
ATOM 3307 O O . TYR B 1 206 ? 2.748 -8.766 8.531 1 95 206 TYR B O 1
ATOM 3315 N N . TYR B 1 207 ? 0.742 -9.648 8.539 1 92 207 TYR B N 1
ATOM 3316 C CA . TYR B 1 207 ? 1.25 -11.016 8.484 1 92 207 TYR B CA 1
ATOM 3317 C C . TYR B 1 207 ? 1.93 -11.289 7.145 1 92 207 TYR B C 1
ATOM 3319 O O . TYR B 1 207 ? 2.959 -11.969 7.09 1 92 207 TYR B O 1
ATOM 3327 N N . PHE B 1 208 ? 1.346 -10.766 6.176 1 93.06 208 PHE B N 1
ATOM 3328 C CA . PHE B 1 208 ? 1.954 -10.883 4.855 1 93.06 208 PHE B CA 1
ATOM 3329 C C . PHE B 1 208 ? 3.305 -10.172 4.816 1 93.06 208 PHE B C 1
ATOM 3331 O O . PHE B 1 208 ? 4.281 -10.711 4.293 1 93.06 208 PHE B O 1
ATOM 3338 N N . LEU B 1 209 ? 3.338 -9.008 5.371 1 93.44 209 LEU B N 1
ATOM 3339 C CA . LEU B 1 209 ? 4.586 -8.258 5.469 1 93.44 209 LEU B CA 1
ATOM 3340 C C . LEU B 1 209 ? 5.645 -9.062 6.215 1 93.44 209 LEU B C 1
ATOM 3342 O O . LEU B 1 209 ? 6.797 -9.133 5.781 1 93.44 209 LEU B O 1
ATOM 3346 N N . GLN B 1 210 ? 5.242 -9.688 7.316 1 93.44 210 GLN B N 1
ATOM 3347 C CA . GLN B 1 210 ? 6.18 -10.484 8.102 1 93.44 210 GLN B CA 1
ATOM 3348 C C . GLN B 1 210 ? 6.754 -11.633 7.266 1 93.44 210 GLN B C 1
ATOM 3350 O O . GLN B 1 210 ? 7.941 -11.938 7.363 1 93.44 210 GLN B O 1
ATOM 3355 N N . LEU B 1 211 ? 5.879 -12.203 6.5 1 91.88 211 LEU B N 1
ATOM 3356 C CA . LEU B 1 211 ? 6.324 -13.266 5.605 1 91.88 211 LEU B CA 1
ATOM 3357 C C . LEU B 1 211 ? 7.355 -12.742 4.609 1 91.88 211 LEU B C 1
ATOM 3359 O O . LEU B 1 211 ? 8.406 -13.359 4.41 1 91.88 211 LEU B O 1
ATOM 3363 N N . LEU B 1 212 ? 7.113 -11.648 4.031 1 92.81 212 LEU B N 1
ATOM 3364 C CA . LEU B 1 212 ? 8.016 -11.062 3.045 1 92.81 212 LEU B CA 1
ATOM 3365 C C . LEU B 1 212 ? 9.359 -10.719 3.678 1 92.81 212 LEU B C 1
ATOM 3367 O O . LEU B 1 212 ? 10.414 -10.945 3.078 1 92.81 212 LEU B O 1
ATOM 3371 N N . ILE B 1 213 ? 9.297 -10.188 4.875 1 91.56 213 ILE B N 1
ATOM 3372 C CA . ILE B 1 213 ? 10.516 -9.812 5.582 1 91.56 213 ILE B CA 1
ATOM 3373 C C . ILE B 1 213 ? 11.344 -11.055 5.887 1 91.56 213 ILE B C 1
ATOM 3375 O O . ILE B 1 213 ? 12.57 -11.055 5.711 1 91.56 213 ILE B O 1
ATOM 3379 N N . LEU B 1 214 ? 10.68 -12.109 6.27 1 89.81 214 LEU B N 1
ATOM 3380 C CA . LEU B 1 214 ? 11.359 -13.367 6.566 1 89.81 214 LEU B CA 1
ATOM 3381 C C . LEU B 1 214 ? 12.039 -13.93 5.32 1 89.81 214 LEU B C 1
ATOM 3383 O O . LEU B 1 214 ? 13.188 -14.367 5.379 1 89.81 214 LEU B O 1
ATOM 3387 N N . LEU B 1 215 ? 11.406 -13.797 4.242 1 88.38 215 LEU B N 1
ATOM 3388 C CA . LEU B 1 215 ? 11.93 -14.336 2.994 1 88.38 215 LEU B CA 1
ATOM 3389 C C . LEU B 1 215 ? 13.117 -13.516 2.5 1 88.38 215 LEU B C 1
ATOM 3391 O O . LEU B 1 215 ? 14.078 -14.062 1.956 1 88.38 215 LEU B O 1
ATOM 3395 N N . GLN B 1 216 ? 12.984 -12.242 2.691 1 86.31 216 GLN B N 1
ATOM 3396 C CA . GLN B 1 216 ? 14.094 -11.375 2.303 1 86.31 216 GLN B CA 1
ATOM 3397 C C . GLN B 1 216 ? 15.328 -11.641 3.154 1 86.31 216 GLN B C 1
ATOM 3399 O O . GLN B 1 216 ? 16.453 -11.578 2.658 1 86.31 216 GLN B O 1
ATOM 3404 N N . ALA B 1 217 ? 15.133 -11.969 4.328 1 82.25 217 ALA B N 1
ATOM 3405 C CA . ALA B 1 217 ? 16.234 -12.258 5.242 1 82.25 217 ALA B CA 1
ATOM 3406 C C . ALA B 1 217 ? 16.922 -13.578 4.879 1 82.25 217 ALA B C 1
ATOM 3408 O O . ALA B 1 217 ? 18.141 -13.688 4.938 1 82.25 217 ALA B O 1
ATOM 3409 N N . VAL B 1 218 ? 16.156 -14.445 4.402 1 76.12 218 VAL B N 1
ATOM 3410 C CA . VAL B 1 218 ? 16.688 -15.75 4.051 1 76.12 218 VAL B CA 1
ATOM 3411 C C . VAL B 1 218 ? 17.406 -15.672 2.703 1 76.12 218 VAL B C 1
ATOM 3413 O O . VAL B 1 218 ? 18.406 -16.359 2.486 1 76.12 218 VAL B O 1
ATOM 3416 N N . GLY B 1 219 ? 16.891 -14.859 1.77 1 68.5 219 GLY B N 1
ATOM 3417 C CA . GLY B 1 219 ? 17.516 -14.719 0.462 1 68.5 219 GLY B CA 1
ATOM 3418 C C . GLY B 1 219 ? 18.812 -13.945 0.5 1 68.5 219 GLY B C 1
ATOM 3419 O O . GLY B 1 219 ? 19.609 -14.016 -0.438 1 68.5 219 GLY B O 1
ATOM 3420 N N . LYS B 1 220 ? 19.078 -13.062 1.471 1 67.56 220 LYS B N 1
ATOM 3421 C CA . LYS B 1 220 ? 20.328 -12.32 1.641 1 67.56 220 LYS B CA 1
ATOM 3422 C C . LYS B 1 220 ? 21.422 -13.219 2.199 1 67.56 220 LYS B C 1
ATOM 3424 O O . LYS B 1 220 ? 22.609 -12.859 2.15 1 67.56 220 LYS B O 1
ATOM 3429 N N . GLY B 1 221 ? 21.109 -14.328 2.697 1 48.91 221 GLY B N 1
ATOM 3430 C CA . GLY B 1 221 ? 22.156 -15.234 3.18 1 48.91 221 GLY B CA 1
ATOM 3431 C C . GLY B 1 221 ? 22.594 -16.234 2.139 1 48.91 221 GLY B C 1
ATOM 3432 O O . GLY B 1 221 ? 21.906 -16.453 1.138 1 48.91 221 GLY B O 1
#

Foldseek 3Di:
DDDDPDDDPPPPDPPPPPPPPPPPPPPPPPPPPPPPPCCVVLPALVNCDVVCLAPEDELLCVACCVPPVPAAEEEQEEPQLVQAKDFPPHHYHHQKYADPDDDPVVVVVQVVCCVVPCQFFVDGDIDGDPCRQVVVCVVDPHLARAYEFAYQQQPRSSVVQSVSVVVPRRRHYYHHRGQLNHDPVSGDDMDHDDRSNCSRGDHPRNVVVVVVVVVVVVVVD/DPDDPDDDPPPPDPPPPPPPPPPPPPPPPPPPPPPPPCCVVLPALVNCDVVCLAPEDELLCVACCVPPVPAAEEEQEEPQLVQAKDFPPHHYHHQKYADPDDDPVVVVVQVVCCVPPCQFFVDGDIDGDPCRQVVVCVVDPHLARAYEFAYQQQPRSSVVQSVSVVVPRRRHYYHHRGQLNHDPVSGDDMDHDDRSNCSRGDHPRNVVVVVVVVVVVVVVD

Solvent-accessible surface area (backbone atoms only — not comparable to full-atom values): 24816 Å² total; per-residue (Å²): 139,88,82,82,83,70,86,81,85,75,77,78,79,82,76,79,75,79,74,77,77,70,76,75,74,70,72,75,71,70,72,69,71,66,71,68,71,74,64,69,75,70,72,47,45,64,54,37,42,75,70,48,63,28,34,76,34,45,30,80,46,42,42,53,38,36,72,74,69,56,29,41,46,34,37,30,43,38,68,77,33,42,64,29,14,38,58,62,89,46,43,79,55,35,50,40,35,75,53,80,67,80,45,74,66,46,46,52,48,45,52,50,39,32,73,74,38,16,52,44,38,49,52,72,58,61,36,78,34,88,54,37,69,62,52,49,57,72,73,42,98,48,60,74,52,35,34,30,26,25,22,46,64,23,65,68,19,37,53,46,51,35,52,40,41,77,70,65,38,66,40,41,32,35,31,47,45,10,36,46,64,36,57,88,79,22,49,91,46,75,42,62,89,42,54,55,43,52,23,66,57,19,44,52,49,35,56,51,48,51,51,52,52,52,50,51,58,57,67,76,100,136,85,68,80,88,72,85,86,85,78,74,85,77,81,77,80,75,81,75,80,76,69,78,74,73,68,75,76,68,70,70,69,70,64,71,67,72,74,65,71,76,72,72,46,44,65,53,36,43,74,70,48,63,29,34,75,35,46,32,82,47,42,41,51,38,36,73,74,68,56,31,42,46,33,37,31,43,38,68,77,34,43,64,31,14,38,57,64,88,48,43,79,55,35,49,40,35,74,52,80,68,79,46,72,67,47,46,52,48,45,51,52,41,32,72,76,40,18,54,44,37,50,49,71,59,62,35,77,35,88,55,35,67,62,52,50,56,69,73,43,95,50,60,74,54,34,33,29,26,25,20,46,63,24,63,67,19,37,53,46,48,36,52,40,42,76,70,65,38,65,40,42,32,34,31,48,44,10,35,45,63,37,56,88,80,22,49,91,48,74,43,61,88,42,54,55,44,50,23,66,57,20,44,52,48,34,56,51,48,51,51,51,53,54,50,52,58,57,66,75,98